Protein AF-0000000078307163 (afdb_homodimer)

Foldseek 3Di:
DDPPPPPCPPPPDPDLPDQPDAAQQQPPDDDDPRFSQDQLLVCLLVLVLVSNVVCVVVRDHLRYAYPQGHGSLLNNLLNLNLSNNLVSVVSPYDLCGQGNVQDGSLNSNVNNPRPSSNVSSVVSPYDPDTDDQDDDPLLVCLLVLVQVVNVVCVVVPHDQQNQHQPWGGSLLNNLLNVNQNNNLVSLVSPHDQQTGRAQCGSLLNNLLVLDQSNNVSSVVSPYDQCRQGPVGDGSLNNHDPPRPNVVVCVVVVVVVVVPPPPD/DDPPPPPCPPPPDPDLPDQPDAAQQQPPDDDDPRFSQDQLLVCLLVLVLVSNVVCVVVRDHLRYAYPQGDGSLLNNLLNLNLSNNLVSVVSPYDLCGQGNVQDGSLNSNVNNPRPSSNVSSVVSPYDPDTDDQDDDPLLVCLLVLVQVVNVVCLVVPHDQQNQHQPWGGSLLNNLLNVNQNNNLVSLVSPHDQQTGRAQCGSLLNNLLVLDQSNNVSSVVSPYDQCRAGPVGDGSLNNHDPPGPNVVVSVVVVVVVVVPPPPD

pLDDT: mean 85.3, std 22.12, range [25.89, 98.81]

Sequence (526 aa):
MDDQQRGRSGGRTLRPGSASDTILFTSPLMGDVVSDWSPMHDAAIHGRLLSLRNLLSQGWPVNLITADQVSPLHEACLGGHSSCVNLLLSHGARVNCTTVDWHTPLYNACVNGSRECADLLLRHGASPHPVNDVASPMHEAAKRGHLECIESLITYGGDIDHNINHLGTPLYQACKHQHVDCAKRLLQSGANVNLGKGLDSPLHVVARGSNDKMACLLIDFGADMHAKDIDGKRPVDLVSPESPVTQIFMEREDLHAIGPVHPMDDQQRGRSGGRTLRPGSASDTILFTSPLMGDVVSDWSPMHDAAIHGRLLSLRNLLSQGWPVNLITADQVSPLHEACLGGHSSCVNLLLSHGARVNCTTVDWHTPLYNACVNGSRECADLLLRHGASPHPVNDVASPMHEAAKRGHLECIESLITYGGDIDHNINHLGTPLYQACKHQHVDCAKRLLQSGANVNLGKGLDSPLHVVARGSNDKMACLLIDFGADMHAKDIDGKRPVDLVSPESPVTQIFMEREDLHAIGPVHP

InterPro domains:
  IPR002110 Ankyrin repeat [PF12796] (41-129)
  IPR002110 Ankyrin repeat [PF12796] (138-229)
  IPR002110 Ankyrin repeat [PS50088] (68-100)
  IPR002110 Ankyrin repeat [PS50088] (101-133)
  IPR002110 Ankyrin repeat [PS50088] (133-165)
  IPR002110 Ankyrin repeat [PS50088] (166-198)
  IPR002110 Ankyrin repeat [PS50088] (198-230)
  IPR002110 Ankyrin repeat [SM00248] (35-64)
  IPR002110 Ankyrin repeat [SM00248] (68-97)
  IPR002110 Ankyrin repeat [SM00248] (101-130)
  IPR002110 Ankyrin repeat [SM00248] (133-162)
  IPR002110 Ankyrin repeat [SM00248] (166-195)
  IPR002110 Ankyrin repeat [SM00248] (198-227)
  IPR036770 Ankyrin repeat-containing domain superfamily [G3DSA:1.25.40.20] (22-261)
  IPR036770 Ankyrin repeat-containing domain superfamily [SSF48403] (24-238)
  IPR051573 Ankyrin repeat and SOCS box protein-like [PTHR24136] (26-253)

Solvent-accessible surface area (backbone atoms only — not comparable to full-atom values): 28021 Å² total; per-residue (Å²): 140,86,85,78,82,79,79,79,77,72,69,79,72,78,70,81,64,72,84,85,51,67,41,74,42,72,54,84,54,91,66,90,75,62,58,36,70,43,73,58,34,53,23,24,49,68,48,36,48,68,58,42,52,50,44,46,74,74,58,50,69,61,35,30,20,27,92,56,37,48,32,28,57,35,33,7,19,46,58,48,25,42,69,41,39,52,52,43,48,76,65,61,34,67,54,71,47,52,27,77,83,52,45,32,26,51,33,27,6,20,65,53,41,28,40,64,36,35,49,54,39,46,74,67,65,32,66,48,58,47,67,57,74,50,76,28,31,50,33,40,8,23,46,71,48,21,47,62,32,44,51,51,33,51,75,67,62,28,64,60,65,55,60,25,84,90,63,12,10,21,50,22,26,4,37,66,60,67,21,57,70,36,32,51,53,44,46,76,72,62,36,59,54,64,52,15,37,82,51,42,24,29,56,38,47,22,29,63,66,58,40,47,70,54,46,52,52,42,48,74,70,62,34,63,69,75,48,47,27,91,87,64,43,29,26,69,71,55,35,54,87,85,36,70,40,43,54,52,50,53,56,52,49,50,49,66,69,45,56,84,74,74,126,140,86,84,78,82,79,79,79,77,73,69,80,72,78,67,82,62,71,80,84,50,67,40,72,42,73,53,85,57,91,64,90,75,62,57,35,69,41,75,59,35,53,23,24,48,68,48,36,48,68,59,42,52,49,44,46,73,73,56,52,69,60,32,32,21,27,92,55,36,48,33,26,57,35,33,7,19,45,58,47,24,42,68,41,41,52,52,43,49,76,65,60,33,68,54,72,47,52,25,78,86,53,45,33,26,51,32,27,6,21,64,52,39,29,39,64,36,36,49,53,40,47,75,69,63,31,66,48,57,47,67,56,74,51,77,30,32,52,35,41,7,24,47,70,49,22,48,61,32,44,53,52,32,53,75,69,63,30,65,60,65,55,59,24,85,91,62,11,10,21,51,21,25,4,37,65,60,67,22,57,69,36,34,50,52,44,46,74,73,62,35,60,54,64,53,15,38,80,49,42,26,28,57,37,47,22,30,62,68,58,41,47,70,53,44,52,51,42,47,74,70,62,35,62,69,76,48,48,28,90,87,64,42,29,26,68,71,55,36,52,86,86,36,70,40,42,56,51,52,53,56,49,49,50,49,67,67,46,56,85,76,74,126

Secondary structure (DSSP, 8-state):
------------------TT--EE-----SSS------HHHHHHHTT-HHHHHHHHHTT--TTEE-TT---HHHHHHHHT-HHHHHHHHHTT--TT---TT---HHHHHHHHT-HHHHHHHHHTT--SSPP--SPPHHHHHHHHT-HHHHHHHHHTT--TT--BTTTB-HHHHHHHTT-HHHHHHHHHTT--TT-BBBTB-HHHHHHHHT-HHHHHHHHHTT--TT---TTS--GGGGS-TTSHHHHHHHHHHHHHHS-----/------------------TT--EE-----SSS------HHHHHHHTT-HHHHHHHHHTT--TTEE-TT---HHHHHHHHT-HHHHHHHHHTT--TT---TT---HHHHHHHHT-HHHHHHHHHTT--SSPP--SPPHHHHHHHHT-HHHHHHHHHTT--TT--BTTTB-HHHHHHHTT-HHHHHHHHHTT--TT-BBBTB-HHHHHHHHT-HHHHHHHHHTT--TT---TTS--GGGGS-TTSHHHHHHHHHHHHHHS-----

Structure (mmCIF, N/CA/C/O backbone):
data_AF-0000000078307163-model_v1
#
loop_
_entity.id
_entity.type
_entity.pdbx_description
1 polymer 'Ankyrin repeat and SOCS box protein 9 isoform X2'
#
loop_
_atom_site.group_PDB
_atom_site.id
_atom_site.type_symbol
_atom_site.label_atom_id
_atom_site.label_alt_id
_atom_site.label_comp_id
_atom_site.label_asym_id
_atom_site.label_entity_id
_atom_site.label_seq_id
_atom_site.pdbx_PDB_ins_code
_atom_site.Cartn_x
_atom_site.Cartn_y
_atom_site.Cartn_z
_atom_site.occupancy
_atom_site.B_iso_or_equiv
_atom_site.auth_seq_id
_atom_site.auth_comp_id
_atom_site.auth_asym_id
_atom_site.auth_atom_id
_atom_site.pdbx_PDB_model_num
ATOM 1 N N . MET A 1 1 ? -51.656 -9.727 -45.344 1 25.89 1 MET A N 1
ATOM 2 C CA . MET A 1 1 ? -51.125 -10.664 -44.375 1 25.89 1 MET A CA 1
ATOM 3 C C . MET A 1 1 ? -49.812 -10.125 -43.781 1 25.89 1 MET A C 1
ATOM 5 O O . MET A 1 1 ? -48.75 -10.242 -44.406 1 25.89 1 MET A O 1
ATOM 9 N N . ASP A 1 2 ? -49.781 -8.984 -42.969 1 28.84 2 ASP A N 1
ATOM 10 C CA . ASP A 1 2 ? -48.844 -7.992 -42.469 1 28.84 2 ASP A CA 1
ATOM 11 C C . ASP A 1 2 ? -47.969 -8.57 -41.344 1 28.84 2 ASP A C 1
ATOM 13 O O . ASP A 1 2 ? -48.5 -8.961 -40.281 1 28.84 2 ASP A O 1
ATOM 17 N N . ASP A 1 3 ? -46.781 -9.266 -41.531 1 26.12 3 ASP A N 1
ATOM 18 C CA . ASP A 1 3 ? -45.781 -9.961 -40.719 1 26.12 3 ASP A CA 1
ATOM 19 C C . ASP A 1 3 ? -45.125 -9.008 -39.719 1 26.12 3 ASP A C 1
ATOM 21 O O . ASP A 1 3 ? -44.438 -8.07 -40.125 1 26.12 3 ASP A O 1
ATOM 25 N N . GLN A 1 4 ? -45.75 -8.68 -38.562 1 27.7 4 GLN A N 1
ATOM 26 C CA . GLN A 1 4 ? -45.312 -7.84 -37.469 1 27.7 4 GLN A CA 1
ATOM 27 C C . GLN A 1 4 ? -44.031 -8.406 -36.812 1 27.7 4 GLN A C 1
ATOM 29 O O . GLN A 1 4 ? -44.031 -9.531 -36.312 1 27.7 4 GLN A O 1
ATOM 34 N N . GLN A 1 5 ? -42.781 -8.023 -37.219 1 26.95 5 GLN A N 1
ATOM 35 C CA . GLN A 1 5 ? -41.469 -8.367 -36.75 1 26.95 5 GLN A CA 1
ATOM 36 C C . GLN A 1 5 ? -41.281 -8.031 -35.25 1 26.95 5 GLN A C 1
ATOM 38 O O . GLN A 1 5 ? -41.312 -6.863 -34.875 1 26.95 5 GLN A O 1
ATOM 43 N N . ARG A 1 6 ? -41.625 -8.898 -34.281 1 26.77 6 ARG A N 1
ATOM 44 C CA . ARG A 1 6 ? -41.438 -8.875 -32.844 1 26.77 6 ARG A CA 1
ATOM 45 C C . ARG A 1 6 ? -39.969 -8.742 -32.5 1 26.77 6 ARG A C 1
ATOM 47 O O . ARG A 1 6 ? -39.156 -9.602 -32.844 1 26.77 6 ARG A O 1
ATOM 54 N N . GLY A 1 7 ? -39.406 -7.547 -32.438 1 28.56 7 GLY A N 1
ATOM 55 C CA . GLY A 1 7 ? -38.062 -7.254 -32.031 1 28.56 7 GLY A CA 1
ATOM 56 C C . GLY A 1 7 ? -37.75 -7.777 -30.641 1 28.56 7 GLY A C 1
ATOM 57 O O . GLY A 1 7 ? -38.406 -7.434 -29.672 1 28.56 7 GLY A O 1
ATOM 58 N N . ARG A 1 8 ? -37.156 -9.07 -30.406 1 26.36 8 ARG A N 1
ATOM 59 C CA . ARG A 1 8 ? -36.656 -9.773 -29.234 1 26.36 8 ARG A CA 1
ATOM 60 C C . ARG A 1 8 ? -35.594 -8.953 -28.516 1 26.36 8 ARG A C 1
ATOM 62 O O . ARG A 1 8 ? -34.469 -8.789 -29.031 1 26.36 8 ARG A O 1
ATOM 69 N N . SER A 1 9 ? -35.969 -7.852 -27.922 1 31.09 9 SER A N 1
ATOM 70 C CA . SER A 1 9 ? -35 -7.191 -27.016 1 31.09 9 SER A CA 1
ATOM 71 C C . SER A 1 9 ? -34.531 -8.133 -25.922 1 31.09 9 SER A C 1
ATOM 73 O O . SER A 1 9 ? -35.312 -8.5 -25.031 1 31.09 9 SER A O 1
ATOM 75 N N . GLY A 1 10 ? -33.812 -9.227 -26.203 1 26.44 10 GLY A N 1
ATOM 76 C CA . GLY A 1 10 ? -33.281 -10.188 -25.25 1 26.44 10 GLY A CA 1
ATOM 77 C C . GLY A 1 10 ? -32.5 -9.531 -24.125 1 26.44 10 GLY A C 1
ATOM 78 O O . GLY A 1 10 ? -31.375 -9.086 -24.344 1 26.44 10 GLY A O 1
ATOM 79 N N . GLY A 1 11 ? -33.094 -8.773 -23.25 1 30.83 11 GLY A N 1
ATOM 80 C CA . GLY A 1 11 ? -32.406 -8.445 -22.031 1 30.83 11 GLY A CA 1
ATOM 81 C C . GLY A 1 11 ? -31.75 -9.656 -21.375 1 30.83 11 GLY A C 1
ATOM 82 O O . GLY A 1 11 ? -32.312 -10.742 -21.359 1 30.83 11 GLY A O 1
ATOM 83 N N . ARG A 1 12 ? -30.453 -9.773 -21.562 1 30.33 12 ARG A N 1
ATOM 84 C CA . ARG A 1 12 ? -29.75 -10.859 -20.875 1 30.33 12 ARG A CA 1
ATOM 85 C C . ARG A 1 12 ? -30.188 -10.938 -19.406 1 30.33 12 ARG A C 1
ATOM 87 O O . ARG A 1 12 ? -30.125 -9.938 -18.688 1 30.33 12 ARG A O 1
ATOM 94 N N . THR A 1 13 ? -31.156 -11.711 -19.109 1 30.34 13 THR A N 1
ATOM 95 C CA . THR A 1 13 ? -31.531 -12.141 -17.766 1 30.34 13 THR A CA 1
ATOM 96 C C . THR A 1 13 ? -30.281 -12.523 -16.969 1 30.34 13 THR A C 1
ATOM 98 O O . THR A 1 13 ? -29.469 -13.32 -17.422 1 30.34 13 THR A O 1
ATOM 101 N N . LEU A 1 14 ? -29.828 -11.625 -16.141 1 35.22 14 LEU A N 1
ATOM 102 C CA . LEU A 1 14 ? -28.797 -11.914 -15.164 1 35.22 14 LEU A CA 1
ATOM 103 C C . LEU A 1 14 ? -29.078 -13.227 -14.438 1 35.22 14 LEU A C 1
ATOM 105 O O . LEU A 1 14 ? -30.156 -13.406 -13.883 1 35.22 14 LEU A O 1
ATOM 109 N N . ARG A 1 15 ? -28.641 -14.328 -14.992 1 28.2 15 ARG A N 1
ATOM 110 C CA . ARG A 1 15 ? -28.734 -15.57 -14.242 1 28.2 15 ARG A CA 1
ATOM 111 C C . ARG A 1 15 ? -28.281 -15.375 -12.797 1 28.2 15 ARG A C 1
ATOM 113 O O . ARG A 1 15 ? -27.281 -14.703 -12.539 1 28.2 15 ARG A O 1
ATOM 120 N N . PRO A 1 16 ? -29.203 -15.648 -11.75 1 31.34 16 PRO A N 1
ATOM 121 C CA . PRO A 1 16 ? -28.875 -15.609 -10.328 1 31.34 16 PRO A CA 1
ATOM 122 C C . PRO A 1 16 ? -27.547 -16.281 -10.008 1 31.34 16 PRO A C 1
ATOM 124 O O . PRO A 1 16 ? -27.406 -17.5 -10.188 1 31.34 16 PRO A O 1
ATOM 127 N N . GLY A 1 17 ? -26.469 -15.891 -10.586 1 29.73 17 GLY A N 1
ATOM 128 C CA . GLY A 1 17 ? -25.25 -16.578 -10.195 1 29.73 17 GLY A CA 1
ATOM 129 C C . GLY A 1 17 ? -25.016 -16.578 -8.695 1 29.73 17 GLY A C 1
ATOM 130 O O . GLY A 1 17 ? -25.719 -15.883 -7.953 1 29.73 17 GLY A O 1
ATOM 131 N N . SER A 1 18 ? -24.156 -17.516 -8.094 1 31.23 18 SER A N 1
ATOM 132 C CA . SER A 1 18 ? -23.734 -17.672 -6.707 1 31.23 18 SER A CA 1
ATOM 133 C C . SER A 1 18 ? -23.344 -16.344 -6.082 1 31.23 18 SER A C 1
ATOM 135 O O . SER A 1 18 ? -22.953 -15.406 -6.789 1 31.23 18 SER A O 1
ATOM 137 N N . ALA A 1 19 ? -23.781 -16.047 -4.746 1 36.66 19 ALA A N 1
ATOM 138 C CA . ALA A 1 19 ? -23.703 -14.906 -3.832 1 36.66 19 ALA A CA 1
ATOM 139 C C . ALA A 1 19 ? -22.406 -14.133 -4.031 1 36.66 19 ALA A C 1
ATOM 141 O O . ALA A 1 19 ? -22.344 -12.93 -3.758 1 36.66 19 ALA A O 1
ATOM 142 N N . SER A 1 20 ? -21.266 -14.703 -4.293 1 39.16 20 SER A N 1
ATOM 143 C CA . SER A 1 20 ? -19.938 -14.102 -4.105 1 39.16 20 SER A CA 1
ATOM 144 C C . SER A 1 20 ? -19.531 -13.281 -5.324 1 39.16 20 SER A C 1
ATOM 146 O O . SER A 1 20 ? -18.438 -12.719 -5.363 1 39.16 20 SER A O 1
ATOM 148 N N . ASP A 1 21 ? -20.406 -13.227 -6.449 1 41.09 21 ASP A N 1
ATOM 149 C CA . ASP A 1 21 ? -19.812 -12.766 -7.703 1 41.09 21 ASP A CA 1
ATOM 150 C C . ASP A 1 21 ? -20.047 -11.266 -7.902 1 41.09 21 ASP A C 1
ATOM 152 O O . ASP A 1 21 ? -21.156 -10.781 -7.695 1 41.09 21 ASP A O 1
ATOM 156 N N . THR A 1 22 ? -19.125 -10.484 -7.848 1 42.34 22 THR A N 1
ATOM 157 C CA . THR A 1 22 ? -19.203 -9.102 -8.312 1 42.34 22 THR A CA 1
ATOM 158 C C . THR A 1 22 ? -19.719 -9.047 -9.75 1 42.34 22 THR A C 1
ATOM 160 O O . THR A 1 22 ? -19.172 -9.695 -10.641 1 42.34 22 THR A O 1
ATOM 163 N N . ILE A 1 23 ? -20.969 -8.789 -10.016 1 50.72 23 ILE A N 1
ATOM 164 C CA . ILE A 1 23 ? -21.547 -8.68 -11.352 1 50.72 23 ILE A CA 1
ATOM 165 C C . ILE A 1 23 ? -21.484 -7.234 -11.828 1 50.72 23 ILE A C 1
ATOM 167 O O . ILE A 1 23 ? -21.781 -6.312 -11.062 1 50.72 23 ILE A O 1
ATOM 171 N N . LEU A 1 24 ? -20.734 -7.086 -12.906 1 43.94 24 LEU A N 1
ATOM 172 C CA . LEU A 1 24 ? -20.766 -5.793 -13.586 1 43.94 24 LEU A CA 1
ATOM 173 C C . LEU A 1 24 ? -22.156 -5.504 -14.141 1 43.94 24 LEU A C 1
ATOM 175 O O . LEU A 1 24 ? -22.766 -6.363 -14.781 1 43.94 24 LEU A O 1
ATOM 179 N N . PHE A 1 25 ? -22.812 -4.477 -13.633 1 46.22 25 PHE A N 1
ATOM 180 C CA . PHE A 1 25 ? -24.125 -4.094 -14.148 1 46.22 25 PHE A CA 1
ATOM 181 C C . PHE A 1 25 ? -23.984 -3.211 -15.383 1 46.22 25 PHE A C 1
ATOM 183 O O . PHE A 1 25 ? -23.219 -2.24 -15.367 1 46.22 25 PHE A O 1
ATOM 190 N N . THR A 1 26 ? -24.156 -3.783 -16.562 1 45.84 26 THR A N 1
ATOM 191 C CA . THR A 1 26 ? -24.281 -2.93 -17.734 1 45.84 26 THR A CA 1
ATOM 192 C C . THR A 1 26 ? -25.75 -2.818 -18.156 1 45.84 26 THR A C 1
ATOM 194 O O . THR A 1 26 ? -26.438 -3.828 -18.281 1 45.84 26 THR A O 1
ATOM 197 N N . SER A 1 27 ? -26.453 -1.883 -17.625 1 43.31 27 SER A N 1
ATOM 198 C CA . SER A 1 27 ? -27.812 -1.723 -18.125 1 43.31 27 SER A CA 1
ATOM 199 C C . SER A 1 27 ? -27.828 -1.172 -19.547 1 43.31 27 SER A C 1
ATOM 201 O O . SER A 1 27 ? -27.141 -0.196 -19.844 1 43.31 27 SER A O 1
ATOM 203 N N . PRO A 1 28 ? -28.266 -1.997 -20.516 1 39.09 28 PRO A N 1
ATOM 204 C CA . PRO A 1 28 ? -28.484 -1.457 -21.859 1 39.09 28 PRO A CA 1
ATOM 205 C C . PRO A 1 28 ? -29.359 -0.204 -21.859 1 39.09 28 PRO A C 1
ATOM 207 O O . PRO A 1 28 ? -30.547 -0.283 -21.578 1 39.09 28 PRO A O 1
ATOM 210 N N . LEU A 1 29 ? -29.203 0.812 -21.156 1 36.75 29 LEU A N 1
ATOM 211 C CA . LEU A 1 29 ? -30.094 1.921 -21.469 1 36.75 29 LEU A CA 1
ATOM 212 C C . LEU A 1 29 ? -30.016 2.273 -22.953 1 36.75 29 LEU A C 1
ATOM 214 O O . LEU A 1 29 ? -29 2.012 -23.609 1 36.75 29 LEU A O 1
ATOM 218 N N . MET A 1 30 ? -31.297 2.734 -23.594 1 35.47 30 MET A N 1
ATOM 219 C CA . MET A 1 30 ? -31.422 3.271 -24.953 1 35.47 30 MET A CA 1
ATOM 220 C C . MET A 1 30 ? -30.266 4.199 -25.281 1 35.47 30 MET A C 1
ATOM 222 O O . MET A 1 30 ? -29.891 4.352 -26.438 1 35.47 30 MET A O 1
ATOM 226 N N . GLY A 1 31 ? -30.453 5.574 -24.719 1 35.53 31 GLY A N 1
ATOM 227 C CA . GLY A 1 31 ? -29.609 6.668 -25.188 1 35.53 31 GLY A CA 1
ATOM 228 C C . GLY A 1 31 ? -28.156 6.508 -24.781 1 35.53 31 GLY A C 1
ATOM 229 O O . GLY A 1 31 ? -27.781 5.539 -24.109 1 35.53 31 GLY A O 1
ATOM 230 N N . ASP A 1 32 ? -27.203 7.43 -25.203 1 39.56 32 ASP A N 1
ATOM 231 C CA . ASP A 1 32 ? -25.734 7.559 -25.219 1 39.56 32 ASP A CA 1
ATOM 232 C C . ASP A 1 32 ? -25.156 7.379 -23.828 1 39.56 32 ASP A C 1
ATOM 234 O O . ASP A 1 32 ? -23.938 7.211 -23.672 1 39.56 32 ASP A O 1
ATOM 238 N N . VAL A 1 33 ? -25.734 7.961 -22.688 1 43.75 33 VAL A N 1
ATOM 239 C CA . VAL A 1 33 ? -25 8.016 -21.438 1 43.75 33 VAL A CA 1
ATOM 240 C C . VAL A 1 33 ? -25.156 6.691 -20.688 1 43.75 33 VAL A C 1
ATOM 242 O O . VAL A 1 33 ? -26.234 6.359 -20.203 1 43.75 33 VAL A O 1
ATOM 245 N N . VAL A 1 34 ? -24.703 5.617 -21.078 1 48.5 34 VAL A N 1
ATOM 246 C CA . VAL A 1 34 ? -24.719 4.316 -20.406 1 48.5 34 VAL A CA 1
ATOM 247 C C . VAL A 1 34 ? -24.219 4.465 -18.969 1 48.5 34 VAL A C 1
ATOM 249 O O . VAL A 1 34 ? -23.047 4.754 -18.75 1 48.5 34 VAL A O 1
ATOM 252 N N . SER A 1 35 ? -25.109 5.055 -18.062 1 60.94 35 SER A N 1
ATOM 253 C CA . SER A 1 35 ? -24.688 4.969 -16.672 1 60.94 35 SER A CA 1
ATOM 254 C C . SER A 1 35 ? -24.594 3.52 -16.219 1 60.94 35 SER A C 1
ATOM 256 O O . SER A 1 35 ? -25.453 2.703 -16.531 1 60.94 35 SER A O 1
ATOM 258 N N . ASP A 1 36 ? -23.547 2.973 -15.891 1 77.62 36 ASP A N 1
ATOM 259 C CA . ASP A 1 36 ? -23.375 1.61 -15.398 1 77.62 36 ASP A CA 1
ATOM 260 C C . ASP A 1 36 ? -23.828 1.491 -13.945 1 77.62 36 ASP A C 1
ATOM 262 O O . ASP A 1 36 ? -23.453 0.545 -13.25 1 77.62 36 ASP A O 1
ATOM 266 N N . TRP A 1 37 ? -24.672 2.539 -13.609 1 86.25 37 TRP A N 1
ATOM 267 C CA . TRP A 1 37 ? -25.219 2.473 -12.258 1 86.25 37 TRP A CA 1
ATOM 268 C C . TRP A 1 37 ? -26.516 1.65 -12.234 1 86.25 37 TRP A C 1
ATOM 270 O O . TRP A 1 37 ? -27.453 1.93 -12.984 1 86.25 37 TRP A O 1
ATOM 280 N N . SER A 1 38 ? -26.594 0.701 -11.422 1 88.5 38 SER A N 1
ATOM 281 C CA . SER A 1 38 ? -27.75 -0.172 -11.266 1 88.5 38 SER A CA 1
ATOM 282 C C . SER A 1 38 ? -28.766 0.429 -10.297 1 88.5 38 SER A C 1
ATOM 284 O O . SER A 1 38 ? -28.453 1.39 -9.586 1 88.5 38 SER A O 1
ATOM 286 N N . PRO A 1 39 ? -30.031 -0.093 -10.297 1 90.31 39 PRO A N 1
ATOM 287 C CA . PRO A 1 39 ? -31.016 0.335 -9.297 1 90.31 39 PRO A CA 1
ATOM 288 C C . PRO A 1 39 ? -30.516 0.169 -7.867 1 90.31 39 PRO A C 1
ATOM 290 O O . PRO A 1 39 ? -30.859 0.963 -6.988 1 90.31 39 PRO A O 1
ATOM 293 N N . MET A 1 40 ? -29.656 -0.811 -7.652 1 95.19 40 MET A N 1
ATOM 294 C CA . MET A 1 40 ? -29.047 -1.01 -6.336 1 95.19 40 MET A CA 1
ATOM 295 C C . MET A 1 40 ? -28.188 0.185 -5.941 1 95.19 40 MET A C 1
ATOM 297 O O . MET A 1 40 ? -28.281 0.674 -4.812 1 95.19 40 MET A O 1
ATOM 301 N N . HIS A 1 41 ? -27.391 0.61 -6.883 1 95.69 41 HIS A N 1
ATOM 302 C CA . HIS A 1 41 ? -26.547 1.769 -6.637 1 95.69 41 HIS A CA 1
ATOM 303 C C . HIS A 1 41 ? -27.375 3.01 -6.336 1 95.69 41 HIS A C 1
ATOM 305 O O . HIS A 1 41 ? -27.094 3.73 -5.375 1 95.69 41 HIS A O 1
ATOM 311 N N . ASP A 1 42 ? -28.359 3.201 -7.117 1 93.81 42 ASP A N 1
ATOM 312 C CA . ASP A 1 42 ? -29.219 4.367 -6.945 1 93.81 42 ASP A CA 1
ATOM 313 C C . ASP A 1 42 ? -29.891 4.371 -5.57 1 93.81 42 ASP A C 1
ATOM 315 O O . ASP A 1 42 ? -29.906 5.395 -4.887 1 93.81 42 ASP A O 1
ATOM 319 N N . ALA A 1 43 ? -30.391 3.264 -5.203 1 95.62 43 ALA A N 1
ATOM 320 C CA . ALA A 1 43 ? -31.031 3.145 -3.895 1 95.62 43 ALA A CA 1
ATOM 321 C C . ALA A 1 43 ? -30.031 3.418 -2.773 1 95.62 43 ALA A C 1
ATOM 323 O O . ALA A 1 43 ? -30.359 4.098 -1.796 1 95.62 43 ALA A O 1
ATOM 324 N N . ALA A 1 44 ? -28.859 2.92 -2.881 1 97.44 44 ALA A N 1
ATOM 325 C CA . ALA A 1 44 ? -27.812 3.082 -1.864 1 97.44 44 ALA A CA 1
ATOM 326 C C . ALA A 1 44 ? -27.359 4.539 -1.771 1 97.44 44 ALA A C 1
ATOM 328 O O . ALA A 1 44 ? -27.188 5.07 -0.673 1 97.44 44 ALA A O 1
ATOM 329 N N . ILE A 1 45 ? -27.188 5.176 -2.902 1 96.38 45 ILE A N 1
ATOM 330 C CA . ILE A 1 45 ? -26.734 6.559 -2.973 1 96.38 45 ILE A CA 1
ATOM 331 C C . ILE A 1 45 ? -27.703 7.457 -2.193 1 96.38 45 ILE A C 1
ATOM 333 O O . ILE A 1 45 ? -27.266 8.344 -1.454 1 96.38 45 ILE A O 1
ATOM 337 N N . HIS A 1 46 ? -28.938 7.141 -2.287 1 96.31 46 HIS A N 1
ATOM 338 C CA . HIS A 1 46 ? -29.953 8.016 -1.718 1 96.31 46 HIS A CA 1
ATOM 339 C C . HIS A 1 46 ? -30.484 7.469 -0.396 1 96.31 46 HIS A C 1
ATOM 341 O O . HIS A 1 46 ? -31.406 8.031 0.192 1 96.31 46 HIS A O 1
ATOM 347 N N . GLY A 1 47 ? -29.984 6.461 0.022 1 97.62 47 GLY A N 1
ATOM 348 C CA . GLY A 1 47 ? -30.359 5.898 1.309 1 97.62 47 GLY A CA 1
ATOM 349 C C . GLY A 1 47 ? -31.766 5.355 1.333 1 97.62 47 GLY A C 1
ATOM 350 O O . GLY A 1 47 ? -32.469 5.492 2.336 1 97.62 47 GLY A O 1
ATOM 351 N N . ARG A 1 48 ? -32.25 4.891 0.212 1 97.38 48 ARG A N 1
ATOM 352 C CA . ARG A 1 48 ? -33.594 4.336 0.122 1 97.38 48 ARG A CA 1
ATOM 353 C C . ARG A 1 48 ? -33.625 2.893 0.611 1 97.38 48 ARG A C 1
ATOM 355 O O . ARG A 1 48 ? -33.594 1.958 -0.194 1 97.38 48 ARG A O 1
ATOM 362 N N . LEU A 1 49 ? -33.781 2.744 1.898 1 98 49 LEU A N 1
ATOM 363 C CA . LEU A 1 49 ? -33.656 1.462 2.58 1 98 49 LEU A CA 1
ATOM 364 C C . LEU A 1 49 ? -34.688 0.467 2.064 1 98 49 LEU A C 1
ATOM 366 O O . LEU A 1 49 ? -34.344 -0.678 1.751 1 98 49 LEU A O 1
ATOM 370 N N . LEU A 1 50 ? -35.875 0.885 1.987 1 97.44 50 LEU A N 1
ATOM 371 C CA . LEU A 1 50 ? -36.969 -0.01 1.575 1 97.44 50 LEU A CA 1
ATOM 372 C C . LEU A 1 50 ? -36.781 -0.439 0.123 1 97.44 50 LEU A C 1
ATOM 374 O O . LEU A 1 50 ? -37.062 -1.593 -0.224 1 97.44 50 LEU A O 1
ATOM 378 N N . SER A 1 51 ? -36.375 0.462 -0.703 1 96.94 51 SER A N 1
ATOM 379 C CA . SER A 1 51 ? -36.094 0.123 -2.092 1 96.94 51 SER A CA 1
ATOM 380 C C . SER A 1 51 ? -34.969 -0.917 -2.189 1 96.94 51 SER A C 1
ATOM 382 O O . SER A 1 51 ? -35.094 -1.863 -2.975 1 96.94 51 SER A O 1
ATOM 384 N N . LEU A 1 52 ? -33.969 -0.752 -1.404 1 96.56 52 LEU A N 1
ATOM 385 C CA . LEU A 1 52 ? -32.844 -1.688 -1.388 1 96.56 52 LEU A CA 1
ATOM 386 C C . LEU A 1 52 ? -33.312 -3.072 -0.94 1 96.56 52 LEU A C 1
ATOM 388 O O . LEU A 1 52 ? -32.938 -4.078 -1.55 1 96.56 52 LEU A O 1
ATOM 392 N N . ARG A 1 53 ? -34.125 -3.068 0.092 1 97.31 53 ARG A N 1
ATOM 393 C CA . ARG A 1 53 ? -34.656 -4.328 0.609 1 97.31 53 ARG A CA 1
ATOM 394 C C . ARG A 1 53 ? -35.469 -5.055 -0.455 1 97.31 53 ARG A C 1
ATOM 396 O O . ARG A 1 53 ? -35.344 -6.273 -0.598 1 97.31 53 ARG A O 1
ATOM 403 N N . ASN A 1 54 ? -36.219 -4.312 -1.124 1 96.06 54 ASN A N 1
ATOM 404 C CA . ASN A 1 54 ? -37.062 -4.887 -2.182 1 96.06 54 ASN A CA 1
ATOM 405 C C . ASN A 1 54 ? -36.188 -5.453 -3.312 1 96.06 54 ASN A C 1
ATOM 407 O O . ASN A 1 54 ? -36.469 -6.547 -3.816 1 96.06 54 ASN A O 1
ATOM 411 N N . LEU A 1 55 ? -35.25 -4.738 -3.732 1 94.31 55 LEU A N 1
ATOM 412 C CA . LEU A 1 55 ? -34.375 -5.184 -4.805 1 94.31 55 LEU A CA 1
ATOM 413 C C . LEU A 1 55 ? -33.656 -6.469 -4.414 1 94.31 55 LEU A C 1
ATOM 415 O O . LEU A 1 55 ? -33.531 -7.395 -5.219 1 94.31 55 LEU A O 1
ATOM 419 N N . LEU A 1 56 ? -33.25 -6.551 -3.174 1 95.38 56 LEU A N 1
ATOM 420 C CA . LEU A 1 56 ? -32.562 -7.742 -2.676 1 95.38 56 LEU A CA 1
ATOM 421 C C . LEU A 1 56 ? -33.5 -8.938 -2.645 1 95.38 56 LEU A C 1
ATOM 423 O O . LEU A 1 56 ? -33.125 -10.047 -3.012 1 95.38 56 LEU A O 1
ATOM 427 N N . SER A 1 57 ? -34.719 -8.664 -2.26 1 94.81 57 SER A N 1
ATOM 428 C CA . SER A 1 57 ? -35.719 -9.727 -2.207 1 94.81 57 SER A CA 1
ATOM 429 C C . SER A 1 57 ? -36.031 -10.258 -3.6 1 94.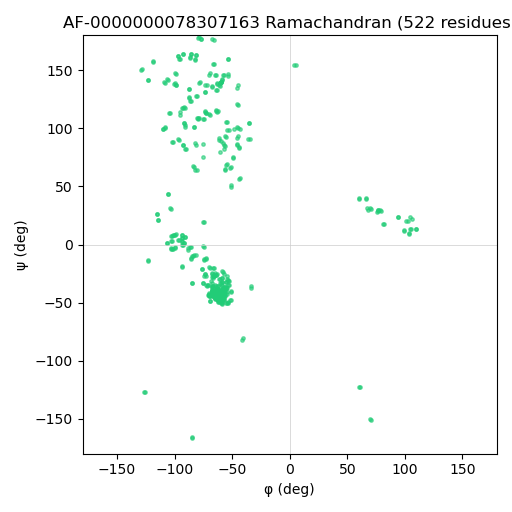81 57 SER A C 1
ATOM 431 O O . SER A 1 57 ? -36.406 -11.422 -3.754 1 94.81 57 SER A O 1
ATOM 433 N N . GLN A 1 58 ? -35.844 -9.445 -4.625 1 93.12 58 GLN A N 1
ATOM 434 C CA . GLN A 1 58 ? -36.094 -9.82 -6.012 1 93.12 58 GLN A CA 1
ATOM 435 C C . GLN A 1 58 ? -34.906 -10.578 -6.598 1 93.12 58 GLN A C 1
ATOM 437 O O . GLN A 1 58 ? -34.938 -11.016 -7.746 1 93.12 58 GLN A O 1
ATOM 442 N N . GLY A 1 59 ? -33.812 -10.617 -5.855 1 91.75 59 GLY A N 1
ATOM 443 C CA . GLY A 1 59 ? -32.688 -11.453 -6.266 1 91.75 59 GLY A CA 1
ATOM 444 C C . GLY A 1 59 ? -31.547 -10.664 -6.871 1 91.75 59 GLY A C 1
ATOM 445 O O . GLY A 1 59 ? -30.625 -11.242 -7.434 1 91.75 59 GLY A O 1
ATOM 446 N N . TRP A 1 60 ? -31.641 -9.359 -6.766 1 89.56 60 TRP A N 1
ATOM 447 C CA . TRP A 1 60 ? -30.516 -8.57 -7.246 1 89.56 60 TRP A CA 1
ATOM 448 C C . TRP A 1 60 ? -29.234 -8.906 -6.473 1 89.56 60 TRP A C 1
ATOM 450 O O . TRP A 1 60 ? -29.266 -9.062 -5.246 1 89.56 60 TRP A O 1
ATOM 460 N N . PRO A 1 61 ? -28.078 -9.047 -7.215 1 88.62 61 PRO A N 1
ATOM 461 C CA . PRO A 1 61 ? -26.812 -9.32 -6.504 1 88.62 61 PRO A CA 1
ATOM 462 C C . PRO A 1 61 ? -26.359 -8.141 -5.645 1 88.62 61 PRO A C 1
ATOM 464 O O . PRO A 1 61 ? -26.406 -6.992 -6.094 1 88.62 61 PRO A O 1
ATOM 467 N N . VAL A 1 62 ? -25.953 -8.477 -4.465 1 94.56 62 VAL A N 1
ATOM 468 C CA . VAL A 1 62 ? -25.562 -7.449 -3.504 1 94.56 62 VAL A CA 1
ATOM 469 C C . VAL A 1 62 ? -24.219 -6.852 -3.906 1 94.56 62 VAL A C 1
ATOM 471 O O . VAL A 1 62 ? -23.938 -5.688 -3.619 1 94.56 62 VAL A O 1
ATOM 474 N N . ASN A 1 63 ? -23.375 -7.57 -4.586 1 93.75 63 ASN A N 1
ATOM 475 C CA . ASN A 1 63 ? -22.016 -7.156 -4.922 1 93.75 63 ASN A CA 1
ATOM 476 C C . ASN A 1 63 ? -21.891 -6.766 -6.391 1 93.75 63 ASN A C 1
ATOM 478 O O . ASN A 1 63 ? -20.891 -7.086 -7.043 1 93.75 63 ASN A O 1
ATOM 482 N N . LEU A 1 64 ? -22.891 -6.031 -6.812 1 90.38 64 LEU A N 1
ATOM 483 C CA . LEU A 1 64 ? -22.797 -5.414 -8.133 1 90.38 64 LEU A CA 1
ATOM 484 C C . LEU A 1 64 ? -21.797 -4.266 -8.125 1 90.38 64 LEU A C 1
ATOM 486 O O . LEU A 1 64 ? -21.75 -3.492 -7.164 1 90.38 64 LEU A O 1
ATOM 490 N N . ILE A 1 65 ? -20.984 -4.23 -9.219 1 90.88 65 ILE A N 1
ATOM 491 C CA . ILE A 1 65 ? -20.031 -3.135 -9.258 1 90.88 65 ILE A CA 1
ATOM 492 C C . ILE A 1 65 ? -20.125 -2.412 -10.602 1 90.88 65 ILE A C 1
ATOM 494 O O . ILE A 1 65 ? -20.547 -3.002 -11.602 1 90.88 65 ILE A O 1
ATOM 498 N N . THR A 1 66 ? -19.828 -1.125 -10.594 1 89.31 66 THR A N 1
ATOM 499 C CA . THR A 1 66 ? -19.75 -0.312 -11.797 1 89.31 66 THR A CA 1
ATOM 500 C C . THR A 1 66 ? -18.422 -0.544 -12.516 1 89.31 66 THR A C 1
ATOM 502 O O . THR A 1 66 ? -17.609 -1.363 -12.078 1 89.31 66 THR A O 1
ATOM 505 N N . ALA A 1 67 ? -18.312 0.168 -13.672 1 84.06 67 ALA A N 1
ATOM 506 C CA . ALA A 1 67 ? -17.062 0.084 -14.422 1 84.06 67 ALA A CA 1
ATOM 507 C C . ALA A 1 67 ? -15.875 0.542 -13.57 1 84.06 67 ALA A C 1
ATOM 509 O O . ALA A 1 67 ? -14.766 0.018 -13.703 1 84.06 67 ALA A O 1
ATOM 510 N N . ASP A 1 68 ? -16.141 1.404 -12.672 1 89.5 68 ASP A N 1
ATOM 511 C CA . ASP A 1 68 ? -15.109 1.93 -11.789 1 89.5 68 ASP A CA 1
ATOM 512 C C . ASP A 1 68 ? -15.008 1.093 -10.516 1 89.5 68 ASP A C 1
ATOM 514 O O . ASP A 1 68 ? -14.359 1.503 -9.547 1 89.5 68 ASP A O 1
ATOM 518 N N . GLN A 1 69 ? -15.742 -0.012 -10.469 1 90.69 69 GLN A N 1
ATOM 519 C CA . GLN A 1 69 ? -15.719 -0.983 -9.375 1 90.69 69 GLN A CA 1
ATOM 520 C C . GLN A 1 69 ? -16.359 -0.409 -8.117 1 90.69 69 GLN A C 1
ATOM 522 O O . GLN A 1 69 ? -15.898 -0.681 -7.004 1 90.69 69 GLN A O 1
ATOM 527 N N . VAL A 1 70 ? -17.312 0.455 -8.367 1 94.75 70 VAL A N 1
ATOM 528 C CA . VAL A 1 70 ? -18.062 1.02 -7.25 1 94.75 70 VAL A CA 1
ATOM 529 C C . VAL A 1 70 ? -19.219 0.097 -6.887 1 94.75 70 VAL A C 1
ATOM 531 O O . VAL A 1 70 ? -20.062 -0.228 -7.734 1 94.75 70 VAL A O 1
ATOM 534 N N . SER A 1 71 ? -19.266 -0.325 -5.645 1 95.62 71 SER A N 1
ATOM 535 C CA . SER A 1 71 ? -20.344 -1.16 -5.156 1 95.62 71 SER A CA 1
ATOM 536 C C . SER A 1 71 ? -21.422 -0.321 -4.465 1 95.62 71 SER A C 1
ATOM 538 O O . SER A 1 71 ? -21.172 0.83 -4.098 1 95.62 71 SER A O 1
ATOM 540 N N . PRO A 1 72 ? -22.641 -0.863 -4.336 1 96.75 72 PRO A N 1
ATOM 541 C CA . PRO A 1 72 ? -23.656 -0.163 -3.551 1 96.75 72 PRO A CA 1
ATOM 542 C C . PRO A 1 72 ? -23.188 0.146 -2.127 1 96.75 72 PRO A C 1
ATOM 544 O O . PRO A 1 72 ? -23.547 1.186 -1.569 1 96.75 72 PRO A O 1
ATOM 547 N N . LEU A 1 73 ? -22.375 -0.701 -1.603 1 98.5 73 LEU A N 1
ATOM 548 C CA . LEU A 1 73 ? -21.859 -0.466 -0.258 1 98.5 73 LEU A CA 1
ATOM 549 C C . LEU A 1 73 ? -21 0.796 -0.215 1 98.5 73 LEU A C 1
ATOM 551 O O . LEU A 1 73 ? -21.125 1.602 0.71 1 98.5 73 LEU A O 1
ATOM 555 N N . HIS A 1 74 ? -20.188 0.949 -1.188 1 98.38 74 HIS A N 1
ATOM 556 C CA . HIS A 1 74 ? -19.406 2.186 -1.291 1 98.38 74 HIS A CA 1
ATOM 557 C C . HIS A 1 74 ? -20.328 3.406 -1.203 1 98.38 74 HIS A C 1
ATOM 559 O O . HIS A 1 74 ? -20.047 4.34 -0.446 1 98.38 74 HIS A O 1
ATOM 565 N N . GLU A 1 75 ? -21.344 3.342 -1.95 1 97.81 75 GLU A N 1
ATOM 566 C CA . GLU A 1 75 ? -22.234 4.492 -2.076 1 97.81 75 GLU A CA 1
ATOM 567 C C . GLU A 1 75 ? -23.016 4.73 -0.786 1 97.81 75 GLU A C 1
ATOM 569 O O . GLU A 1 75 ? -23.188 5.875 -0.361 1 97.81 75 GLU A O 1
ATOM 574 N N . ALA A 1 76 ? -23.5 3.721 -0.251 1 98.62 76 ALA A N 1
ATOM 575 C CA . ALA A 1 76 ? -24.203 3.859 1.021 1 98.62 76 ALA A CA 1
ATOM 576 C C . ALA A 1 76 ? -23.297 4.504 2.076 1 98.62 76 ALA A C 1
ATOM 578 O O . ALA A 1 76 ? -23.766 5.336 2.861 1 98.62 76 ALA A O 1
ATOM 579 N N . CYS A 1 77 ? -22.094 4.133 2.094 1 98.69 77 CYS A N 1
ATOM 580 C CA . CYS A 1 77 ? -21.141 4.672 3.053 1 98.69 77 CYS A CA 1
ATOM 581 C C . CYS A 1 77 ? -20.828 6.133 2.754 1 98.69 77 CYS A C 1
ATOM 583 O O . CYS A 1 77 ? -20.766 6.957 3.666 1 98.69 77 CYS A O 1
ATOM 585 N N . LEU A 1 78 ? -20.625 6.402 1.528 1 98.25 78 LEU A N 1
ATOM 586 C CA . LEU A 1 78 ? -20.344 7.777 1.136 1 98.25 78 LEU A CA 1
ATOM 587 C C . LEU A 1 78 ? -21.484 8.703 1.532 1 98.25 78 LEU A C 1
ATOM 589 O O . LEU A 1 78 ? -21.266 9.859 1.886 1 98.25 78 LEU A O 1
ATOM 593 N N . GLY A 1 79 ? -22.703 8.148 1.506 1 97.94 79 GLY A N 1
ATOM 594 C CA . GLY A 1 79 ? -23.891 8.914 1.868 1 97.94 79 GLY A CA 1
ATOM 595 C C . GLY A 1 79 ? -24.172 8.914 3.359 1 97.94 79 GLY A C 1
ATOM 596 O O . GLY A 1 79 ? -24.984 9.703 3.844 1 97.94 79 GLY A O 1
ATOM 597 N N . GLY A 1 80 ? -23.547 8.094 4.07 1 98.19 80 GLY A N 1
ATOM 598 C CA . GLY A 1 80 ? -23.75 7.996 5.504 1 98.19 80 GLY A CA 1
ATOM 599 C C . GLY A 1 80 ? -25.047 7.273 5.867 1 98.19 80 GLY A C 1
ATOM 600 O O . GLY A 1 80 ? -25.656 7.574 6.891 1 98.19 80 GLY A O 1
ATOM 601 N N . HIS A 1 81 ? -25.469 6.395 5.07 1 98.44 81 HIS A N 1
ATOM 602 C CA . HIS A 1 81 ? -26.734 5.684 5.289 1 98.44 81 HIS A CA 1
ATOM 603 C C . HIS A 1 81 ? -26.5 4.379 6.043 1 98.44 81 HIS A C 1
ATOM 605 O O . HIS A 1 81 ? -26.469 3.303 5.434 1 98.44 81 HIS A O 1
ATOM 611 N N . SER A 1 82 ? -26.469 4.504 7.309 1 98.44 82 SER A N 1
ATOM 612 C CA . SER A 1 82 ? -26.062 3.396 8.164 1 98.44 82 SER A CA 1
ATOM 613 C C . SER A 1 82 ? -27.031 2.223 8.055 1 98.44 82 SER A C 1
ATOM 615 O O . SER A 1 82 ? -26.609 1.063 8.102 1 98.44 82 SER A O 1
ATOM 617 N N . SER A 1 83 ? -28.266 2.506 7.898 1 98.56 83 SER A N 1
ATOM 618 C CA . SER A 1 83 ? -29.25 1.429 7.773 1 98.56 83 SER A CA 1
ATOM 619 C C . SER A 1 83 ? -29.047 0.642 6.484 1 98.56 83 SER A C 1
ATOM 621 O O . SER A 1 83 ? -29.141 -0.586 6.477 1 98.56 83 SER A O 1
ATOM 623 N N . CYS A 1 84 ? -28.75 1.354 5.457 1 98.62 84 CYS A N 1
ATOM 624 C CA . CYS A 1 84 ? -28.469 0.695 4.188 1 98.62 84 CYS A CA 1
ATOM 625 C C . CYS A 1 84 ? -27.188 -0.122 4.277 1 98.62 84 CYS A C 1
ATOM 627 O O . CYS A 1 84 ? -27.125 -1.238 3.76 1 98.62 84 CYS A O 1
ATOM 629 N N . VAL A 1 85 ? -26.156 0.414 4.926 1 98.75 85 VAL A N 1
ATOM 630 C CA . VAL A 1 85 ? -24.891 -0.278 5.117 1 98.75 85 VAL A CA 1
ATOM 631 C C . VAL A 1 85 ? -25.125 -1.588 5.867 1 98.75 85 VAL A C 1
ATOM 633 O O . VAL A 1 85 ? -24.656 -2.646 5.438 1 98.75 85 VAL A O 1
ATOM 636 N N . ASN A 1 86 ? -25.875 -1.501 6.918 1 98.62 86 ASN A N 1
ATOM 637 C CA . ASN A 1 86 ? -26.188 -2.684 7.715 1 98.62 86 ASN A CA 1
ATOM 638 C C . ASN A 1 86 ? -26.922 -3.74 6.891 1 98.62 86 ASN A C 1
ATOM 640 O O . ASN A 1 86 ? -26.594 -4.926 6.965 1 98.62 86 ASN A O 1
ATOM 644 N N . LEU A 1 87 ? -27.859 -3.309 6.129 1 98.31 87 LEU A N 1
ATOM 645 C CA . LEU A 1 87 ? -28.625 -4.219 5.285 1 98.31 87 LEU A CA 1
ATOM 646 C C . LEU A 1 87 ? -27.719 -4.914 4.273 1 98.31 87 LEU A C 1
ATOM 648 O O . LEU A 1 87 ? -27.781 -6.137 4.117 1 98.31 87 LEU A O 1
ATOM 652 N N . LEU A 1 88 ? -26.922 -4.172 3.598 1 98.31 88 LEU A N 1
ATOM 653 C CA . LEU A 1 88 ? -26.047 -4.719 2.576 1 98.31 88 LEU A CA 1
ATOM 654 C C . LEU A 1 88 ? -25.062 -5.715 3.186 1 98.31 88 LEU A C 1
ATOM 656 O O . LEU A 1 88 ? -24.844 -6.797 2.635 1 98.31 88 LEU A O 1
ATOM 660 N N . LEU A 1 89 ? -24.5 -5.391 4.328 1 98.12 89 LEU A N 1
ATOM 661 C CA . LEU A 1 89 ? -23.562 -6.273 5.004 1 98.12 89 LEU A CA 1
ATOM 662 C C . LEU A 1 89 ? -24.234 -7.574 5.422 1 98.12 89 LEU A C 1
ATOM 664 O O . LEU A 1 89 ? -23.656 -8.656 5.281 1 98.12 89 LEU A O 1
ATOM 668 N N . SER A 1 90 ? -25.422 -7.484 5.887 1 97.06 90 SER A N 1
ATOM 669 C CA . SER A 1 90 ? -26.156 -8.664 6.328 1 97.06 90 SER A CA 1
ATOM 670 C C . SER A 1 90 ? -26.484 -9.586 5.16 1 97.06 90 SER A C 1
ATOM 672 O O . SER A 1 90 ? -26.75 -10.773 5.355 1 97.06 90 SER A O 1
ATOM 674 N N . HIS A 1 91 ? -26.453 -9.07 3.992 1 96.81 91 HIS A N 1
ATOM 675 C CA . HIS A 1 91 ? -26.75 -9.859 2.805 1 96.81 91 HIS A CA 1
ATOM 676 C C . HIS A 1 91 ? -25.469 -10.258 2.07 1 96.81 91 HIS A C 1
ATOM 678 O O . HIS A 1 91 ? -25.531 -10.688 0.914 1 96.81 91 HIS A O 1
ATOM 684 N N . GLY A 1 92 ? -24.344 -9.992 2.656 1 95.44 92 GLY A N 1
ATOM 685 C CA . GLY A 1 92 ? -23.109 -10.562 2.143 1 95.44 92 GLY A CA 1
ATOM 686 C C . GLY A 1 92 ? -22.297 -9.586 1.32 1 95.44 92 GLY A C 1
ATOM 687 O O . GLY A 1 92 ? -21.438 -9.992 0.527 1 95.44 92 GLY A O 1
ATOM 688 N N . ALA A 1 93 ? -22.547 -8.289 1.5 1 96.31 93 ALA A N 1
ATOM 689 C CA . ALA A 1 93 ? -21.719 -7.316 0.798 1 96.31 93 ALA A CA 1
ATOM 690 C C . ALA A 1 93 ? -20.25 -7.461 1.189 1 96.31 93 ALA A C 1
ATOM 692 O O . ALA A 1 93 ? -19.938 -7.68 2.361 1 96.31 93 ALA A O 1
ATOM 693 N N . ARG A 1 94 ? -19.297 -7.34 0.219 1 94.25 94 ARG A N 1
ATOM 694 C CA . ARG A 1 94 ? -17.875 -7.406 0.485 1 94.25 94 ARG A CA 1
ATOM 695 C C . ARG A 1 94 ? -17.375 -6.137 1.179 1 94.25 94 ARG A C 1
ATOM 697 O O . ARG A 1 94 ? -17.359 -5.062 0.574 1 94.25 94 ARG A O 1
ATOM 704 N N . VAL A 1 95 ? -16.969 -6.312 2.332 1 97.25 95 VAL A N 1
ATOM 705 C CA . VAL A 1 95 ? -16.688 -5.191 3.223 1 97.25 95 VAL A CA 1
ATOM 706 C C . VAL A 1 95 ? -15.398 -4.492 2.787 1 97.25 95 VAL A C 1
ATOM 708 O O . VAL A 1 95 ? -15.234 -3.289 3.004 1 97.25 95 VAL A O 1
ATOM 711 N N . ASN A 1 96 ? -14.484 -5.168 2.123 1 95.12 96 ASN A N 1
ATOM 712 C CA . ASN A 1 96 ? -13.18 -4.621 1.745 1 95.12 96 ASN A CA 1
ATOM 713 C C . ASN A 1 96 ? -13.031 -4.527 0.229 1 95.12 96 ASN A C 1
ATOM 715 O O . ASN A 1 96 ? -11.922 -4.617 -0.297 1 95.12 96 ASN A O 1
ATOM 719 N N . CYS A 1 97 ? -14.188 -4.41 -0.412 1 92.56 97 CYS A N 1
ATOM 720 C CA . CYS A 1 97 ? -14.117 -4.172 -1.85 1 92.56 97 CYS A CA 1
ATOM 721 C C . CYS A 1 97 ? -13.469 -2.828 -2.15 1 92.56 97 CYS A C 1
ATOM 723 O O . CYS A 1 97 ? -13.641 -1.869 -1.395 1 92.56 97 CYS A O 1
ATOM 725 N N . THR A 1 98 ? -12.719 -2.754 -3.266 1 93.38 98 THR A N 1
ATOM 726 C CA . THR A 1 98 ? -11.992 -1.527 -3.578 1 93.38 98 THR A CA 1
ATOM 727 C C . THR A 1 98 ? -12.391 -0.997 -4.953 1 93.38 98 THR A C 1
ATOM 729 O O . THR A 1 98 ? -12.617 -1.773 -5.879 1 93.38 98 THR A O 1
ATOM 732 N N . THR A 1 99 ? -12.484 0.323 -5.008 1 93.19 99 THR A N 1
ATOM 733 C CA . THR A 1 99 ? -12.703 0.98 -6.289 1 93.19 99 THR A CA 1
ATOM 734 C C . THR A 1 99 ? -11.414 1.03 -7.102 1 93.19 99 THR A C 1
ATOM 736 O O . THR A 1 99 ? -10.367 0.572 -6.641 1 93.19 99 THR A O 1
ATOM 739 N N . VAL A 1 100 ? -11.562 1.565 -8.32 1 87.69 100 VAL A N 1
ATOM 740 C CA . VAL A 1 100 ? -10.398 1.658 -9.195 1 87.69 100 VAL A CA 1
ATOM 741 C C . VAL A 1 100 ? -9.359 2.594 -8.578 1 87.69 100 VAL A C 1
ATOM 743 O O . VAL A 1 100 ? -8.156 2.443 -8.82 1 87.69 100 VAL A O 1
ATOM 746 N N . ASP A 1 101 ? -9.836 3.5 -7.773 1 89.12 101 ASP A N 1
ATOM 747 C CA . ASP A 1 101 ? -8.953 4.445 -7.102 1 89.12 101 ASP A CA 1
ATOM 748 C C . ASP A 1 101 ? -8.547 3.936 -5.719 1 89.12 101 ASP A C 1
ATOM 750 O O . ASP A 1 101 ? -8 4.688 -4.91 1 89.12 101 ASP A O 1
ATOM 754 N N . TRP A 1 102 ? -8.914 2.771 -5.379 1 91.12 102 TRP A N 1
ATOM 755 C CA . TRP A 1 102 ? -8.484 2.047 -4.188 1 91.12 102 TRP A CA 1
ATOM 756 C C . TRP A 1 102 ? -9.188 2.57 -2.943 1 91.12 102 TRP A C 1
ATOM 758 O O . TRP A 1 102 ? -8.609 2.602 -1.856 1 91.12 102 TRP A O 1
ATOM 768 N N . HIS A 1 103 ? -10.367 3.055 -3.188 1 95.31 103 HIS A N 1
ATOM 769 C CA . HIS A 1 103 ? -11.188 3.43 -2.039 1 95.31 103 HIS A CA 1
ATOM 770 C C . HIS A 1 103 ? -12 2.242 -1.526 1 95.31 103 HIS A C 1
ATOM 772 O O . HIS A 1 103 ? -12.547 1.472 -2.316 1 95.31 103 HIS A O 1
ATOM 778 N N . THR A 1 104 ? -11.953 2.107 -0.257 1 97.12 104 THR A N 1
ATOM 779 C CA . THR A 1 104 ? -12.781 1.105 0.402 1 97.12 104 THR A CA 1
ATOM 780 C C . THR A 1 104 ? -14.062 1.733 0.938 1 97.12 104 THR A C 1
ATOM 782 O O . THR A 1 104 ? -14.172 2.959 1.03 1 97.12 104 THR A O 1
ATOM 785 N N . PRO A 1 105 ? -15.078 0.879 1.237 1 98.31 105 PRO A N 1
ATOM 786 C CA . PRO A 1 105 ? -16.25 1.435 1.909 1 98.31 105 PRO A CA 1
ATOM 787 C C . PRO A 1 105 ? -15.906 2.178 3.195 1 98.31 105 PRO A C 1
ATOM 789 O O . PRO A 1 105 ? -16.484 3.232 3.48 1 98.31 105 PRO A O 1
ATOM 792 N N . LEU A 1 106 ? -14.961 1.674 3.902 1 98.62 106 LEU A N 1
ATOM 793 C CA . LEU A 1 106 ? -14.531 2.35 5.121 1 98.62 106 LEU A CA 1
ATOM 794 C C . LEU A 1 106 ? -13.945 3.721 4.805 1 98.62 106 LEU A C 1
ATOM 796 O O . LEU A 1 106 ? -14.203 4.691 5.52 1 98.62 106 LEU A O 1
ATOM 800 N N . TYR A 1 107 ? -13.188 3.744 3.812 1 98.44 107 TYR A N 1
ATOM 801 C CA . TYR A 1 107 ? -12.68 5.027 3.344 1 98.44 107 TYR A CA 1
ATOM 802 C C . TYR A 1 107 ? -13.82 6.008 3.092 1 98.44 107 TYR A C 1
ATOM 804 O O . TYR A 1 107 ? -13.797 7.141 3.574 1 98.44 107 TYR A O 1
ATOM 812 N N . ASN A 1 108 ? -14.805 5.586 2.373 1 98.44 108 ASN A N 1
ATOM 813 C CA . ASN A 1 108 ? -15.953 6.43 2.059 1 98.44 108 ASN A CA 1
ATOM 814 C C . ASN A 1 108 ? -16.703 6.848 3.318 1 98.44 108 ASN A C 1
ATOM 816 O O . ASN A 1 108 ? -17.203 7.969 3.404 1 98.44 108 ASN A O 1
ATOM 820 N N . ALA A 1 109 ? -16.859 5.945 4.207 1 98.62 109 ALA A N 1
ATOM 821 C CA . ALA A 1 109 ? -17.484 6.289 5.48 1 98.62 109 ALA A CA 1
ATOM 822 C C . ALA A 1 109 ? -16.734 7.426 6.172 1 98.62 109 ALA A C 1
ATOM 824 O O . ALA A 1 109 ? -17.359 8.328 6.75 1 98.62 109 ALA A O 1
ATOM 825 N N . CYS A 1 110 ? -15.484 7.418 6.086 1 98.31 110 CYS A N 1
ATOM 826 C CA . CYS A 1 110 ? -14.664 8.445 6.723 1 98.31 110 CYS A CA 1
ATOM 827 C C . CYS A 1 110 ? -14.734 9.758 5.945 1 98.31 110 CYS A C 1
ATOM 829 O O . CYS A 1 110 ? -14.633 10.836 6.527 1 98.31 110 CYS A O 1
ATOM 831 N N . VAL A 1 111 ? -14.867 9.617 4.668 1 97.81 111 VAL A N 1
ATOM 832 C CA . VAL A 1 111 ? -15.109 10.82 3.877 1 97.81 111 VAL A CA 1
ATOM 833 C C . VAL A 1 111 ? -16.391 11.5 4.355 1 97.81 111 VAL A C 1
ATOM 835 O O . VAL A 1 111 ? -16.422 12.711 4.57 1 97.81 111 VAL A O 1
ATOM 838 N N . ASN A 1 112 ? -17.391 10.719 4.574 1 97.94 112 ASN A N 1
ATOM 839 C CA . ASN A 1 112 ? -18.688 11.227 5.039 1 97.94 112 ASN A CA 1
ATOM 840 C C . ASN A 1 112 ? -18.609 11.695 6.492 1 97.94 112 ASN A C 1
ATOM 842 O O . ASN A 1 112 ? -19.203 12.711 6.852 1 97.94 112 ASN A O 1
ATOM 846 N N . GLY A 1 113 ? -17.953 10.906 7.281 1 98.12 113 GLY A N 1
ATOM 847 C CA . GLY A 1 113 ? -17.844 11.219 8.703 1 98.12 113 GLY A CA 1
ATOM 848 C C . GLY A 1 113 ? -18.828 10.453 9.555 1 98.12 113 GLY A C 1
ATOM 849 O O . GLY A 1 113 ? -19.016 10.766 10.734 1 98.12 113 GLY A O 1
ATOM 850 N N . SER A 1 114 ? -19.469 9.477 9 1 97.62 114 SER A N 1
ATOM 851 C CA . SER A 1 114 ? -20.438 8.695 9.758 1 97.62 114 SER A CA 1
ATOM 852 C C . SER A 1 114 ? -19.75 7.664 10.648 1 97.62 114 SER A C 1
ATOM 854 O O . SER A 1 114 ? -19.297 6.633 10.164 1 97.62 114 SER A O 1
ATOM 856 N N . ARG A 1 115 ? -19.812 7.945 11.852 1 97.62 115 ARG A N 1
ATOM 857 C CA . ARG A 1 115 ? -19.234 7.008 12.82 1 97.62 115 ARG A CA 1
ATOM 858 C C . ARG A 1 115 ? -19.984 5.676 12.789 1 97.62 115 ARG A C 1
ATOM 860 O O . ARG A 1 115 ? -19.359 4.613 12.891 1 97.62 115 ARG A O 1
ATOM 867 N N . GLU A 1 116 ? -21.219 5.781 12.688 1 98.19 116 GLU A N 1
ATOM 868 C CA . GLU A 1 116 ? -22.031 4.566 12.672 1 98.19 116 GLU A CA 1
ATOM 869 C C . GLU A 1 116 ? -21.641 3.652 11.516 1 98.19 116 GLU A C 1
ATOM 871 O O . GLU A 1 116 ? -21.469 2.445 11.703 1 98.19 116 GLU A O 1
ATOM 876 N N . CYS A 1 117 ? -21.516 4.238 10.352 1 98.5 117 CYS A N 1
ATOM 877 C CA . CYS A 1 117 ? -21.094 3.453 9.203 1 98.5 117 CYS A CA 1
ATOM 878 C C . CYS A 1 117 ? -19.703 2.871 9.414 1 98.5 117 CYS A C 1
ATOM 880 O O . CYS A 1 117 ? -19.469 1.693 9.141 1 98.5 117 CYS A O 1
ATOM 882 N N . ALA A 1 118 ? -18.797 3.662 9.93 1 98.62 118 ALA A N 1
ATOM 883 C CA . ALA A 1 118 ? -17.438 3.207 10.18 1 98.62 118 ALA A CA 1
ATOM 884 C C . ALA A 1 118 ? -17.422 2.031 11.156 1 98.62 118 ALA A C 1
ATOM 886 O O . ALA A 1 118 ? -16.781 1.008 10.891 1 98.62 118 ALA A O 1
ATOM 887 N N . ASP A 1 119 ? -18.188 2.148 12.18 1 98.31 119 ASP A N 1
ATOM 888 C CA . ASP A 1 119 ? -18.234 1.103 13.195 1 98.31 119 ASP A CA 1
ATOM 889 C C . ASP A 1 119 ? -18.828 -0.188 12.633 1 98.31 119 ASP A C 1
ATOM 891 O O . ASP A 1 119 ? -18.328 -1.279 12.914 1 98.31 119 ASP A O 1
ATOM 895 N N . LEU A 1 120 ? -19.875 -0.057 11.906 1 98.19 120 LEU A N 1
ATOM 896 C CA . LEU A 1 120 ? -20.5 -1.225 11.289 1 98.19 120 LEU A CA 1
ATOM 897 C C . LEU A 1 120 ? -19.5 -1.966 10.406 1 98.19 120 LEU A C 1
ATOM 899 O O . LEU A 1 120 ? -19.375 -3.189 10.5 1 98.19 120 LEU A O 1
ATOM 903 N N . LEU A 1 121 ? -18.828 -1.246 9.602 1 98.62 121 LEU A N 1
ATOM 904 C CA . LEU A 1 121 ? -17.859 -1.836 8.688 1 98.62 121 LEU A CA 1
ATOM 905 C C . LEU A 1 121 ? -16.734 -2.531 9.453 1 98.62 121 LEU A C 1
ATOM 907 O O . LEU A 1 121 ? -16.375 -3.672 9.148 1 98.62 121 LEU A O 1
ATOM 911 N N . LEU A 1 122 ? -16.172 -1.848 10.453 1 98.12 122 LEU A N 1
ATOM 912 C CA . LEU A 1 122 ? -15.062 -2.389 11.242 1 98.12 122 LEU A CA 1
ATOM 913 C C . LEU A 1 122 ? -15.5 -3.645 11.992 1 98.12 122 LEU A C 1
ATOM 915 O O . LEU A 1 122 ? -14.758 -4.629 12.047 1 98.12 122 LEU A O 1
ATOM 919 N N . ARG A 1 123 ? -16.719 -3.668 12.477 1 97.12 123 ARG A N 1
ATOM 920 C CA . ARG A 1 123 ? -17.25 -4.832 13.18 1 97.12 123 ARG A CA 1
ATOM 921 C C . ARG A 1 123 ? -17.422 -6.012 12.227 1 97.12 123 ARG A C 1
ATOM 923 O O . ARG A 1 123 ? -17.328 -7.168 12.641 1 97.12 123 ARG A O 1
ATOM 930 N N . HIS A 1 124 ? -17.641 -5.711 11 1 97.38 124 HIS A N 1
ATOM 931 C CA . HIS A 1 124 ? -17.844 -6.758 10.008 1 97.38 124 HIS A CA 1
ATOM 932 C C . HIS A 1 124 ? -16.531 -7.113 9.312 1 97.38 124 HIS A C 1
ATOM 934 O O . HIS A 1 124 ? -16.531 -7.758 8.258 1 97.38 124 HIS A O 1
ATOM 940 N N . GLY A 1 125 ? -15.422 -6.578 9.789 1 96.06 125 GLY A N 1
ATOM 941 C CA . GLY A 1 125 ? -14.133 -7.059 9.328 1 96.06 125 GLY A CA 1
ATOM 942 C C . GLY A 1 125 ? -13.453 -6.105 8.359 1 96.06 125 GLY A C 1
ATOM 943 O O . GLY A 1 125 ? -12.477 -6.469 7.703 1 96.06 125 GLY A O 1
ATOM 944 N N . ALA A 1 126 ? -13.922 -4.891 8.258 1 97.31 126 ALA A N 1
ATOM 945 C CA . ALA A 1 126 ? -13.234 -3.92 7.41 1 97.31 126 ALA A CA 1
ATOM 946 C C . ALA A 1 126 ? -11.82 -3.646 7.93 1 97.31 126 ALA A C 1
ATOM 948 O O . ALA A 1 126 ? -11.609 -3.543 9.141 1 97.31 126 ALA A O 1
ATOM 949 N N . SER A 1 127 ? -10.852 -3.547 6.996 1 96.12 127 SER A N 1
ATOM 950 C CA . SER A 1 127 ? -9.484 -3.188 7.371 1 96.12 127 SER A CA 1
ATOM 951 C C . SER A 1 127 ? -9.336 -1.678 7.535 1 96.12 127 SER A C 1
ATOM 953 O O . SER A 1 127 ? -9.727 -0.911 6.652 1 96.12 127 SER A O 1
ATOM 955 N N . PRO A 1 128 ? -8.805 -1.247 8.656 1 96.81 128 PRO A N 1
ATOM 956 C CA . PRO A 1 128 ? -8.57 0.189 8.828 1 96.81 128 PRO A CA 1
ATOM 957 C C . PRO A 1 128 ? -7.371 0.69 8.023 1 96.81 128 PRO A C 1
ATOM 959 O O . PRO A 1 128 ? -7.082 1.89 8.023 1 96.81 128 PRO A O 1
ATOM 962 N N . HIS A 1 129 ? -6.68 -0.156 7.328 1 94.5 129 HIS A N 1
ATOM 963 C CA . HIS A 1 129 ? -5.504 0.172 6.531 1 94.5 129 HIS A CA 1
ATOM 964 C C . HIS A 1 129 ? -5.863 0.338 5.059 1 94.5 129 HIS A C 1
ATOM 966 O O . HIS A 1 129 ? -6.789 -0.308 4.566 1 94.5 129 HIS A O 1
ATOM 972 N N . PRO A 1 130 ? -5.137 1.247 4.418 1 93.19 130 PRO A N 1
ATOM 973 C CA . PRO A 1 130 ? -5.367 1.345 2.973 1 93.19 130 PRO A CA 1
ATOM 974 C C . PRO A 1 130 ? -4.93 0.091 2.219 1 93.19 130 PRO A C 1
ATOM 976 O O . PRO A 1 130 ? -4.078 -0.657 2.703 1 93.19 130 PRO A O 1
ATOM 979 N N . VAL A 1 131 ? -5.535 -0.083 1.117 1 91 131 VAL A N 1
ATOM 980 C CA . VAL A 1 131 ? -5.203 -1.222 0.266 1 91 131 VAL A CA 1
ATOM 981 C C . VAL A 1 131 ? -3.85 -0.988 -0.406 1 91 131 VAL A C 1
ATOM 983 O O . VAL A 1 131 ? -3.562 0.119 -0.866 1 91 131 VAL A O 1
ATOM 986 N N . ASN A 1 132 ? -3.018 -1.979 -0.316 1 92 132 ASN A N 1
ATOM 987 C CA . ASN A 1 132 ? -1.742 -1.94 -1.024 1 92 132 ASN A CA 1
ATOM 988 C C . ASN A 1 132 ? -1.724 -2.916 -2.199 1 92 132 ASN A C 1
ATOM 990 O O . ASN A 1 132 ? -1.543 -4.121 -2.008 1 92 132 ASN A O 1
ATOM 994 N N . ASP A 1 133 ? -1.915 -2.424 -3.379 1 92.25 133 ASP A N 1
ATOM 995 C CA . ASP A 1 133 ? -1.985 -3.266 -4.57 1 92.25 133 ASP A CA 1
ATOM 996 C C . ASP A 1 133 ? -0.69 -3.186 -5.375 1 92.25 133 ASP A C 1
ATOM 998 O O . ASP A 1 133 ? -0.709 -3.299 -6.605 1 92.25 133 ASP A O 1
ATOM 1002 N N . VAL A 1 134 ? 0.428 -2.971 -4.664 1 92.81 134 VAL A N 1
ATOM 1003 C CA . VAL A 1 134 ? 1.745 -2.848 -5.277 1 92.81 134 VAL A CA 1
ATOM 1004 C C . VAL A 1 134 ? 2.502 -4.168 -5.148 1 92.81 134 VAL A C 1
ATOM 1006 O O . VAL A 1 134 ? 2.469 -4.809 -4.094 1 92.81 134 VAL A O 1
ATOM 1009 N N . ALA A 1 135 ? 3.193 -4.5 -6.285 1 95.44 135 ALA A N 1
ATOM 1010 C CA . ALA A 1 135 ? 3.979 -5.734 -6.273 1 95.44 135 ALA A CA 1
ATOM 1011 C C . ALA A 1 135 ? 5.105 -5.656 -5.25 1 95.44 135 ALA A C 1
ATOM 1013 O O . ALA A 1 135 ? 5.816 -4.652 -5.176 1 95.44 135 ALA A O 1
ATOM 1014 N N . SER A 1 136 ? 5.223 -6.688 -4.477 1 97.06 136 SER A N 1
ATOM 1015 C CA . SER A 1 136 ? 6.289 -6.762 -3.482 1 97.06 136 SER A CA 1
ATOM 1016 C C . SER A 1 136 ? 7.566 -7.332 -4.09 1 97.06 136 SER A C 1
ATOM 1018 O O . SER A 1 136 ? 7.531 -7.957 -5.152 1 97.06 136 SER A O 1
ATOM 1020 N N . PRO A 1 137 ? 8.703 -7.062 -3.379 1 97.75 137 PRO A N 1
ATOM 1021 C CA . PRO A 1 137 ? 9.922 -7.762 -3.783 1 97.75 137 PRO A CA 1
ATOM 1022 C C . PRO A 1 137 ? 9.742 -9.273 -3.848 1 97.75 137 PRO A C 1
ATOM 1024 O O . PRO A 1 137 ? 10.289 -9.93 -4.738 1 97.75 137 PRO A O 1
ATOM 1027 N N . MET A 1 138 ? 8.922 -9.789 -3.043 1 98.31 138 MET A N 1
ATOM 1028 C CA . MET A 1 138 ? 8.664 -11.227 -3.006 1 98.31 138 MET A CA 1
ATOM 1029 C C . MET A 1 138 ? 7.98 -11.688 -4.285 1 98.31 138 MET A C 1
ATOM 1031 O O . MET A 1 138 ? 8.305 -12.75 -4.82 1 98.31 138 MET A O 1
ATOM 1035 N N . HIS A 1 139 ? 7.086 -10.906 -4.719 1 98.5 139 HIS A N 1
ATOM 1036 C CA . HIS A 1 139 ? 6.445 -11.234 -5.988 1 98.5 139 HIS A CA 1
ATOM 1037 C C . HIS A 1 139 ? 7.477 -11.398 -7.098 1 98.5 139 HIS A C 1
ATOM 1039 O O . HIS 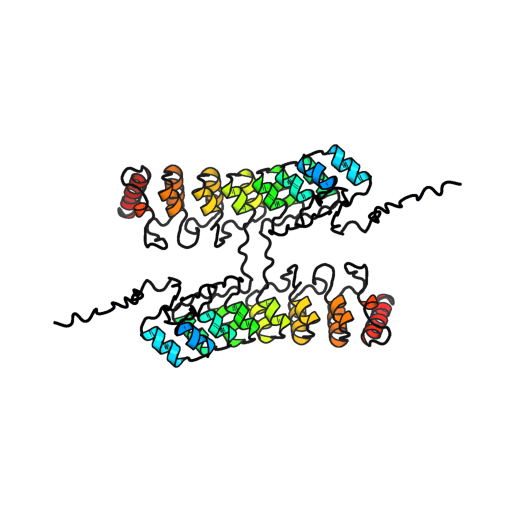A 1 139 ? 7.457 -12.398 -7.824 1 98.5 139 HIS A O 1
ATOM 1045 N N . GLU A 1 140 ? 8.336 -10.438 -7.219 1 97.5 140 GLU A N 1
ATOM 1046 C CA . GLU A 1 140 ? 9.32 -10.43 -8.297 1 97.5 140 GLU A CA 1
ATOM 1047 C C . GLU A 1 140 ? 10.297 -11.594 -8.148 1 97.5 140 GLU A C 1
ATOM 1049 O O . GLU A 1 140 ? 10.617 -12.273 -9.133 1 97.5 140 GLU A O 1
ATOM 1054 N N . ALA A 1 141 ? 10.766 -11.773 -6.98 1 98.56 141 ALA A N 1
ATOM 1055 C CA . ALA A 1 141 ? 11.672 -12.891 -6.73 1 98.56 141 ALA A CA 1
ATOM 1056 C C . ALA A 1 141 ? 11.023 -14.219 -7.109 1 98.56 141 ALA A C 1
ATOM 1058 O O . ALA A 1 141 ? 11.656 -15.062 -7.746 1 98.56 141 ALA A O 1
ATOM 1059 N N . ALA A 1 142 ? 9.805 -14.43 -6.738 1 98.62 142 ALA A N 1
ATOM 1060 C CA . ALA A 1 142 ? 9.07 -15.656 -7.027 1 98.62 142 ALA A CA 1
ATOM 1061 C C . ALA A 1 142 ? 8.828 -15.812 -8.523 1 98.62 142 ALA A C 1
ATOM 1063 O O . ALA A 1 142 ? 9.016 -16.906 -9.086 1 98.62 142 ALA A O 1
ATOM 1064 N N . LYS A 1 143 ? 8.438 -14.75 -9.125 1 98.31 143 LYS A N 1
ATOM 1065 C CA . LYS A 1 143 ? 8.141 -14.734 -10.555 1 98.31 143 LYS A CA 1
ATOM 1066 C C . LYS A 1 143 ? 9.367 -15.117 -11.375 1 98.31 143 LYS A C 1
ATOM 1068 O O . LYS A 1 143 ? 9.25 -15.812 -12.383 1 98.31 143 LYS A O 1
ATOM 1073 N N . ARG A 1 144 ? 10.539 -14.75 -10.875 1 98.25 144 ARG A N 1
ATOM 1074 C CA . ARG A 1 144 ? 11.766 -14.922 -11.656 1 98.25 144 ARG A CA 1
ATOM 1075 C C . ARG A 1 144 ? 12.57 -16.125 -11.156 1 98.25 144 ARG A C 1
ATOM 1077 O O . ARG A 1 144 ? 13.609 -16.453 -11.719 1 98.25 144 ARG A O 1
ATOM 1084 N N . GLY A 1 145 ? 12.109 -16.703 -10.141 1 98.44 145 GLY A N 1
ATOM 1085 C CA . GLY A 1 145 ? 12.742 -17.906 -9.641 1 98.44 145 GLY A CA 1
ATOM 1086 C C . GLY A 1 145 ? 13.992 -17.641 -8.828 1 98.44 145 GLY A C 1
ATOM 1087 O O . GLY A 1 145 ? 14.938 -18.438 -8.844 1 98.44 145 GLY A O 1
ATOM 1088 N N . HIS A 1 146 ? 14.062 -16.531 -8.195 1 98.5 146 HIS A N 1
ATOM 1089 C CA . HIS A 1 146 ? 15.227 -16.172 -7.395 1 98.5 146 HIS A CA 1
ATOM 1090 C C . HIS A 1 146 ? 15.07 -16.641 -5.953 1 98.5 146 HIS A C 1
ATOM 1092 O O . HIS A 1 146 ? 14.805 -15.844 -5.059 1 98.5 146 HIS A O 1
ATOM 1098 N N . LEU A 1 147 ? 15.391 -17.906 -5.77 1 98.56 147 LEU A N 1
ATOM 1099 C CA . LEU A 1 147 ? 15.172 -18.594 -4.504 1 98.56 147 LEU A CA 1
ATOM 1100 C C . LEU A 1 147 ? 15.953 -17.938 -3.377 1 98.56 147 LEU A C 1
ATOM 1102 O O . LEU A 1 147 ? 15.43 -17.75 -2.277 1 98.56 147 LEU A O 1
ATOM 1106 N N . GLU A 1 148 ? 17.125 -17.547 -3.629 1 98.19 148 GLU A N 1
ATOM 1107 C CA . GLU A 1 148 ? 17.969 -16.969 -2.588 1 98.19 148 GLU A CA 1
ATOM 1108 C C . GLU A 1 148 ? 17.391 -15.641 -2.096 1 98.19 148 GLU A C 1
ATOM 1110 O O . GLU A 1 148 ? 17.453 -15.336 -0.903 1 98.19 148 GLU A O 1
ATOM 1115 N N . CYS A 1 149 ? 16.891 -14.875 -3.035 1 98.44 149 CYS A N 1
ATOM 1116 C CA . CYS A 1 149 ? 16.219 -13.641 -2.637 1 98.44 149 CYS A CA 1
ATOM 1117 C C . CYS A 1 149 ? 15 -13.93 -1.777 1 98.44 149 CYS A C 1
ATOM 1119 O O . CYS A 1 149 ? 14.758 -13.242 -0.785 1 98.44 149 CYS A O 1
ATOM 1121 N N . ILE A 1 150 ? 14.211 -14.914 -2.107 1 98.62 150 ILE A N 1
ATOM 1122 C CA . ILE A 1 150 ? 13.039 -15.312 -1.339 1 98.62 150 ILE A CA 1
ATOM 1123 C C . ILE A 1 150 ? 13.445 -15.664 0.089 1 98.62 150 ILE A C 1
ATOM 1125 O O . ILE A 1 150 ? 12.812 -15.227 1.051 1 98.62 150 ILE A O 1
ATOM 1129 N N . GLU A 1 151 ? 14.547 -16.359 0.185 1 98.31 151 GLU A N 1
ATOM 1130 C CA . GLU A 1 151 ? 15.039 -16.75 1.502 1 98.31 151 GLU A CA 1
ATOM 1131 C C . GLU A 1 151 ? 15.398 -15.539 2.346 1 98.31 151 GLU A C 1
ATOM 1133 O O . GLU A 1 151 ? 15.039 -15.461 3.523 1 98.31 151 GLU A O 1
ATOM 1138 N N . SER A 1 152 ? 16.062 -14.625 1.768 1 98.12 152 SER A N 1
ATOM 1139 C CA . SER A 1 152 ? 16.422 -13.398 2.467 1 98.12 152 SER A CA 1
ATOM 1140 C C . SER A 1 152 ? 15.172 -12.633 2.912 1 98.12 152 SER A C 1
ATOM 1142 O O . SER A 1 152 ? 15.094 -12.18 4.055 1 98.12 152 SER A O 1
ATOM 1144 N N . LEU A 1 153 ? 14.227 -12.523 2.031 1 98.38 153 LEU A N 1
ATOM 1145 C CA . LEU A 1 153 ? 13.008 -11.773 2.309 1 98.38 153 LEU A CA 1
ATOM 1146 C C . LEU A 1 153 ? 12.211 -12.422 3.436 1 98.38 153 LEU A C 1
ATOM 1148 O O . LEU A 1 153 ? 11.664 -11.727 4.293 1 98.38 153 LEU A O 1
ATOM 1152 N N . ILE A 1 154 ? 12.156 -13.758 3.469 1 97.88 154 ILE A N 1
ATOM 1153 C CA . ILE A 1 154 ? 11.469 -14.477 4.531 1 97.88 154 ILE A CA 1
ATOM 1154 C C . ILE A 1 154 ? 12.164 -14.211 5.867 1 97.88 154 ILE A C 1
ATOM 1156 O O . ILE A 1 154 ? 11.5 -13.914 6.867 1 97.88 154 ILE A O 1
ATOM 1160 N N . THR A 1 155 ? 13.469 -14.273 5.859 1 97.12 155 THR A N 1
ATOM 1161 C CA . THR A 1 155 ? 14.266 -14.07 7.062 1 97.12 155 THR A CA 1
ATOM 1162 C C . THR A 1 155 ? 14 -12.695 7.664 1 97.12 155 THR A C 1
ATOM 1164 O O . THR A 1 155 ? 13.977 -12.539 8.883 1 97.12 155 THR A O 1
ATOM 1167 N N . TYR A 1 156 ? 13.781 -11.734 6.82 1 97 156 TYR A N 1
ATOM 1168 C CA . TYR A 1 156 ? 13.633 -10.367 7.289 1 97 156 TYR A CA 1
ATOM 1169 C C . TYR A 1 156 ? 12.156 -9.984 7.391 1 97 156 TYR A C 1
ATOM 1171 O O . TYR A 1 156 ? 11.82 -8.797 7.457 1 97 156 TYR A O 1
ATOM 1179 N N . GLY A 1 157 ? 11.273 -10.953 7.23 1 96.38 157 GLY A N 1
ATOM 1180 C CA . GLY A 1 157 ? 9.883 -10.758 7.594 1 96.38 157 GLY A CA 1
ATOM 1181 C C . GLY A 1 157 ? 9.016 -10.312 6.43 1 96.38 157 GLY A C 1
ATOM 1182 O O . GLY A 1 157 ? 7.996 -9.648 6.621 1 96.38 157 GLY A O 1
ATOM 1183 N N . GLY A 1 158 ? 9.383 -10.57 5.25 1 96.06 158 GLY A N 1
ATOM 1184 C CA . GLY A 1 158 ? 8.516 -10.297 4.117 1 96.06 158 GLY A CA 1
ATOM 1185 C C . GLY A 1 158 ? 7.172 -10.984 4.211 1 96.06 158 GLY A C 1
ATOM 1186 O O . GLY A 1 158 ? 7.062 -12.07 4.793 1 96.06 158 GLY A O 1
ATOM 1187 N N . ASP A 1 159 ? 6.121 -10.32 3.699 1 96.25 159 ASP A N 1
ATOM 1188 C CA . ASP A 1 159 ? 4.785 -10.906 3.666 1 96.25 159 ASP A CA 1
ATOM 1189 C C . ASP A 1 159 ? 4.676 -11.961 2.568 1 96.25 159 ASP A C 1
ATOM 1191 O O . ASP A 1 159 ? 4.539 -11.633 1.39 1 96.25 159 ASP A O 1
ATOM 1195 N N . ILE A 1 160 ? 4.617 -13.133 2.939 1 97.5 160 ILE A N 1
ATOM 1196 C CA . ILE A 1 160 ? 4.688 -14.266 2.023 1 97.5 160 ILE A CA 1
ATOM 1197 C C . ILE A 1 160 ? 3.357 -14.422 1.292 1 97.5 160 ILE A C 1
ATOM 1199 O O . ILE A 1 160 ? 3.301 -15.016 0.211 1 97.5 160 ILE A O 1
ATOM 1203 N N . ASP A 1 161 ? 2.287 -13.898 1.806 1 97.44 161 ASP A N 1
ATOM 1204 C CA . ASP A 1 161 ? 0.959 -14.062 1.223 1 97.44 161 ASP A CA 1
ATOM 1205 C C . ASP A 1 161 ? 0.406 -12.727 0.729 1 97.44 161 ASP A C 1
ATOM 1207 O O . ASP A 1 161 ? -0.81 -12.539 0.668 1 97.44 161 ASP A O 1
ATOM 1211 N N . HIS A 1 162 ? 1.398 -11.711 0.473 1 96.62 162 HIS A N 1
ATOM 1212 C CA . HIS A 1 162 ? 0.942 -10.453 -0.101 1 96.62 162 HIS A CA 1
ATOM 1213 C C . HIS A 1 162 ? 0.165 -10.68 -1.393 1 96.62 162 HIS A C 1
ATOM 1215 O O . HIS A 1 162 ? 0.747 -11.062 -2.412 1 96.62 162 HIS A O 1
ATOM 1221 N N . ASN A 1 163 ? -1.148 -10.531 -1.334 1 95.38 163 ASN A N 1
ATOM 1222 C CA . ASN A 1 163 ? -2.053 -10.836 -2.438 1 95.38 163 ASN A CA 1
ATOM 1223 C C . ASN A 1 163 ? -2.553 -9.57 -3.121 1 95.38 163 ASN A C 1
ATOM 1225 O O . ASN A 1 163 ? -3.211 -8.734 -2.492 1 95.38 163 ASN A O 1
ATOM 1229 N N . ILE A 1 164 ? -2.158 -9.391 -4.336 1 93.44 164 ILE A N 1
ATOM 1230 C CA . ILE A 1 164 ? -2.59 -8.195 -5.055 1 93.44 164 ILE A CA 1
ATOM 1231 C C . ILE A 1 164 ? -3.396 -8.602 -6.285 1 93.44 164 ILE A C 1
ATOM 1233 O O . ILE A 1 164 ? -3.24 -9.711 -6.801 1 93.44 164 ILE A O 1
ATOM 1237 N N . ASN A 1 165 ? -4.234 -7.707 -6.785 1 87.81 165 ASN A N 1
ATOM 1238 C CA . ASN A 1 165 ? -5.254 -8.016 -7.781 1 87.81 165 ASN A CA 1
ATOM 1239 C C . ASN A 1 165 ? -4.633 -8.477 -9.094 1 87.81 165 ASN A C 1
ATOM 1241 O O . ASN A 1 165 ? -5.117 -9.43 -9.711 1 87.81 165 ASN A O 1
ATOM 1245 N N . HIS A 1 166 ? -3.553 -7.918 -9.516 1 89.81 166 HIS A N 1
ATOM 1246 C CA . HIS A 1 166 ? -3.068 -8.156 -10.875 1 89.81 166 HIS A CA 1
ATOM 1247 C C . HIS A 1 166 ? -2.066 -9.305 -10.906 1 89.81 166 HIS A C 1
ATOM 1249 O O . HIS A 1 166 ? -1.856 -9.922 -11.953 1 89.81 166 HIS A O 1
ATOM 1255 N N . LEU A 1 167 ? -1.463 -9.68 -9.703 1 95.88 167 LEU A N 1
ATOM 1256 C CA . LEU A 1 167 ? -0.401 -10.68 -9.742 1 95.88 167 LEU A CA 1
ATOM 1257 C C . LEU A 1 167 ? -0.74 -11.867 -8.852 1 95.88 167 LEU A C 1
ATOM 1259 O O . LEU A 1 167 ? -0.114 -12.93 -8.961 1 95.88 167 LEU A O 1
ATOM 1263 N N . GLY A 1 168 ? -1.742 -11.664 -8.008 1 97.06 168 GLY A N 1
ATOM 1264 C CA . GLY A 1 168 ? -1.951 -12.688 -6.996 1 97.06 168 GLY A CA 1
ATOM 1265 C C . GLY A 1 168 ? -0.859 -12.719 -5.941 1 97.06 168 GLY A C 1
ATOM 1266 O O . GLY A 1 168 ? -0.287 -11.68 -5.602 1 97.06 168 GLY A O 1
ATOM 1267 N N . THR A 1 169 ? -0.646 -13.914 -5.395 1 98.44 169 THR A N 1
ATOM 1268 C CA . THR A 1 169 ? 0.348 -14.07 -4.336 1 98.44 169 THR A CA 1
ATOM 1269 C C . THR A 1 169 ? 1.703 -14.453 -4.922 1 98.44 169 THR A C 1
ATOM 1271 O O . THR A 1 169 ? 1.789 -14.875 -6.078 1 98.44 169 THR A O 1
ATOM 1274 N N . PRO A 1 170 ? 2.76 -14.281 -4.031 1 98.75 170 PRO A N 1
ATOM 1275 C CA . PRO A 1 170 ? 4.062 -14.781 -4.477 1 98.75 170 PRO A CA 1
ATOM 1276 C C . PRO A 1 170 ? 4.031 -16.266 -4.844 1 98.75 170 PRO A C 1
ATOM 1278 O O . PRO A 1 170 ? 4.629 -16.672 -5.844 1 98.75 170 PRO A O 1
ATOM 1281 N N . LEU A 1 171 ? 3.283 -17.047 -4.129 1 98.81 171 LEU A N 1
ATOM 1282 C CA . LEU A 1 171 ? 3.15 -18.469 -4.453 1 98.81 171 LEU A CA 1
ATOM 1283 C C . LEU A 1 171 ? 2.516 -18.656 -5.824 1 98.81 171 LEU A C 1
ATOM 1285 O O . LEU A 1 171 ? 2.992 -19.453 -6.629 1 98.81 171 LEU A O 1
ATOM 1289 N N . TYR A 1 172 ? 1.464 -17.906 -6.047 1 98.69 172 TYR A N 1
ATOM 1290 C CA . TYR A 1 172 ? 0.803 -17.969 -7.348 1 98.69 172 TYR A CA 1
ATOM 1291 C C . TYR A 1 172 ? 1.784 -17.656 -8.469 1 98.69 172 TYR A C 1
ATOM 1293 O O . TYR A 1 172 ? 1.8 -18.359 -9.492 1 98.69 172 TYR A O 1
ATOM 1301 N N . GLN A 1 173 ? 2.615 -16.625 -8.281 1 98.69 173 GLN A N 1
ATOM 1302 C CA . GLN A 1 173 ? 3.596 -16.234 -9.289 1 98.69 173 GLN A CA 1
ATOM 1303 C C . GLN A 1 173 ? 4.621 -17.344 -9.508 1 98.69 173 GLN A C 1
ATOM 1305 O O . GLN A 1 173 ? 4.988 -17.641 -10.648 1 98.69 173 GLN A O 1
ATOM 1310 N N . ALA A 1 174 ? 5.129 -17.922 -8.445 1 98.56 174 ALA A N 1
ATOM 1311 C CA . ALA A 1 174 ? 6.074 -19.031 -8.555 1 98.56 174 ALA A CA 1
ATOM 1312 C C . ALA A 1 174 ? 5.473 -20.188 -9.344 1 98.56 174 ALA A C 1
ATOM 1314 O O . ALA A 1 174 ? 6.156 -20.797 -10.164 1 98.56 174 ALA A O 1
ATOM 1315 N N . CYS A 1 175 ? 4.207 -20.5 -9.117 1 98.19 175 CYS A N 1
ATOM 1316 C CA . CYS A 1 175 ? 3.51 -21.594 -9.797 1 98.19 175 CYS A CA 1
ATOM 1317 C C . CYS A 1 175 ? 3.291 -21.25 -11.266 1 98.19 175 CYS A C 1
ATOM 1319 O O . CYS A 1 175 ? 3.559 -22.078 -12.141 1 98.19 175 CYS A O 1
ATOM 1321 N N . LYS A 1 176 ? 2.803 -20.094 -11.453 1 97.56 176 LYS A N 1
ATOM 1322 C CA . LYS A 1 176 ? 2.516 -19.641 -12.812 1 97.56 176 LYS A CA 1
ATOM 1323 C C . LYS A 1 176 ? 3.758 -19.734 -13.695 1 97.56 176 LYS A C 1
ATOM 1325 O O . LYS A 1 176 ? 3.672 -20.125 -14.859 1 97.56 176 LYS A O 1
ATOM 1330 N N . HIS A 1 177 ? 4.918 -19.422 -13.133 1 97.81 177 HIS A N 1
ATOM 1331 C CA . HIS A 1 177 ? 6.156 -19.391 -13.898 1 97.81 177 HIS A CA 1
ATOM 1332 C C . HIS A 1 177 ? 6.98 -20.656 -13.68 1 97.81 177 HIS A C 1
ATOM 1334 O O . HIS A 1 177 ? 8.156 -20.703 -14.055 1 97.81 177 HIS A O 1
ATOM 1340 N N . GLN A 1 178 ? 6.445 -21.656 -13 1 96.5 178 GLN A N 1
ATOM 1341 C CA . GLN A 1 178 ? 6.945 -23.016 -12.898 1 96.5 178 GLN A CA 1
ATOM 1342 C C . GLN A 1 178 ? 8.281 -23.062 -12.164 1 96.5 178 GLN A C 1
ATOM 1344 O O . GLN A 1 178 ? 9.211 -23.75 -12.586 1 96.5 178 GLN A O 1
ATOM 1349 N N . HIS A 1 179 ? 8.398 -22.266 -11.125 1 97.75 179 HIS A N 1
ATOM 1350 C CA . HIS A 1 179 ? 9.562 -22.328 -10.25 1 97.75 179 HIS A CA 1
ATOM 1351 C C . HIS A 1 179 ? 9.273 -23.172 -9.016 1 97.75 179 HIS A C 1
ATOM 1353 O O . HIS A 1 179 ? 8.914 -22.641 -7.961 1 97.75 179 HIS A O 1
ATOM 1359 N N . VAL A 1 180 ? 9.547 -24.438 -9.102 1 97.81 180 VAL A N 1
ATOM 1360 C CA . VAL A 1 180 ? 9.156 -25.438 -8.109 1 97.81 180 VAL A CA 1
ATOM 1361 C C . VAL A 1 180 ? 9.891 -25.188 -6.801 1 97.81 180 VAL A C 1
ATOM 1363 O O . VAL A 1 180 ? 9.297 -25.234 -5.723 1 97.81 180 VAL A O 1
ATOM 1366 N N . ASP A 1 181 ? 11.172 -24.844 -6.906 1 98.19 181 ASP A N 1
ATOM 1367 C CA . ASP A 1 181 ? 11.969 -24.641 -5.695 1 98.19 181 ASP A CA 1
ATOM 1368 C C . ASP A 1 181 ? 11.461 -23.438 -4.91 1 98.19 181 ASP A C 1
ATOM 1370 O O . ASP A 1 181 ? 11.398 -23.469 -3.68 1 98.19 181 ASP A O 1
ATOM 1374 N N . CYS A 1 182 ? 11.141 -22.406 -5.645 1 98.56 182 CYS A N 1
ATOM 1375 C CA . CYS A 1 182 ? 10.602 -21.219 -4.988 1 98.56 182 CYS A CA 1
ATOM 1376 C C . CYS A 1 182 ? 9.258 -21.531 -4.336 1 98.56 182 CYS A C 1
ATOM 1378 O O . CYS A 1 182 ? 9.016 -21.141 -3.191 1 98.56 182 CYS A O 1
ATOM 1380 N N . ALA A 1 183 ? 8.391 -22.219 -5.016 1 98.69 183 ALA A N 1
ATOM 1381 C CA . ALA A 1 183 ? 7.094 -22.609 -4.473 1 98.69 183 ALA A CA 1
ATOM 1382 C C . ALA A 1 183 ? 7.25 -23.453 -3.207 1 98.69 183 ALA A C 1
ATOM 1384 O O . ALA A 1 183 ? 6.574 -23.203 -2.205 1 98.69 183 ALA A O 1
ATOM 1385 N N . LYS A 1 184 ? 8.125 -24.359 -3.287 1 98.56 184 LYS A N 1
ATOM 1386 C CA . LYS A 1 184 ? 8.375 -25.234 -2.143 1 98.56 184 LYS A CA 1
ATOM 1387 C C . LYS A 1 184 ? 8.836 -24.438 -0.929 1 98.56 184 LYS A C 1
ATOM 1389 O O . LYS A 1 184 ? 8.328 -24.625 0.179 1 98.56 184 LYS A O 1
ATOM 1394 N N . ARG A 1 185 ? 9.742 -23.531 -1.115 1 98.5 185 ARG A N 1
ATOM 1395 C CA . ARG A 1 185 ? 10.266 -22.719 -0.012 1 98.5 185 ARG A CA 1
ATOM 1396 C C . ARG A 1 185 ? 9.172 -21.844 0.591 1 98.5 185 ARG A C 1
ATOM 1398 O O . ARG A 1 185 ? 9.086 -21.719 1.813 1 98.5 185 ARG A O 1
ATOM 1405 N N . LEU A 1 186 ? 8.383 -21.234 -0.266 1 98.75 186 LEU A N 1
ATOM 1406 C CA . LEU A 1 186 ? 7.273 -20.406 0.206 1 98.75 186 LEU A CA 1
ATOM 1407 C C . LEU A 1 186 ? 6.293 -21.25 1.03 1 98.75 186 LEU A C 1
ATOM 1409 O O . LEU A 1 186 ? 5.887 -20.828 2.119 1 98.75 186 LEU A O 1
ATOM 1413 N N . LEU A 1 187 ? 5.977 -22.438 0.6 1 98.69 187 LEU A N 1
ATOM 1414 C CA . LEU A 1 187 ? 5.051 -23.312 1.298 1 98.69 187 LEU A CA 1
ATOM 1415 C C . LEU A 1 187 ? 5.625 -23.766 2.637 1 98.69 187 LEU A C 1
ATOM 1417 O O . LEU A 1 187 ? 4.926 -23.766 3.65 1 98.69 187 LEU A O 1
ATOM 1421 N N . GLN A 1 188 ? 6.859 -24.078 2.623 1 98.25 188 GLN A N 1
ATOM 1422 C CA . GLN A 1 188 ? 7.539 -24.484 3.848 1 98.25 188 GLN A CA 1
ATOM 1423 C C . GLN A 1 188 ? 7.566 -23.359 4.867 1 98.25 188 GLN A C 1
ATOM 1425 O O . GLN A 1 188 ? 7.664 -23.594 6.074 1 98.25 188 GLN A O 1
ATOM 1430 N N . SER A 1 189 ? 7.484 -22.172 4.402 1 98.25 189 SER A N 1
ATOM 1431 C CA . SER A 1 189 ? 7.539 -21.016 5.277 1 98.25 189 SER A CA 1
ATOM 1432 C C . SER A 1 189 ? 6.141 -20.562 5.699 1 98.25 189 SER A C 1
ATOM 1434 O O . SER A 1 189 ? 5.984 -19.547 6.379 1 98.25 189 SER A O 1
ATOM 1436 N N . GLY A 1 190 ? 5.156 -21.25 5.211 1 97.94 190 GLY A N 1
ATOM 1437 C CA . GLY A 1 190 ? 3.82 -21.016 5.738 1 97.94 190 GLY A CA 1
ATOM 1438 C C . GLY A 1 190 ? 2.902 -20.312 4.754 1 97.94 190 GLY A C 1
ATOM 1439 O O . GLY A 1 190 ? 1.832 -19.828 5.129 1 97.94 190 GLY A O 1
ATOM 1440 N N . ALA A 1 191 ? 3.25 -20.219 3.529 1 98.44 191 ALA A N 1
ATOM 1441 C CA . ALA A 1 191 ? 2.371 -19.625 2.529 1 98.44 191 ALA A CA 1
ATOM 1442 C C . ALA A 1 191 ? 1.051 -20.391 2.436 1 98.44 191 ALA A C 1
ATOM 1444 O O . ALA A 1 191 ? 1.03 -21.609 2.504 1 98.44 191 ALA A O 1
ATOM 1445 N N . ASN A 1 192 ? -0.055 -19.656 2.289 1 98.25 192 ASN A N 1
ATOM 1446 C CA . ASN A 1 192 ? -1.361 -20.281 2.096 1 98.25 192 ASN A CA 1
ATOM 1447 C C . ASN A 1 192 ? -1.496 -20.875 0.701 1 98.25 192 ASN A C 1
ATOM 1449 O O . ASN A 1 192 ? -1.564 -20.141 -0.291 1 98.25 192 ASN A O 1
ATOM 1453 N N . VAL A 1 193 ? -1.585 -22.141 0.595 1 98.44 193 VAL A N 1
ATOM 1454 C CA . VAL A 1 193 ? -1.517 -22.891 -0.654 1 98.44 193 VAL A CA 1
ATOM 1455 C C . VAL A 1 193 ? -2.77 -22.625 -1.485 1 98.44 193 VAL A C 1
ATOM 1457 O O . VAL A 1 193 ? -2.777 -22.859 -2.697 1 98.44 193 VAL A O 1
ATOM 1460 N N . ASN A 1 194 ? -3.803 -22.172 -0.879 1 97.88 194 ASN A N 1
ATOM 1461 C CA . ASN A 1 194 ? -5.078 -22.016 -1.57 1 97.88 194 ASN A CA 1
ATOM 1462 C C . ASN A 1 194 ? -5.336 -20.562 -1.973 1 97.88 194 ASN A C 1
ATOM 1464 O O . ASN A 1 194 ? -6.34 -20.266 -2.621 1 97.88 194 ASN A O 1
ATOM 1468 N N . LEU A 1 195 ? -4.395 -19.656 -1.559 1 96.94 195 LEU A N 1
ATOM 1469 C CA . LEU A 1 195 ? -4.516 -18.25 -1.937 1 96.94 195 LEU A CA 1
ATOM 1470 C C . LEU A 1 195 ? -3.742 -17.953 -3.219 1 96.94 195 LEU A C 1
ATOM 1472 O O . LEU A 1 195 ? -2.523 -18.141 -3.266 1 96.94 195 LEU A O 1
ATOM 1476 N N . GLY A 1 196 ? -4.496 -17.547 -4.238 1 96.75 196 GLY A N 1
ATOM 1477 C CA . GLY A 1 196 ? -3.877 -17.266 -5.527 1 96.75 196 GLY A CA 1
ATOM 1478 C C . GLY A 1 196 ? -4.207 -15.891 -6.062 1 96.75 196 GLY A C 1
ATOM 1479 O O . GLY A 1 196 ? -3.98 -14.891 -5.379 1 96.75 196 GLY A O 1
ATOM 1480 N N . LYS A 1 197 ? -4.672 -15.836 -7.203 1 96.12 197 LYS A N 1
ATOM 1481 C CA . LYS A 1 197 ? -5.133 -14.609 -7.844 1 96.12 197 LYS A CA 1
ATOM 1482 C C . LYS A 1 197 ? -6.652 -14.609 -8 1 96.12 197 LYS A C 1
ATOM 1484 O O . LYS A 1 197 ? -7.184 -15.172 -8.961 1 96.12 197 LYS A O 1
ATOM 1489 N N . GLY A 1 198 ? -7.312 -13.898 -7.062 1 90.31 198 GLY A N 1
ATOM 1490 C CA . GLY A 1 198 ? -8.758 -14.031 -7.035 1 90.31 198 GLY A CA 1
ATOM 1491 C C . GLY A 1 198 ? -9.227 -15.453 -6.777 1 90.31 198 GLY A C 1
ATOM 1492 O O . GLY A 1 198 ? -8.82 -16.078 -5.797 1 90.31 198 GLY A O 1
ATOM 1493 N N . LEU A 1 199 ? -10.008 -15.977 -7.703 1 92.5 199 LEU A N 1
ATOM 1494 C CA . LEU A 1 199 ? -10.531 -17.328 -7.559 1 92.5 199 LEU A CA 1
ATOM 1495 C C . LEU A 1 199 ? -9.672 -18.328 -8.32 1 92.5 199 LEU A C 1
ATOM 1497 O O . LEU A 1 199 ? -9.992 -19.516 -8.367 1 92.5 199 LEU A O 1
ATOM 1501 N N . ASP A 1 200 ? -8.602 -17.812 -8.875 1 96.62 200 ASP A N 1
ATOM 1502 C CA . ASP A 1 200 ? -7.633 -18.688 -9.547 1 96.62 200 ASP A CA 1
ATOM 1503 C C . ASP A 1 200 ? -6.547 -19.156 -8.586 1 96.62 200 ASP A C 1
ATOM 1505 O O . ASP A 1 200 ? -5.555 -18.453 -8.367 1 96.62 200 ASP A O 1
ATOM 1509 N N . SER A 1 201 ? -6.66 -20.328 -8.156 1 97.5 201 SER A N 1
ATOM 1510 C CA . SER A 1 201 ? -5.742 -20.844 -7.148 1 97.5 201 SER A CA 1
ATOM 1511 C C . SER A 1 201 ? -4.434 -21.312 -7.777 1 97.5 201 SER A C 1
ATOM 1513 O O . SER A 1 201 ? -4.355 -21.5 -8.992 1 97.5 201 SER A O 1
ATOM 1515 N N . PRO A 1 202 ? -3.418 -21.453 -6.906 1 98.25 202 PRO A N 1
ATOM 1516 C CA . PRO A 1 202 ? -2.166 -22.016 -7.414 1 98.25 202 PRO A CA 1
ATOM 1517 C C . PRO A 1 202 ? -2.365 -23.344 -8.133 1 98.25 202 PRO A C 1
ATOM 1519 O O . PRO A 1 202 ? -1.753 -23.594 -9.172 1 98.25 202 PRO A O 1
ATOM 1522 N N . LEU A 1 203 ? -3.262 -24.141 -7.703 1 97.12 203 LEU A N 1
ATOM 1523 C CA . LEU A 1 203 ? -3.502 -25.438 -8.336 1 97.12 203 LEU A CA 1
ATOM 1524 C C . LEU A 1 203 ? -4.16 -25.266 -9.695 1 97.12 203 LEU A C 1
ATOM 1526 O O . LEU A 1 203 ? -3.895 -26.031 -10.625 1 97.12 203 LEU A O 1
ATOM 1530 N N . HIS A 1 204 ? -5.027 -24.25 -9.828 1 96.69 204 HIS A N 1
ATOM 1531 C CA . HIS A 1 204 ? -5.625 -23.969 -11.125 1 96.69 204 HIS A CA 1
ATOM 1532 C C . HIS A 1 204 ? -4.551 -23.656 -12.164 1 96.69 204 HIS A C 1
ATOM 1534 O O . HIS A 1 204 ? -4.566 -24.203 -13.266 1 96.69 204 HIS A O 1
ATOM 1540 N N . VAL A 1 205 ? -3.664 -22.75 -11.797 1 96.25 205 VAL A N 1
ATOM 1541 C CA . VAL A 1 205 ? -2.666 -22.297 -12.758 1 96.25 205 VAL A CA 1
ATOM 1542 C C . VAL A 1 205 ? -1.703 -23.438 -13.078 1 96.25 205 VAL A C 1
ATOM 1544 O O . VAL A 1 205 ? -1.276 -23.578 -14.227 1 96.25 205 VAL A O 1
ATOM 1547 N N . VAL A 1 206 ? -1.322 -24.188 -12.125 1 95.81 206 VAL A N 1
ATOM 1548 C CA . VAL A 1 206 ? -0.435 -25.328 -12.32 1 95.81 206 VAL A CA 1
ATOM 1549 C C . VAL A 1 206 ? -1.103 -26.359 -13.234 1 95.81 206 VAL A C 1
ATOM 1551 O O . VAL A 1 206 ? -0.447 -26.953 -14.094 1 95.81 206 VAL A O 1
ATOM 1554 N N . ALA A 1 207 ? -2.363 -26.594 -13.016 1 93.38 207 ALA A N 1
ATOM 1555 C CA . ALA A 1 207 ? -3.119 -27.516 -13.859 1 93.38 207 ALA A CA 1
ATOM 1556 C C . ALA A 1 207 ? -3.082 -27.078 -15.32 1 93.38 207 ALA A C 1
ATOM 1558 O O . ALA A 1 207 ? -2.828 -27.891 -16.219 1 93.38 207 ALA A O 1
ATOM 1559 N N . ARG A 1 208 ? -3.271 -25.859 -15.531 1 92.69 208 ARG A N 1
ATOM 1560 C CA . ARG A 1 208 ? -3.24 -25.328 -16.891 1 92.69 208 ARG A CA 1
ATOM 1561 C C . ARG A 1 208 ? -1.869 -25.531 -17.531 1 92.69 208 ARG A C 1
ATOM 1563 O O . ARG A 1 208 ? -1.767 -25.766 -18.734 1 92.69 208 ARG A O 1
ATOM 1570 N N . GLY A 1 209 ? -0.864 -25.422 -16.75 1 90 209 GLY A N 1
ATOM 1571 C CA . GLY A 1 209 ? 0.5 -25.562 -17.234 1 90 209 GLY A CA 1
ATOM 1572 C C . GLY A 1 209 ? 0.974 -27 -17.312 1 90 209 GLY A C 1
ATOM 1573 O O . GLY A 1 209 ? 2.062 -27.281 -17.812 1 90 209 GLY A O 1
ATOM 1574 N N . SER A 1 210 ? 0.229 -27.938 -16.766 1 86.81 210 SER A N 1
ATOM 1575 C CA . SER A 1 210 ? 0.484 -29.375 -16.797 1 86.81 210 SER A CA 1
ATOM 1576 C C . SER A 1 210 ? 1.814 -29.719 -16.141 1 86.81 210 SER A C 1
ATOM 1578 O O . SER A 1 210 ? 2.615 -30.469 -16.688 1 86.81 210 SER A O 1
ATOM 1580 N N . ASN A 1 211 ? 2.154 -29.078 -15.055 1 89.44 211 ASN A N 1
ATOM 1581 C CA . ASN A 1 211 ? 3.334 -29.406 -14.258 1 89.44 211 ASN A CA 1
ATOM 1582 C C . ASN A 1 211 ? 3.012 -30.406 -13.148 1 89.44 211 ASN A C 1
ATOM 1584 O O . ASN A 1 211 ? 2.443 -30.031 -12.117 1 89.44 211 ASN A O 1
ATOM 1588 N N . ASP A 1 212 ? 3.416 -31.609 -13.352 1 90.75 212 ASP A N 1
ATOM 1589 C CA . ASP A 1 212 ? 3.041 -32.688 -12.445 1 90.75 212 ASP A CA 1
ATOM 1590 C C . ASP A 1 212 ? 3.746 -32.531 -11.094 1 90.75 212 ASP A C 1
ATOM 1592 O O . ASP A 1 212 ? 3.139 -32.75 -10.047 1 90.75 212 ASP A O 1
ATOM 1596 N N . LYS A 1 213 ? 5.031 -32.188 -11.109 1 93.62 213 LYS A N 1
ATOM 1597 C CA . LYS A 1 213 ? 5.785 -32.031 -9.867 1 93.62 213 LYS A CA 1
ATOM 1598 C C . LYS A 1 213 ? 5.176 -30.938 -8.984 1 93.62 213 LYS A C 1
ATOM 1600 O O . LYS A 1 213 ? 5.012 -31.141 -7.773 1 93.62 213 LYS A O 1
ATOM 1605 N N . MET A 1 214 ? 4.82 -29.859 -9.633 1 96 214 MET A N 1
ATOM 1606 C CA . MET A 1 214 ? 4.227 -28.734 -8.906 1 96 214 MET A CA 1
ATOM 1607 C C . MET A 1 214 ? 2.85 -29.109 -8.367 1 96 214 MET A C 1
ATOM 1609 O O . MET A 1 214 ? 2.494 -28.734 -7.246 1 96 214 MET A O 1
ATOM 1613 N N . ALA A 1 215 ? 2.072 -29.797 -9.125 1 95 215 ALA A N 1
ATOM 1614 C CA . ALA A 1 215 ? 0.75 -30.25 -8.688 1 95 215 ALA A CA 1
ATOM 1615 C C . ALA A 1 215 ? 0.848 -31.141 -7.453 1 95 215 ALA A C 1
ATOM 1617 O O . ALA A 1 215 ? 0.128 -30.938 -6.473 1 95 215 ALA A O 1
ATOM 1618 N N . CYS A 1 216 ? 1.765 -32.094 -7.484 1 95.06 216 CYS A N 1
ATOM 1619 C CA . CYS A 1 216 ? 1.976 -32.969 -6.348 1 95.06 216 CYS A CA 1
ATOM 1620 C C . CYS A 1 216 ? 2.385 -32.188 -5.109 1 95.06 216 CYS A C 1
ATOM 1622 O O . CYS A 1 216 ? 1.859 -32.438 -4.02 1 95.06 216 CYS A O 1
ATOM 1624 N N . LEU A 1 217 ? 3.271 -31.266 -5.312 1 96.88 217 LEU A N 1
ATOM 1625 C CA . LEU A 1 217 ? 3.744 -30.438 -4.215 1 96.88 217 LEU A CA 1
ATOM 1626 C C . LEU A 1 217 ? 2.586 -29.672 -3.566 1 96.88 217 LEU A C 1
ATOM 1628 O O . LEU A 1 217 ? 2.428 -29.703 -2.346 1 96.88 217 LEU A O 1
ATOM 1632 N N . LEU A 1 218 ? 1.759 -29 -4.359 1 97.69 218 LEU A N 1
ATOM 1633 C CA . LEU A 1 218 ? 0.644 -28.203 -3.848 1 97.69 218 LEU A CA 1
ATOM 1634 C C . LEU A 1 218 ? -0.36 -29.094 -3.117 1 97.69 218 LEU A C 1
ATOM 1636 O O . LEU A 1 218 ? -0.834 -28.734 -2.035 1 97.69 218 LEU A O 1
ATOM 1640 N N . ILE A 1 219 ? -0.675 -30.234 -3.635 1 95.62 219 ILE A N 1
ATOM 1641 C CA . ILE A 1 219 ? -1.64 -31.156 -3.033 1 95.62 219 ILE A CA 1
ATOM 1642 C C . ILE A 1 219 ? -1.099 -31.672 -1.702 1 95.62 219 ILE A C 1
ATOM 1644 O O . ILE A 1 219 ? -1.837 -31.766 -0.718 1 95.62 219 ILE A O 1
ATOM 1648 N N . ASP A 1 220 ? 0.178 -31.969 -1.684 1 95.75 220 ASP A N 1
ATOM 1649 C CA . ASP A 1 220 ? 0.813 -32.438 -0.456 1 95.75 220 ASP A CA 1
ATOM 1650 C C . ASP A 1 220 ? 0.725 -31.375 0.646 1 95.75 220 ASP A C 1
ATOM 1652 O O . ASP A 1 220 ? 0.682 -31.719 1.831 1 95.75 220 ASP A O 1
ATOM 1656 N N . PHE A 1 221 ? 0.692 -30.109 0.284 1 97.62 221 PHE A N 1
ATOM 1657 C CA . PHE A 1 221 ? 0.628 -29.031 1.258 1 97.62 221 PHE A CA 1
ATOM 1658 C C . PHE A 1 221 ? -0.816 -28.609 1.517 1 97.62 221 PHE A C 1
ATOM 1660 O O . PHE A 1 221 ? -1.071 -27.625 2.201 1 97.62 221 PHE A O 1
ATOM 1667 N N . GLY A 1 222 ? -1.776 -29.328 0.868 1 96.38 222 GLY A N 1
ATOM 1668 C CA . GLY A 1 222 ? -3.17 -29.156 1.253 1 96.38 222 GLY A CA 1
ATOM 1669 C C . GLY A 1 222 ? -3.967 -28.328 0.26 1 96.38 222 GLY A C 1
ATOM 1670 O O . GLY A 1 222 ? -5 -27.766 0.61 1 96.38 222 GLY A O 1
ATOM 1671 N N . ALA A 1 223 ? -3.551 -28.266 -0.925 1 97.5 223 ALA A N 1
ATOM 1672 C CA . ALA A 1 223 ? -4.309 -27.531 -1.935 1 97.5 223 ALA A CA 1
ATOM 1673 C C . ALA A 1 223 ? -5.703 -28.109 -2.113 1 97.5 223 ALA A C 1
ATOM 1675 O O . ALA A 1 223 ? -5.871 -29.344 -2.119 1 97.5 223 ALA A O 1
ATOM 1676 N N . ASP A 1 224 ? -6.715 -27.281 -2.258 1 96.12 224 ASP A N 1
ATOM 1677 C CA . ASP A 1 224 ? -8.094 -27.703 -2.48 1 96.12 224 ASP A CA 1
ATOM 1678 C C . ASP A 1 224 ? -8.328 -28.078 -3.941 1 96.12 224 ASP A C 1
ATOM 1680 O O . ASP A 1 224 ? -8.461 -27.203 -4.801 1 96.12 224 ASP A O 1
ATOM 1684 N N . MET A 1 225 ? -8.484 -29.328 -4.188 1 94.69 225 MET A N 1
ATOM 1685 C CA . MET A 1 225 ? -8.633 -29.828 -5.547 1 94.69 225 MET A CA 1
ATOM 1686 C C . MET A 1 225 ? -10.023 -29.516 -6.094 1 94.69 225 MET A C 1
ATOM 1688 O O . MET A 1 225 ? -10.266 -29.641 -7.297 1 94.69 225 MET A O 1
ATOM 1692 N N . HIS A 1 226 ? -10.914 -29.094 -5.18 1 94.31 226 HIS A N 1
ATOM 1693 C CA . HIS A 1 226 ? -12.297 -28.875 -5.59 1 94.31 226 HIS A CA 1
ATOM 1694 C C . HIS A 1 226 ? -12.617 -27.391 -5.668 1 94.31 226 HIS A C 1
ATOM 1696 O O . HIS A 1 226 ? -13.758 -27.016 -5.965 1 94.31 226 HIS A O 1
ATOM 1702 N N . ALA A 1 227 ? -11.625 -26.562 -5.387 1 94.31 227 ALA A N 1
ATOM 1703 C CA . ALA A 1 227 ? -11.852 -25.125 -5.488 1 94.31 227 ALA A CA 1
ATOM 1704 C C . ALA A 1 227 ? -12.289 -24.734 -6.895 1 94.31 227 ALA A C 1
ATOM 1706 O O . ALA A 1 227 ? -11.766 -25.266 -7.883 1 94.31 227 ALA A O 1
ATOM 1707 N N . LYS A 1 228 ? -13.203 -23.797 -7.023 1 94.62 228 LYS A N 1
ATOM 1708 C CA . LYS A 1 228 ? -13.695 -23.344 -8.328 1 94.62 228 LYS A CA 1
ATOM 1709 C C . LYS A 1 228 ? -13.188 -21.953 -8.664 1 94.62 228 LYS A C 1
ATOM 1711 O O . LYS A 1 228 ? -13.125 -21.078 -7.793 1 94.62 228 LYS A O 1
ATOM 1716 N N . ASP A 1 229 ? -12.82 -21.797 -9.914 1 94.12 229 ASP A N 1
ATOM 1717 C CA . ASP A 1 229 ? -12.406 -20.469 -10.367 1 94.12 229 ASP A CA 1
ATOM 1718 C C . ASP A 1 229 ? -13.609 -19.625 -10.773 1 94.12 229 ASP A C 1
ATOM 1720 O O . ASP A 1 229 ? -14.75 -19.953 -10.43 1 94.12 229 ASP A O 1
ATOM 1724 N N . ILE A 1 230 ? -13.344 -18.531 -11.461 1 87.12 230 ILE A N 1
ATOM 1725 C CA . ILE A 1 230 ? -14.391 -17.562 -11.781 1 87.12 230 ILE A CA 1
ATOM 1726 C C . ILE A 1 230 ? -15.375 -18.188 -12.773 1 87.12 230 ILE A C 1
ATOM 1728 O O . ILE A 1 230 ? -16.547 -17.812 -12.805 1 87.12 230 ILE A O 1
ATOM 1732 N N . ASP A 1 231 ? -14.945 -19.172 -13.555 1 92.81 231 ASP A N 1
ATOM 1733 C CA . ASP A 1 231 ? -15.781 -19.844 -14.547 1 92.81 231 ASP A CA 1
ATOM 1734 C C . ASP A 1 231 ? -16.453 -21.078 -13.961 1 92.81 231 ASP A C 1
ATOM 1736 O O . ASP A 1 231 ? -17.109 -21.844 -14.68 1 92.81 231 ASP A O 1
ATOM 1740 N N . GLY A 1 232 ? -16.188 -21.297 -12.688 1 94 232 GLY A N 1
ATOM 1741 C CA . GLY A 1 232 ? -16.781 -22.438 -12.023 1 94 232 GLY A CA 1
ATOM 1742 C C . GLY A 1 232 ? -16.047 -23.734 -12.289 1 94 232 GLY A C 1
ATOM 1743 O O . GLY A 1 232 ? -16.594 -24.828 -12.078 1 94 232 GLY A O 1
ATOM 1744 N N . LYS A 1 233 ? -14.82 -23.609 -12.75 1 95.19 233 LYS A N 1
ATOM 1745 C CA . LYS A 1 233 ? -14.047 -24.797 -13.094 1 95.19 233 LYS A CA 1
ATOM 1746 C C . LYS A 1 233 ? -13.086 -25.172 -11.961 1 95.19 233 LYS A C 1
ATOM 1748 O O . LYS A 1 233 ? -12.469 -24.297 -11.352 1 95.19 233 LYS A O 1
ATOM 1753 N N . ARG A 1 234 ? -13.078 -26.516 -11.75 1 95.06 234 ARG A N 1
ATOM 1754 C CA . ARG A 1 234 ? -12.078 -27.047 -10.836 1 95.06 234 ARG A CA 1
ATOM 1755 C C . ARG A 1 234 ? -10.734 -27.234 -11.531 1 95.06 234 ARG A C 1
ATOM 1757 O O . ARG A 1 234 ? -10.672 -27.297 -12.758 1 95.06 234 ARG A O 1
ATOM 1764 N N . PRO A 1 235 ? -9.672 -27.297 -10.742 1 94.81 235 PRO A N 1
ATOM 1765 C CA . PRO A 1 235 ? -8.375 -27.516 -11.383 1 94.81 235 PRO A CA 1
ATOM 1766 C C . PRO A 1 235 ? -8.375 -28.703 -12.336 1 94.81 235 PRO A C 1
ATOM 1768 O O . PRO A 1 235 ? -7.844 -28.609 -13.445 1 94.81 235 PRO A O 1
ATOM 1771 N N . VAL A 1 236 ? -9.008 -29.797 -12.016 1 90.94 236 VAL A N 1
ATOM 1772 C CA . VAL A 1 236 ? -9.023 -31.016 -12.82 1 90.94 236 VAL A CA 1
ATOM 1773 C C . VAL A 1 236 ? -9.758 -30.766 -14.133 1 90.94 236 VAL A C 1
ATOM 1775 O O . VAL A 1 236 ? -9.461 -31.391 -15.148 1 90.94 236 VAL A O 1
ATOM 1778 N N . ASP A 1 237 ? -10.672 -29.812 -14.07 1 92.69 237 ASP A N 1
ATOM 1779 C CA . ASP A 1 237 ? -11.453 -29.484 -15.266 1 92.69 237 ASP A CA 1
ATOM 1780 C C . ASP A 1 237 ? -10.609 -28.734 -16.281 1 92.69 237 ASP A C 1
ATOM 1782 O O . ASP A 1 237 ? -11 -28.609 -17.453 1 92.69 237 ASP A O 1
ATOM 1786 N N . LEU A 1 238 ? -9.445 -28.281 -15.906 1 93.06 238 LEU A N 1
ATOM 1787 C CA . LEU A 1 238 ? -8.602 -27.453 -16.766 1 93.06 238 LEU A CA 1
ATOM 1788 C C . LEU A 1 238 ? -7.5 -28.297 -17.422 1 93.06 238 LEU A C 1
ATOM 1790 O O . LEU A 1 238 ? -6.672 -27.766 -18.156 1 93.06 238 LEU A O 1
ATOM 1794 N N . VAL A 1 239 ? -7.473 -29.453 -17.094 1 89.81 239 VAL A N 1
ATOM 1795 C CA . VAL A 1 239 ? -6.414 -30.328 -17.578 1 89.81 239 VAL A CA 1
ATOM 1796 C C . VAL A 1 239 ? -6.961 -31.266 -18.656 1 89.81 239 VAL A C 1
ATOM 1798 O O . VAL A 1 239 ? -8.109 -31.703 -18.578 1 89.81 239 VAL A O 1
ATOM 1801 N N . SER A 1 240 ? -6.105 -31.484 -19.656 1 87.06 240 SER A N 1
ATOM 1802 C CA . SER A 1 240 ? -6.48 -32.469 -20.656 1 87.06 240 SER A CA 1
ATOM 1803 C C . SER A 1 240 ? -6.453 -33.875 -20.078 1 87.06 240 SER A C 1
ATOM 1805 O O . SER A 1 240 ? -5.625 -34.188 -19.219 1 87.06 240 SER A O 1
ATOM 1807 N N . PRO A 1 241 ? -7.348 -34.719 -20.578 1 83.06 241 PRO A N 1
ATOM 1808 C CA . PRO A 1 241 ? -7.379 -36.094 -20.094 1 83.06 241 PRO A CA 1
ATOM 1809 C C . PRO A 1 241 ? -6.047 -36.812 -20.297 1 83.06 241 PRO A C 1
ATOM 1811 O O . PRO A 1 241 ? -5.723 -37.719 -19.531 1 83.06 241 PRO A O 1
ATOM 1814 N N . GLU A 1 242 ? -5.238 -36.375 -21.234 1 84.69 242 GLU A N 1
ATOM 1815 C CA . GLU A 1 242 ? -3.975 -37.031 -21.547 1 84.69 242 GLU A CA 1
ATOM 1816 C C . GLU A 1 242 ? -2.834 -36.5 -20.703 1 84.69 242 GLU A C 1
ATOM 1818 O O . GLU A 1 242 ? -1.734 -37.031 -20.688 1 84.69 242 GLU A O 1
ATOM 1823 N N . SER A 1 243 ? -3.121 -35.5 -19.906 1 85.62 243 SER A N 1
ATOM 1824 C CA . SER A 1 243 ? -2.068 -34.875 -19.125 1 85.62 243 SER A CA 1
ATOM 1825 C C . SER A 1 243 ? -1.704 -35.719 -17.906 1 85.62 243 SER A C 1
ATOM 1827 O O . SER A 1 243 ? -2.576 -36.312 -17.266 1 85.62 243 SER A O 1
ATOM 1829 N N . PRO A 1 244 ? -0.444 -35.812 -17.609 1 84.56 244 PRO A N 1
ATOM 1830 C CA . PRO A 1 244 ? -0.007 -36.531 -16.406 1 84.56 244 PRO A CA 1
ATOM 1831 C C . PRO A 1 244 ? -0.635 -35.969 -15.133 1 84.56 244 PRO A C 1
ATOM 1833 O O . PRO A 1 244 ? -0.78 -36.719 -14.148 1 84.56 244 PRO A O 1
ATOM 1836 N N . VAL A 1 245 ? -1.007 -34.719 -15.188 1 86.81 245 VAL A N 1
ATOM 1837 C CA . VAL A 1 245 ? -1.601 -34.094 -14.023 1 86.81 245 VAL A CA 1
ATOM 1838 C C . VAL A 1 245 ? -2.967 -34.719 -13.727 1 86.81 245 VAL A C 1
ATOM 1840 O O . VAL A 1 245 ? -3.367 -34.812 -12.57 1 86.81 245 VAL A O 1
ATOM 1843 N N . THR A 1 246 ? -3.641 -35.062 -14.758 1 85.56 246 THR A N 1
ATOM 1844 C CA . THR A 1 246 ? -4.945 -35.719 -14.602 1 85.56 246 THR A CA 1
ATOM 1845 C C . THR A 1 246 ? -4.824 -37 -13.781 1 85.56 246 THR A C 1
ATOM 1847 O O . THR A 1 246 ? -5.676 -37.281 -12.938 1 85.56 246 THR A O 1
ATOM 1850 N N . GLN A 1 247 ? -3.805 -37.75 -14.031 1 85.12 247 GLN A N 1
ATOM 1851 C CA . GLN A 1 247 ? -3.582 -39 -13.289 1 85.12 247 GLN A CA 1
ATOM 1852 C C . GLN A 1 247 ? -3.355 -38.719 -11.805 1 85.12 247 GLN A C 1
ATOM 1854 O O . GLN A 1 247 ? -3.828 -39.469 -10.953 1 85.12 247 GLN A O 1
ATOM 1859 N N . ILE A 1 248 ? -2.658 -37.688 -11.547 1 87.38 248 ILE A N 1
ATOM 1860 C CA . ILE A 1 248 ? -2.389 -37.281 -10.164 1 87.38 248 ILE A CA 1
ATOM 1861 C C . ILE A 1 248 ? -3.697 -36.938 -9.461 1 87.38 248 ILE A C 1
ATOM 1863 O O . ILE A 1 248 ? -3.938 -37.375 -8.336 1 87.38 248 ILE A O 1
ATOM 1867 N N . PHE A 1 249 ? -4.527 -36.219 -10.133 1 86.81 249 PHE A N 1
ATOM 1868 C CA . PHE A 1 249 ? -5.809 -35.844 -9.555 1 86.81 249 PHE A CA 1
ATOM 1869 C C . PHE A 1 249 ? -6.68 -37.062 -9.289 1 86.81 249 PHE A C 1
ATOM 1871 O O . PHE A 1 249 ? -7.336 -37.125 -8.242 1 86.81 249 PHE A O 1
ATOM 1878 N N . MET A 1 250 ? -6.645 -38 -10.164 1 82.88 250 MET A N 1
ATOM 1879 C CA . MET A 1 250 ? -7.441 -39.219 -10.023 1 82.88 250 MET A CA 1
ATOM 1880 C C . MET A 1 250 ? -6.938 -40.062 -8.859 1 82.88 250 MET A C 1
ATOM 1882 O O . MET A 1 250 ? -7.73 -40.594 -8.07 1 82.88 250 MET A O 1
ATOM 1886 N N . GLU A 1 251 ? -5.707 -40.156 -8.789 1 83.25 251 GLU A N 1
ATOM 1887 C CA . GLU A 1 251 ? -5.098 -40.969 -7.73 1 83.25 251 GLU A CA 1
ATOM 1888 C C . GLU A 1 251 ? -5.336 -40.344 -6.363 1 83.25 251 GLU A C 1
ATOM 1890 O O . GLU A 1 251 ? -5.578 -41.031 -5.383 1 83.25 251 GLU A O 1
ATOM 1895 N N . ARG A 1 252 ? -5.297 -39.031 -6.348 1 82.88 252 ARG A N 1
ATOM 1896 C CA . ARG A 1 252 ? -5.395 -38.344 -5.062 1 82.88 252 ARG A CA 1
ATOM 1897 C C . ARG A 1 252 ? -6.852 -38.156 -4.648 1 82.88 252 ARG A C 1
ATOM 1899 O O . ARG A 1 252 ? -7.156 -38.094 -3.455 1 82.88 252 ARG A O 1
ATOM 1906 N N . GLU A 1 253 ? -7.746 -37.969 -5.566 1 74.25 253 GLU A N 1
ATOM 1907 C CA . GLU A 1 253 ? -9.172 -37.906 -5.25 1 74.25 253 GLU A CA 1
ATOM 1908 C C . GLU A 1 253 ? -9.656 -39.25 -4.707 1 74.25 253 GLU A C 1
ATOM 1910 O O . GLU A 1 253 ? -10.469 -39.312 -3.781 1 74.25 253 GLU A O 1
ATOM 1915 N N . ASP A 1 254 ? -9.273 -40.281 -5.398 1 63.75 254 ASP A N 1
ATOM 1916 C CA . ASP A 1 254 ? -9.617 -41.625 -4.941 1 63.75 254 ASP A CA 1
ATOM 1917 C C . ASP A 1 254 ? -9.086 -41.875 -3.537 1 63.75 254 ASP A C 1
ATOM 1919 O O . ASP A 1 254 ? -9.75 -42.531 -2.717 1 63.75 254 ASP A O 1
ATOM 1923 N N . LEU A 1 255 ? -7.926 -41.375 -3.305 1 56.12 255 LEU A N 1
ATOM 1924 C CA . LEU A 1 255 ? -7.367 -41.531 -1.969 1 56.12 255 LEU A CA 1
ATOM 1925 C C . LEU A 1 255 ? -8.172 -40.75 -0.935 1 56.12 255 LEU A C 1
ATOM 1927 O O . LEU A 1 255 ? -8.344 -41.219 0.197 1 56.12 255 LEU A O 1
ATOM 1931 N N . HIS A 1 256 ? -8.508 -39.562 -1.334 1 55.91 256 HIS A N 1
ATOM 1932 C CA . HIS A 1 256 ? -9.328 -38.781 -0.418 1 55.91 256 HIS A CA 1
ATOM 1933 C C . HIS A 1 256 ? -10.727 -39.375 -0.288 1 55.91 256 HIS A C 1
ATOM 1935 O O . HIS A 1 256 ? -11.359 -39.281 0.766 1 55.91 256 HIS A O 1
ATOM 1941 N N . ALA A 1 257 ? -11.273 -40 -1.323 1 50.88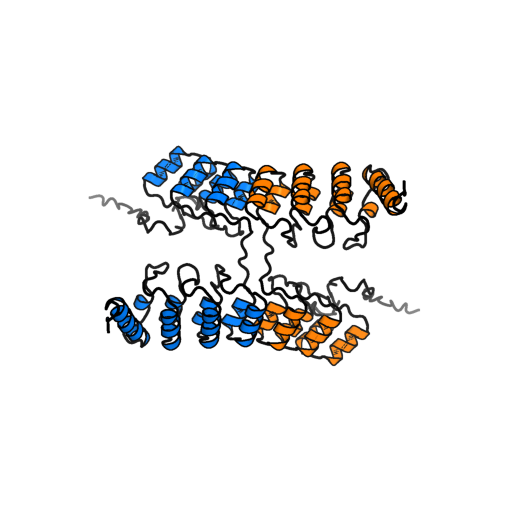 257 ALA A N 1
ATOM 1942 C CA . ALA A 1 257 ? -12.539 -40.719 -1.266 1 50.88 257 ALA A CA 1
ATOM 1943 C C . ALA A 1 257 ? -12.375 -42.031 -0.5 1 50.88 257 ALA A C 1
ATOM 1945 O O . ALA A 1 257 ? -13.328 -42.5 0.128 1 50.88 257 ALA A O 1
ATOM 1946 N N . ILE A 1 258 ? -11.219 -42.688 -0.624 1 49.41 258 ILE A N 1
ATOM 1947 C CA . ILE A 1 258 ? -11.016 -43.938 0.079 1 49.41 258 ILE A CA 1
ATOM 1948 C C . ILE A 1 258 ? -10.602 -43.656 1.522 1 49.41 258 ILE A C 1
ATOM 1950 O O . ILE A 1 258 ? -9.719 -42.844 1.775 1 49.41 258 ILE A O 1
ATOM 1954 N N . GLY A 1 259 ? -11.32 -43.062 2.438 1 44.72 259 GLY A N 1
ATOM 1955 C CA . GLY A 1 259 ? -11.086 -42.906 3.863 1 44.72 259 GLY A CA 1
ATOM 1956 C C . GLY A 1 259 ? -9.742 -43.438 4.312 1 44.72 259 GLY A C 1
ATOM 1957 O O . GLY A 1 259 ? -9.023 -44.062 3.531 1 44.72 259 GLY A O 1
ATOM 1958 N N . PRO A 1 260 ? -9.094 -42.938 5.465 1 43.31 260 PRO A N 1
ATOM 1959 C CA . PRO A 1 260 ? -7.875 -43.531 6.016 1 43.31 260 PRO A CA 1
ATOM 1960 C C . PRO A 1 260 ? -7.852 -45.062 5.887 1 43.31 260 PRO A C 1
ATOM 1962 O O . PRO A 1 260 ? -8.828 -45.719 6.223 1 43.31 260 PRO A O 1
ATOM 1965 N N . VAL A 1 261 ? -7.348 -45.594 4.883 1 36.81 261 VAL A N 1
ATOM 1966 C CA . VAL A 1 261 ? -7.16 -47.031 4.973 1 36.81 261 VAL A CA 1
ATOM 1967 C C . VAL A 1 261 ? -6.57 -47.406 6.332 1 36.81 261 VAL A C 1
ATOM 1969 O O . VAL A 1 261 ? -5.543 -46.844 6.734 1 36.81 261 VAL A O 1
ATOM 1972 N N . HIS A 1 262 ? -7.41 -47.562 7.406 1 35.62 262 HIS A N 1
ATOM 1973 C CA . HIS A 1 262 ? -6.961 -48.219 8.633 1 35.62 262 HIS A CA 1
ATOM 1974 C C . HIS A 1 262 ? -5.992 -49.344 8.336 1 35.62 262 HIS A C 1
ATOM 1976 O O . HIS A 1 262 ? -6.309 -50.25 7.543 1 35.62 262 HIS A O 1
ATOM 1982 N N . PRO A 1 263 ? -4.684 -49.062 8.602 1 35.78 263 PRO A N 1
ATOM 1983 C CA . PRO A 1 263 ? -3.945 -50.344 8.578 1 35.78 263 PRO A CA 1
ATOM 1984 C C . PRO A 1 263 ? -4.621 -51.438 9.398 1 35.78 263 PRO A C 1
ATOM 1986 O O . PRO A 1 263 ? -5.344 -51.125 10.352 1 35.78 263 PRO A O 1
ATOM 1989 N N . MET B 1 1 ? 37.344 46.906 -34.094 1 26.28 1 MET B N 1
ATOM 1990 C CA . MET B 1 1 ? 37.125 46.75 -32.656 1 26.28 1 MET B CA 1
ATOM 1991 C C . MET B 1 1 ? 36.062 45.719 -32.344 1 26.28 1 MET B C 1
ATOM 1993 O O . MET B 1 1 ? 34.875 46 -32.469 1 26.28 1 MET B O 1
ATOM 1997 N N . ASP B 1 2 ? 36.281 44.375 -32.594 1 28.58 2 ASP B N 1
ATOM 1998 C CA . ASP B 1 2 ? 35.562 43.094 -32.75 1 28.58 2 ASP B CA 1
ATOM 1999 C C . ASP B 1 2 ? 35.094 42.531 -31.422 1 28.58 2 ASP B C 1
ATOM 2001 O O . ASP B 1 2 ? 35.938 42.156 -30.578 1 28.58 2 ASP B O 1
ATOM 2005 N N . ASP B 1 3 ? 34 43.031 -30.719 1 26.42 3 ASP B N 1
ATOM 2006 C CA . ASP B 1 3 ? 33.375 42.719 -29.438 1 26.42 3 ASP B CA 1
ATOM 2007 C C . ASP B 1 3 ? 32.938 41.25 -29.359 1 26.42 3 ASP B C 1
ATOM 2009 O O . ASP B 1 3 ? 32.031 40.844 -30.109 1 26.42 3 ASP B O 1
ATOM 2013 N N . GLN B 1 4 ? 33.812 40.281 -29.031 1 28.22 4 GLN B N 1
ATOM 2014 C CA . GLN B 1 4 ? 33.656 38.844 -28.844 1 28.22 4 GLN B CA 1
ATOM 2015 C C . GLN B 1 4 ? 32.688 38.531 -27.719 1 28.22 4 GLN B C 1
ATOM 2017 O O . GLN B 1 4 ? 32.906 38.906 -26.562 1 28.22 4 GLN B O 1
ATOM 2022 N N . GLN B 1 5 ? 31.375 38.375 -27.938 1 27.47 5 GLN B N 1
ATOM 2023 C CA . GLN B 1 5 ? 30.266 38.062 -27.031 1 27.47 5 GLN B CA 1
ATOM 2024 C C . GLN B 1 5 ? 30.516 36.719 -26.344 1 27.47 5 GLN B C 1
ATOM 2026 O O . GLN B 1 5 ? 30.562 35.688 -27 1 27.47 5 GLN B O 1
ATOM 2031 N N . ARG B 1 6 ? 31.203 36.656 -25.172 1 27.25 6 ARG B N 1
ATOM 2032 C CA . ARG B 1 6 ? 31.469 35.562 -24.234 1 27.25 6 ARG B CA 1
ATOM 2033 C C . ARG B 1 6 ? 30.156 34.938 -23.75 1 27.25 6 ARG B C 1
ATOM 2035 O O . ARG B 1 6 ? 29.344 35.625 -23.109 1 27.25 6 ARG B O 1
ATOM 2042 N N . GLY B 1 7 ? 29.578 34 -24.469 1 28.55 7 GLY B N 1
ATOM 2043 C CA . GLY B 1 7 ? 28.391 33.25 -24.094 1 28.55 7 GLY B CA 1
ATOM 2044 C C . GLY B 1 7 ? 28.547 32.562 -22.766 1 28.55 7 GLY B C 1
ATOM 2045 O O . GLY B 1 7 ? 29.469 31.75 -22.578 1 28.55 7 GLY B O 1
ATOM 2046 N N . ARG B 1 8 ? 28.156 33.125 -21.516 1 26.56 8 ARG B N 1
ATOM 2047 C CA . ARG B 1 8 ? 28.078 32.656 -20.141 1 26.56 8 ARG B CA 1
ATOM 2048 C C . ARG B 1 8 ? 27.234 31.391 -20.031 1 26.56 8 ARG B C 1
ATOM 2050 O O . ARG B 1 8 ? 26.016 31.438 -20.219 1 26.56 8 ARG B O 1
ATOM 2057 N N . SER B 1 9 ? 27.719 30.297 -20.547 1 31 9 SER B N 1
ATOM 2058 C CA . SER B 1 9 ? 27.078 29.016 -20.25 1 31 9 SER B CA 1
ATOM 2059 C C . SER B 1 9 ? 27 28.766 -18.75 1 31 9 SER B C 1
ATOM 2061 O O . SER B 1 9 ? 28.031 28.562 -18.109 1 31 9 SER B O 1
ATOM 2063 N N . GLY B 1 10 ? 26.281 29.547 -17.953 1 26.75 10 GLY B N 1
ATOM 2064 C CA . GLY B 1 10 ? 26.125 29.391 -16.516 1 26.75 10 GLY B CA 1
ATOM 2065 C C . GLY B 1 10 ? 25.688 28 -16.094 1 26.75 10 GLY B C 1
ATOM 2066 O O . GLY B 1 10 ? 24.516 27.641 -16.25 1 26.75 10 GLY B O 1
ATOM 2067 N N . GLY B 1 11 ? 26.469 26.984 -16.281 1 30.67 11 GLY B N 1
ATOM 2068 C CA . GLY B 1 11 ? 26.172 25.734 -15.594 1 30.67 11 GLY B CA 1
ATOM 2069 C C . GLY B 1 11 ? 25.891 25.922 -14.117 1 30.67 11 GLY B C 1
ATOM 2070 O O . GLY B 1 11 ? 26.562 26.703 -13.445 1 30.67 11 GLY B O 1
ATOM 2071 N N . ARG B 1 12 ? 24.625 25.938 -13.773 1 30.02 12 ARG B N 1
ATOM 2072 C CA . ARG B 1 12 ? 24.297 26 -12.352 1 30.02 12 ARG B CA 1
ATOM 2073 C C . ARG B 1 12 ? 25.156 25.031 -11.547 1 30.02 12 ARG B C 1
ATOM 2075 O O . ARG B 1 12 ? 25.203 23.844 -11.852 1 30.02 12 ARG B O 1
ATOM 2082 N N . THR B 1 13 ? 26.234 25.469 -11.031 1 29.98 13 THR B N 1
ATOM 2083 C CA . THR B 1 13 ? 27.047 24.812 -10.016 1 29.98 13 THR B CA 1
ATOM 2084 C C . THR B 1 13 ? 26.156 24.25 -8.906 1 29.98 13 THR B C 1
ATOM 2086 O O . THR B 1 13 ? 25.328 24.953 -8.336 1 29.98 13 THR B O 1
ATOM 2089 N N . LEU B 1 14 ? 25.891 22.953 -8.961 1 34.94 14 LEU B N 1
ATOM 2090 C CA . LEU B 1 14 ? 25.25 22.219 -7.871 1 34.94 14 LEU B CA 1
ATOM 2091 C C . LEU B 1 14 ? 25.891 22.578 -6.531 1 34.94 14 LEU B C 1
ATOM 2093 O O . LEU B 1 14 ? 27.094 22.438 -6.359 1 34.94 14 LEU B O 1
ATOM 2097 N N . ARG B 1 15 ? 25.438 23.625 -5.914 1 28.09 15 ARG B N 1
ATOM 2098 C CA . ARG B 1 15 ? 25.891 23.859 -4.551 1 28.09 15 ARG B CA 1
ATOM 2099 C C . ARG B 1 15 ? 25.844 22.578 -3.721 1 28.09 15 ARG B C 1
ATOM 2101 O O . ARG B 1 15 ? 24.891 21.812 -3.832 1 28.09 15 ARG B O 1
ATOM 2108 N N . PRO B 1 16 ? 27.031 22.094 -3.143 1 31.25 16 PRO B N 1
ATOM 2109 C CA . PRO B 1 16 ? 27.109 20.953 -2.23 1 31.25 16 PRO B CA 1
ATOM 2110 C C . PRO B 1 16 ? 26 20.969 -1.185 1 31.25 16 PRO B C 1
ATOM 2112 O O . PRO B 1 16 ? 25.938 21.875 -0.349 1 31.25 16 PRO B O 1
ATOM 2115 N N . GLY B 1 17 ? 24.781 20.984 -1.559 1 29.83 17 GLY B N 1
ATOM 2116 C CA . GLY B 1 17 ? 23.781 20.969 -0.504 1 29.83 17 GLY B CA 1
ATOM 2117 C C . GLY B 1 17 ? 23.953 19.828 0.473 1 29.83 17 GLY B C 1
ATOM 2118 O O . GLY B 1 17 ? 24.766 18.922 0.24 1 29.83 17 GLY B O 1
ATOM 2119 N N . SER B 1 18 ? 23.406 19.859 1.739 1 31.19 18 SER B N 1
ATOM 2120 C CA . SER B 1 18 ? 23.391 18.875 2.807 1 31.19 18 SER B CA 1
ATOM 2121 C C . SER B 1 18 ? 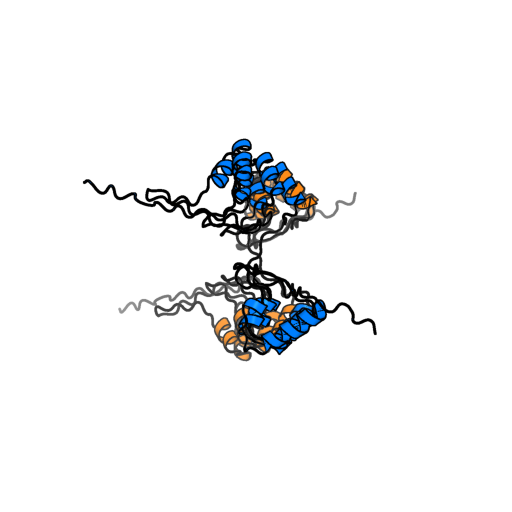23.031 17.484 2.266 1 31.19 18 SER B C 1
ATOM 2123 O O . SER B 1 18 ? 22.344 17.359 1.258 1 31.19 18 SER B O 1
ATOM 2125 N N . ALA B 1 19 ? 23.812 16.344 2.691 1 36.53 19 ALA B N 1
ATOM 2126 C CA . ALA B 1 19 ? 23.844 14.922 2.371 1 36.53 19 ALA B CA 1
ATOM 2127 C C . ALA B 1 19 ? 22.453 14.398 2.053 1 36.53 19 ALA B C 1
ATOM 2129 O O . ALA B 1 19 ? 22.297 13.406 1.335 1 36.53 19 ALA B O 1
ATOM 2130 N N . SER B 1 20 ? 21.375 14.812 2.652 1 38.91 20 SER B N 1
ATOM 2131 C CA . SER B 1 20 ? 20.094 14.117 2.678 1 38.91 20 SER B CA 1
ATOM 2132 C C . SER B 1 20 ? 19.25 14.477 1.462 1 38.91 20 SER B C 1
ATOM 2134 O O . SER B 1 20 ? 18.125 14 1.327 1 38.91 20 SER B O 1
ATOM 2136 N N . ASP B 1 21 ? 19.75 15.422 0.523 1 40.84 21 ASP B N 1
ATOM 2137 C CA . ASP B 1 21 ? 18.766 15.992 -0.395 1 40.84 21 ASP B CA 1
ATOM 2138 C C . ASP B 1 21 ? 18.75 15.234 -1.721 1 40.84 21 ASP B C 1
ATOM 2140 O O . ASP B 1 21 ? 19.797 14.906 -2.27 1 40.84 21 ASP B O 1
ATOM 2144 N N . THR B 1 22 ? 17.766 14.586 -2.053 1 41.47 22 THR B N 1
ATOM 2145 C CA . THR B 1 22 ? 17.547 14.07 -3.4 1 41.47 22 THR B CA 1
ATOM 2146 C C . THR B 1 22 ? 17.641 15.195 -4.43 1 41.47 22 THR B C 1
ATOM 2148 O O . THR B 1 22 ? 16.969 16.219 -4.301 1 41.47 22 THR B O 1
ATOM 2151 N N . ILE B 1 23 ? 18.75 15.398 -5.121 1 49.88 23 ILE B N 1
ATOM 2152 C CA . ILE B 1 23 ? 18.906 16.422 -6.141 1 49.88 23 ILE B CA 1
ATOM 2153 C C . ILE B 1 23 ? 18.547 15.859 -7.512 1 49.88 23 ILE B C 1
ATOM 2155 O O . ILE B 1 23 ? 18.938 14.734 -7.84 1 49.88 23 ILE B O 1
ATOM 2159 N N . LEU B 1 24 ? 17.531 16.484 -8.055 1 43.47 24 LEU B N 1
ATOM 2160 C CA . LEU B 1 24 ? 17.219 16.172 -9.453 1 43.47 24 LEU B CA 1
ATOM 2161 C C . LEU B 1 24 ? 18.359 16.594 -10.367 1 43.47 24 LEU B C 1
ATOM 2163 O O . LEU B 1 24 ? 18.875 17.719 -10.25 1 43.47 24 LEU B O 1
ATOM 2167 N N . PHE B 1 25 ? 19 15.633 -11.008 1 46.12 25 PHE B N 1
ATOM 2168 C CA . PHE B 1 25 ? 20.062 15.953 -11.945 1 46.12 25 PHE B CA 1
ATOM 2169 C C . PHE B 1 25 ? 19.484 16.297 -13.312 1 46.12 25 PHE B C 1
ATOM 2171 O O . PHE B 1 25 ? 18.656 15.57 -13.852 1 46.12 25 PHE B O 1
ATOM 2178 N N . THR B 1 26 ? 19.406 17.578 -13.633 1 45.31 26 THR B N 1
ATOM 2179 C CA . THR B 1 26 ? 19.109 17.938 -15.016 1 45.31 26 THR B CA 1
ATOM 2180 C C . THR B 1 26 ? 20.391 18.359 -15.742 1 45.31 26 THR B C 1
ATOM 2182 O O . THR B 1 26 ? 21.156 19.172 -15.234 1 45.31 26 THR B O 1
ATOM 2185 N N . SER B 1 27 ? 21.078 17.438 -16.312 1 42.75 27 SER B N 1
ATOM 2186 C CA . SER B 1 27 ? 22.234 17.859 -17.094 1 42.75 27 SER B CA 1
ATOM 2187 C C . SER B 1 27 ? 21.797 18.594 -18.359 1 42.75 27 SER B C 1
ATOM 2189 O O . SER B 1 27 ? 20.938 18.125 -19.094 1 42.75 27 SER B O 1
ATOM 2191 N N . PRO B 1 28 ? 22.062 19.906 -18.438 1 38.59 28 PRO B N 1
ATOM 2192 C CA . PRO B 1 28 ? 21.875 20.625 -19.703 1 38.59 28 PRO B CA 1
ATOM 2193 C C . PRO B 1 28 ? 22.562 19.922 -20.875 1 38.59 28 PRO B C 1
ATOM 2195 O O . PRO B 1 28 ? 23.797 19.922 -20.969 1 38.59 28 PRO B O 1
ATOM 2198 N N . LEU B 1 29 ? 22.484 18.719 -21.188 1 36.5 29 LEU B N 1
ATOM 2199 C CA . LEU B 1 29 ? 23.125 18.344 -22.453 1 36.5 29 LEU B CA 1
ATOM 2200 C C . LEU B 1 29 ? 22.609 19.234 -23.578 1 36.5 29 LEU B C 1
ATOM 2202 O O . LEU B 1 29 ? 21.5 19.766 -23.516 1 36.5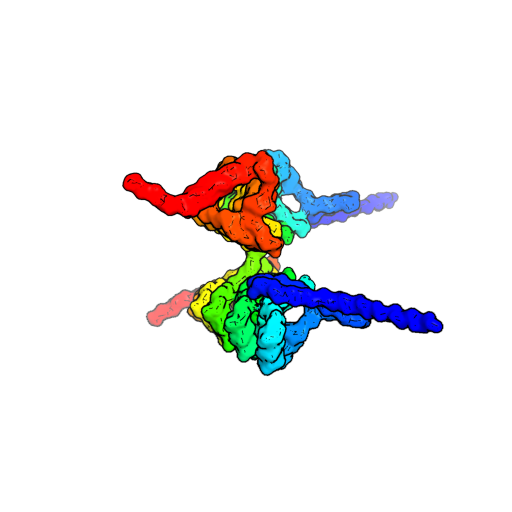 29 LEU B O 1
ATOM 2206 N N . MET B 1 30 ? 23.609 19.562 -24.688 1 35.19 30 MET B N 1
ATOM 2207 C CA . MET B 1 30 ? 23.328 20.266 -25.922 1 35.19 30 MET B CA 1
ATOM 2208 C C . MET B 1 30 ? 21.984 19.797 -26.516 1 35.19 30 MET B C 1
ATOM 2210 O O . MET B 1 30 ? 21.344 20.562 -27.234 1 35.19 30 MET B O 1
ATOM 2214 N N . GLY B 1 31 ? 22.109 18.547 -27.297 1 35.19 31 GLY B N 1
ATOM 2215 C CA . GLY B 1 31 ? 21.031 18.109 -28.172 1 35.19 31 GLY B CA 1
ATOM 2216 C C . GLY B 1 31 ? 19.766 17.734 -27.406 1 35.19 31 GLY B C 1
ATOM 2217 O O . GLY B 1 31 ? 19.734 17.781 -26.188 1 35.19 31 GLY B O 1
ATOM 2218 N N . ASP B 1 32 ? 18.609 17.375 -28.109 1 39.25 32 ASP B N 1
ATOM 2219 C CA . ASP B 1 32 ? 17.188 17.156 -27.828 1 39.25 32 ASP B CA 1
ATOM 2220 C C . ASP B 1 32 ? 17.016 16.125 -26.703 1 39.25 32 ASP B C 1
ATOM 2222 O O . ASP B 1 32 ? 15.891 15.906 -26.234 1 39.25 32 ASP B O 1
ATOM 2226 N N . VAL B 1 33 ? 17.797 14.977 -26.625 1 43.41 33 VAL B N 1
ATOM 2227 C CA . VAL B 1 33 ? 17.406 13.898 -25.719 1 43.41 33 VAL B CA 1
ATOM 2228 C C . VAL B 1 33 ? 17.922 14.188 -24.312 1 43.41 33 VAL B C 1
ATOM 2230 O O . VAL B 1 33 ? 19.125 14.172 -24.078 1 43.41 33 VAL B O 1
ATOM 2233 N N . VAL B 1 34 ? 17.531 15.102 -23.594 1 48.38 34 VAL B N 1
ATOM 2234 C CA . VAL B 1 34 ? 17.891 15.422 -22.219 1 48.38 34 VAL B CA 1
ATOM 2235 C C . VAL B 1 34 ? 17.781 14.172 -21.344 1 48.38 34 VAL B C 1
ATOM 2237 O O . VAL B 1 34 ? 16.672 13.672 -21.109 1 48.38 34 VAL B O 1
ATOM 2240 N N . SER B 1 35 ? 18.797 13.219 -21.484 1 60.81 35 SER B N 1
ATOM 2241 C CA . SER B 1 35 ? 18.766 12.156 -20.484 1 60.81 35 SER B CA 1
ATOM 2242 C C . SER B 1 35 ? 18.984 12.719 -19.078 1 60.81 35 SER B C 1
ATOM 2244 O O . SER B 1 35 ? 19.828 13.586 -18.875 1 60.81 35 SER B O 1
ATOM 2246 N N . ASP B 1 36 ? 18.141 12.703 -18.203 1 77.38 36 ASP B N 1
ATOM 2247 C CA . ASP B 1 36 ? 18.281 13.172 -16.828 1 77.38 36 ASP B CA 1
ATOM 2248 C C . ASP B 1 36 ? 19.109 12.203 -16 1 77.38 36 ASP B C 1
ATOM 2250 O O . ASP B 1 36 ? 19.047 12.227 -14.766 1 77.38 36 ASP B O 1
ATOM 2254 N N . TRP B 1 37 ? 19.875 11.383 -16.812 1 86.06 37 TRP B N 1
ATOM 2255 C CA . TRP B 1 37 ? 20.766 10.469 -16.109 1 86.06 37 TRP B CA 1
ATOM 2256 C C . TRP B 1 37 ? 22.109 11.133 -15.812 1 86.06 37 TRP B C 1
ATOM 2258 O O . TRP B 1 37 ? 22.781 11.641 -16.719 1 86.06 37 TRP B O 1
ATOM 2268 N N . SER B 1 38 ? 22.531 11.141 -14.625 1 88.38 38 SER B N 1
ATOM 2269 C CA . SER B 1 38 ? 23.781 11.727 -14.172 1 88.38 38 SER B CA 1
ATOM 2270 C C . SER B 1 38 ? 24.938 10.734 -14.32 1 88.38 38 SER B C 1
ATOM 2272 O O . SER B 1 38 ? 24.719 9.547 -14.547 1 88.38 38 SER B O 1
ATOM 2274 N N . PRO B 1 39 ? 26.219 11.227 -14.258 1 90.38 39 PRO B N 1
ATOM 2275 C CA . PRO B 1 39 ? 27.375 10.32 -14.242 1 90.38 39 PRO B CA 1
ATOM 2276 C C . PRO B 1 39 ? 27.281 9.273 -13.133 1 90.38 39 PRO B C 1
ATOM 2278 O O . PRO B 1 39 ? 27.75 8.148 -13.312 1 90.38 39 PRO B O 1
ATOM 2281 N N . MET B 1 40 ? 26.641 9.633 -12.039 1 95.25 40 MET B N 1
ATOM 2282 C CA . MET B 1 40 ? 26.438 8.688 -10.945 1 95.25 40 MET B CA 1
ATOM 2283 C C . MET B 1 40 ? 25.562 7.516 -11.398 1 95.25 40 MET B C 1
ATOM 2285 O O . MET B 1 40 ? 25.891 6.359 -11.125 1 95.25 40 MET B O 1
ATOM 2289 N N . HIS B 1 41 ? 24.516 7.863 -12.07 1 95.69 41 HIS B N 1
ATOM 2290 C CA . HIS B 1 41 ? 23.609 6.832 -12.578 1 95.69 41 HIS B CA 1
ATOM 2291 C C . HIS B 1 41 ? 24.328 5.914 -13.562 1 95.69 41 HIS B C 1
ATOM 2293 O O . HIS B 1 41 ? 24.234 4.688 -13.461 1 95.69 41 HIS B O 1
ATOM 2299 N N . ASP B 1 42 ? 25.047 6.512 -14.438 1 93.88 42 ASP B N 1
ATOM 2300 C CA . ASP B 1 42 ? 25.766 5.742 -15.453 1 93.88 42 ASP B CA 1
ATOM 2301 C C . ASP B 1 42 ? 26.766 4.781 -14.812 1 93.88 42 ASP B C 1
ATOM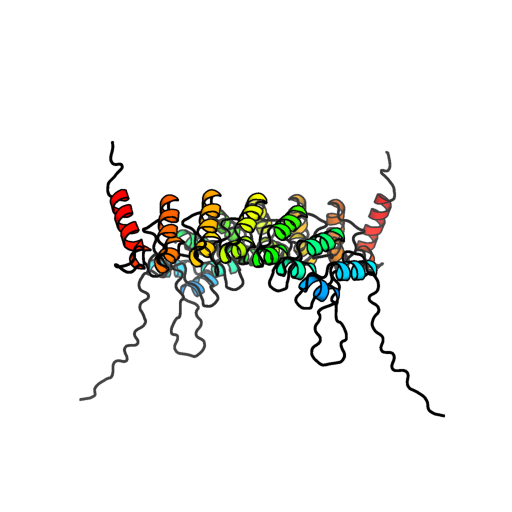 2303 O O . ASP B 1 42 ? 26.844 3.609 -15.188 1 93.88 42 ASP B O 1
ATOM 2307 N N . ALA B 1 43 ? 27.484 5.273 -13.883 1 95.62 43 ALA B N 1
ATOM 2308 C CA . ALA B 1 43 ? 28.453 4.434 -13.18 1 95.62 43 ALA B CA 1
ATOM 2309 C C . ALA B 1 43 ? 27.75 3.283 -12.461 1 95.62 43 ALA B C 1
ATOM 2311 O O . ALA B 1 43 ? 28.234 2.148 -12.477 1 95.62 43 ALA B O 1
ATOM 2312 N N . ALA B 1 44 ? 26.672 3.527 -11.828 1 97.44 44 ALA B N 1
ATOM 2313 C CA . ALA B 1 44 ? 25.938 2.52 -11.07 1 97.44 44 ALA B CA 1
ATOM 2314 C C . ALA B 1 44 ? 25.344 1.462 -12 1 97.44 44 ALA B C 1
ATOM 2316 O O . ALA B 1 44 ? 25.406 0.266 -11.703 1 97.44 44 ALA B O 1
ATOM 2317 N N . ILE B 1 45 ? 24.797 1.896 -13.117 1 96.38 45 ILE B N 1
ATOM 2318 C CA . ILE B 1 45 ? 24.172 1.009 -14.086 1 96.38 45 ILE B CA 1
ATOM 2319 C C . ILE B 1 45 ? 25.188 -0.033 -14.562 1 96.38 45 ILE B C 1
ATOM 2321 O O . ILE B 1 45 ? 24.859 -1.216 -14.688 1 96.38 45 ILE B O 1
ATOM 2325 N N . HIS B 1 46 ? 26.391 0.407 -14.711 1 96.38 46 HIS B N 1
ATOM 2326 C CA . HIS B 1 46 ? 27.406 -0.454 -15.312 1 96.38 46 HIS B CA 1
ATOM 2327 C C . HIS B 1 46 ? 28.328 -1.041 -14.242 1 96.38 46 HIS B C 1
ATOM 2329 O O . HIS B 1 46 ? 29.297 -1.73 -14.57 1 96.38 46 HIS B O 1
ATOM 2335 N N . GLY B 1 47 ? 28.078 -0.781 -13.109 1 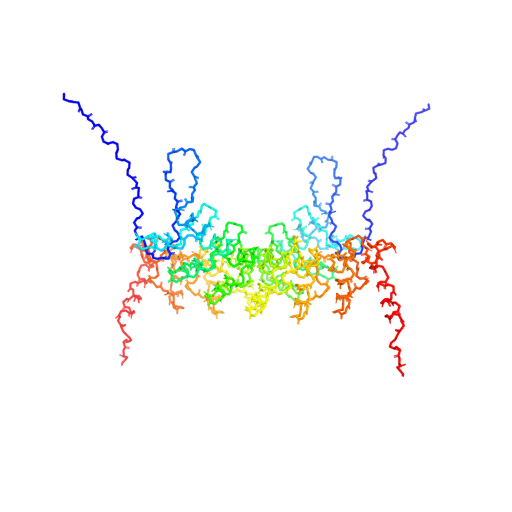97.62 47 GLY B N 1
ATOM 2336 C CA . GLY B 1 47 ? 28.844 -1.348 -12.008 1 97.62 47 GLY B CA 1
ATOM 2337 C C . GLY B 1 47 ? 30.281 -0.843 -11.961 1 97.62 47 GLY B C 1
ATOM 2338 O O . GLY B 1 47 ? 31.203 -1.603 -11.656 1 97.62 47 GLY B O 1
ATOM 2339 N N . ARG B 1 48 ? 30.469 0.363 -12.391 1 97.38 48 ARG B N 1
ATOM 2340 C CA . ARG B 1 48 ? 31.812 0.956 -12.383 1 97.38 48 ARG B CA 1
ATOM 2341 C C . ARG B 1 48 ? 32.156 1.511 -11 1 97.38 48 ARG B C 1
ATOM 2343 O O . ARG B 1 48 ? 32.031 2.713 -10.758 1 97.38 48 ARG B O 1
ATOM 2350 N N . LEU B 1 49 ? 32.688 0.649 -10.18 1 98 49 LEU B N 1
ATOM 2351 C CA . LEU B 1 49 ? 32.906 0.936 -8.766 1 98 49 LEU B CA 1
ATOM 2352 C C . LEU B 1 49 ? 33.875 2.094 -8.594 1 98 49 LEU B C 1
ATOM 2354 O O . LEU B 1 49 ? 33.625 3.02 -7.82 1 98 49 LEU B O 1
ATOM 2358 N N . LEU B 1 50 ? 34.969 2.053 -9.273 1 97.38 50 LEU B N 1
ATOM 2359 C CA . LEU B 1 50 ? 36 3.074 -9.125 1 97.38 50 LEU B CA 1
ATOM 2360 C C . LEU B 1 50 ? 35.469 4.43 -9.609 1 97.38 50 LEU B C 1
ATOM 2362 O O . LEU B 1 50 ? 35.781 5.461 -9.008 1 97.38 50 LEU B O 1
ATOM 2366 N N . SER B 1 51 ? 34.75 4.414 -10.672 1 96.94 51 SER B N 1
ATOM 2367 C CA . SER B 1 51 ? 34.156 5.648 -11.164 1 96.94 51 SER B CA 1
ATOM 2368 C C . SER B 1 51 ? 33.188 6.242 -10.133 1 96.94 51 SER B C 1
ATOM 2370 O O . SER B 1 51 ? 33.219 7.453 -9.906 1 96.94 51 SER B O 1
ATOM 2372 N N . LEU B 1 52 ? 32.438 5.41 -9.539 1 96.56 52 LEU B N 1
ATOM 2373 C CA . LEU B 1 52 ? 31.484 5.852 -8.523 1 96.56 52 LEU B CA 1
ATOM 2374 C C . LEU B 1 52 ? 32.219 6.453 -7.324 1 96.56 52 LEU B C 1
ATOM 2376 O O . LEU B 1 52 ? 31.828 7.508 -6.82 1 96.56 52 LEU B O 1
ATOM 2380 N N . ARG B 1 53 ? 33.25 5.77 -6.93 1 97.31 53 ARG B N 1
ATOM 2381 C CA . ARG B 1 53 ? 34.062 6.25 -5.809 1 97.31 53 ARG B CA 1
ATOM 2382 C C . ARG B 1 53 ? 34.625 7.625 -6.102 1 97.31 53 ARG B C 1
ATOM 2384 O O . ARG B 1 53 ? 34.656 8.5 -5.23 1 97.31 53 ARG B O 1
ATOM 2391 N N . ASN B 1 54 ? 35.094 7.762 -7.262 1 96.12 54 ASN B N 1
ATOM 2392 C CA . ASN B 1 54 ? 35.688 9.039 -7.676 1 96.12 54 ASN B CA 1
ATOM 2393 C C . ASN B 1 54 ? 34.625 10.148 -7.688 1 96.12 54 ASN B C 1
ATOM 2395 O O . ASN B 1 54 ? 34.906 11.258 -7.227 1 96.12 54 ASN B O 1
ATOM 2399 N N . LEU B 1 55 ? 33.531 9.883 -8.227 1 94.31 55 LEU B N 1
ATOM 2400 C CA . LEU B 1 55 ? 32.469 10.867 -8.289 1 94.31 55 LEU B CA 1
ATOM 2401 C C . LEU B 1 55 ? 32.031 11.297 -6.887 1 94.31 55 LEU B C 1
ATOM 2403 O O . LEU B 1 55 ? 31.828 12.484 -6.629 1 94.31 55 LEU B O 1
ATOM 2407 N N . LEU B 1 56 ? 31.984 10.352 -5.977 1 95.44 56 LEU B N 1
ATOM 2408 C CA . LEU B 1 56 ? 31.609 10.648 -4.594 1 95.44 56 LEU B CA 1
ATOM 2409 C C . LEU B 1 56 ? 32.688 11.5 -3.92 1 95.44 56 LEU B C 1
ATOM 2411 O O . LEU B 1 56 ? 32.375 12.445 -3.191 1 95.44 56 LEU B O 1
ATOM 2415 N N . SER B 1 57 ? 33.906 11.195 -4.219 1 94.81 57 SER B N 1
ATOM 2416 C CA . SER B 1 57 ? 35 11.953 -3.648 1 94.81 57 SER B CA 1
ATOM 2417 C C . SER B 1 57 ? 35 13.391 -4.152 1 94.81 57 SER B C 1
ATOM 2419 O O . SER B 1 57 ? 35.469 14.305 -3.459 1 94.81 57 SER B O 1
ATOM 2421 N N . GLN B 1 58 ? 34.469 13.633 -5.34 1 93.06 58 GLN B N 1
ATOM 2422 C CA . GLN B 1 58 ? 34.375 14.961 -5.945 1 93.06 58 GLN B CA 1
ATOM 2423 C C . GLN B 1 58 ? 33.188 15.734 -5.402 1 93.06 58 GLN B C 1
ATOM 2425 O O . GLN B 1 58 ? 32.969 16.891 -5.758 1 93.06 58 GLN B O 1
ATOM 2430 N N . GLY B 1 59 ? 32.344 15.047 -4.645 1 91.75 59 GLY B N 1
ATOM 2431 C CA . GLY B 1 59 ? 31.266 15.75 -3.959 1 91.75 59 GLY B CA 1
ATOM 2432 C C . GLY B 1 59 ? 29.922 15.562 -4.613 1 91.75 59 GLY B C 1
ATOM 2433 O O . GLY B 1 59 ? 28.953 16.234 -4.266 1 91.75 59 GLY B O 1
ATOM 2434 N N . TRP B 1 60 ? 29.859 14.664 -5.551 1 89.56 60 TRP B N 1
ATOM 2435 C CA . TRP B 1 60 ? 28.547 14.383 -6.137 1 89.56 60 TRP B CA 1
ATOM 2436 C C . TRP B 1 60 ? 27.578 13.852 -5.086 1 89.56 60 TRP B C 1
ATOM 2438 O O . TRP B 1 60 ? 27.953 13.016 -4.25 1 89.56 60 TRP B O 1
ATOM 2448 N N . PRO B 1 61 ? 26.281 14.352 -5.113 1 88.56 61 PRO B N 1
ATOM 2449 C CA . PRO B 1 61 ? 25.312 13.82 -4.156 1 88.56 61 PRO B CA 1
ATOM 2450 C C . PRO B 1 61 ? 24.953 12.359 -4.414 1 88.56 61 PRO B C 1
ATOM 2452 O O . PRO B 1 61 ? 24.75 11.969 -5.566 1 88.56 61 PRO B O 1
ATOM 2455 N N . VAL B 1 62 ? 24.906 11.641 -3.344 1 94.5 62 VAL B N 1
ATOM 2456 C CA . VAL B 1 62 ? 24.656 10.203 -3.447 1 94.5 62 VAL B CA 1
ATOM 2457 C C . VAL B 1 62 ? 23.188 9.953 -3.781 1 94.5 62 VAL B C 1
ATOM 2459 O O . VAL B 1 62 ? 22.859 8.961 -4.422 1 94.5 62 VAL B O 1
ATOM 2462 N N . ASN B 1 63 ? 22.297 10.82 -3.416 1 93.69 63 ASN B N 1
ATOM 2463 C CA . ASN B 1 63 ? 20.844 10.641 -3.568 1 93.69 63 ASN B CA 1
ATOM 2464 C C . ASN B 1 63 ? 20.297 11.492 -4.703 1 93.69 63 ASN B C 1
ATOM 2466 O O . ASN B 1 63 ? 19.219 12.07 -4.582 1 93.69 63 ASN B O 1
ATOM 2470 N N . LEU B 1 64 ? 21.047 11.461 -5.789 1 90.19 64 LEU B N 1
ATOM 2471 C CA . LEU B 1 64 ? 20.531 12.062 -7.016 1 90.19 64 LEU B CA 1
ATOM 2472 C C . LEU B 1 64 ? 19.438 11.195 -7.625 1 90.19 64 LEU B C 1
ATOM 2474 O O . LEU B 1 64 ? 19.547 9.969 -7.633 1 90.19 64 LEU B O 1
ATOM 2478 N N . ILE B 1 65 ? 18.359 11.906 -8.078 1 90.62 65 ILE B N 1
ATOM 2479 C CA . ILE B 1 65 ? 17.297 11.117 -8.688 1 90.62 65 ILE B CA 1
ATOM 2480 C C . ILE B 1 65 ? 16.953 11.688 -10.055 1 90.62 65 ILE B C 1
ATOM 2482 O O . ILE B 1 65 ? 17.141 12.883 -10.312 1 90.62 65 ILE B O 1
ATOM 2486 N N . THR B 1 66 ? 16.5 10.828 -10.953 1 89.19 66 THR B N 1
ATOM 2487 C CA . THR B 1 66 ? 16 11.211 -12.266 1 89.19 66 THR B CA 1
ATOM 2488 C C . THR B 1 66 ? 14.57 11.734 -12.156 1 89.19 66 THR B C 1
ATOM 2490 O O . THR B 1 66 ? 14.016 11.828 -11.062 1 89.19 66 THR B O 1
ATOM 2493 N N . ALA B 1 67 ? 14.078 12.148 -13.359 1 83.94 67 ALA B N 1
ATOM 2494 C CA . ALA B 1 67 ? 12.695 12.609 -13.406 1 83.94 67 ALA B CA 1
ATOM 2495 C C . ALA B 1 67 ? 11.734 11.523 -12.938 1 83.94 67 ALA B C 1
ATOM 2497 O O . ALA B 1 67 ? 10.703 11.82 -12.328 1 83.94 67 ALA B O 1
ATOM 2498 N N . ASP B 1 68 ? 12.117 10.32 -13.133 1 89.44 68 ASP B N 1
ATOM 2499 C CA . ASP B 1 68 ? 11.297 9.18 -12.727 1 89.44 68 ASP B CA 1
ATOM 2500 C C . ASP B 1 68 ? 11.641 8.734 -11.312 1 89.44 68 ASP B C 1
ATOM 2502 O O . ASP B 1 68 ? 11.227 7.656 -10.875 1 89.44 68 ASP B O 1
ATOM 2506 N N . GLN B 1 69 ? 12.492 9.5 -10.648 1 90.69 69 GLN B N 1
ATOM 2507 C CA . GLN B 1 69 ? 12.883 9.289 -9.258 1 90.69 69 GLN B CA 1
ATOM 2508 C C . GLN B 1 69 ? 13.758 8.039 -9.109 1 90.69 69 GLN B C 1
ATOM 2510 O O . GLN B 1 69 ? 13.641 7.309 -8.125 1 90.69 69 GLN B O 1
ATOM 2515 N N . VAL B 1 70 ? 14.5 7.805 -10.172 1 94.69 70 VAL B N 1
ATOM 2516 C CA . VAL B 1 70 ? 15.438 6.691 -10.133 1 94.69 70 VAL B CA 1
ATOM 2517 C C . VAL B 1 70 ? 16.766 7.152 -9.523 1 94.69 70 VAL B C 1
ATOM 2519 O O . VAL B 1 70 ? 17.375 8.109 -10 1 94.69 70 VAL B O 1
ATOM 2522 N N . SER B 1 71 ? 17.172 6.477 -8.469 1 95.62 71 SER B N 1
ATOM 2523 C CA . SER B 1 71 ? 18.453 6.777 -7.832 1 95.62 71 SER B CA 1
ATOM 2524 C C . SER B 1 71 ? 19.562 5.855 -8.344 1 95.62 71 SER B C 1
ATOM 2526 O O . SER B 1 71 ? 19.281 4.809 -8.938 1 95.62 71 SER B O 1
ATOM 2528 N N . PRO B 1 72 ? 20.828 6.266 -8.18 1 96.75 72 PRO B N 1
ATOM 2529 C CA . PRO B 1 72 ? 21.922 5.352 -8.516 1 96.75 72 PRO B CA 1
ATOM 2530 C C . PRO B 1 72 ? 21.812 4.016 -7.785 1 96.75 72 PRO B C 1
ATOM 2532 O O . PRO B 1 72 ? 22.172 2.977 -8.336 1 96.75 72 PRO B O 1
ATOM 2535 N N . LEU B 1 73 ? 21.281 4.051 -6.613 1 98.5 73 LEU B N 1
ATOM 2536 C CA . LEU B 1 73 ? 21.109 2.812 -5.855 1 98.5 73 LEU B CA 1
ATOM 2537 C C . LEU B 1 73 ? 20.156 1.867 -6.562 1 98.5 73 LEU B C 1
ATOM 2539 O O . LEU B 1 73 ? 20.406 0.667 -6.664 1 98.5 73 LEU B O 1
ATOM 2543 N N . HIS B 1 74 ? 19.094 2.402 -7.035 1 98.38 74 HIS B N 1
ATOM 2544 C CA . HIS B 1 74 ? 18.172 1.596 -7.832 1 98.38 74 HIS B CA 1
ATOM 2545 C C . HIS B 1 74 ? 18.906 0.864 -8.945 1 98.38 74 HIS B C 1
ATOM 2547 O O . HIS B 1 74 ? 18.719 -0.341 -9.133 1 98.38 74 HIS B O 1
ATOM 2553 N N . GLU B 1 75 ? 19.688 1.604 -9.609 1 97.81 75 GLU B N 1
ATOM 2554 C CA . GLU B 1 75 ? 20.359 1.078 -10.797 1 97.81 75 GLU B CA 1
ATOM 2555 C C . GLU B 1 75 ? 21.422 0.046 -10.422 1 97.81 75 GLU B C 1
ATOM 2557 O O . GLU B 1 75 ? 21.547 -0.983 -11.086 1 97.81 75 GLU B O 1
ATOM 2562 N N . ALA B 1 76 ? 22.141 0.34 -9.469 1 98.62 76 ALA B N 1
ATOM 2563 C CA . ALA B 1 76 ? 23.141 -0.626 -9.008 1 98.62 76 ALA B CA 1
ATOM 2564 C C . ALA B 1 76 ? 22.484 -1.953 -8.641 1 98.62 76 ALA B C 1
ATOM 2566 O O . ALA B 1 76 ? 23.031 -3.023 -8.93 1 98.62 76 ALA B O 1
ATOM 2567 N N . CYS B 1 77 ? 21.391 -1.885 -8.023 1 98.69 77 CYS B N 1
ATOM 2568 C CA . CYS B 1 77 ? 20.672 -3.08 -7.609 1 98.69 77 CYS B CA 1
ATOM 2569 C C . CYS B 1 77 ? 20.109 -3.824 -8.812 1 98.69 77 CYS B C 1
ATOM 2571 O O . CYS B 1 77 ? 20.172 -5.051 -8.883 1 98.69 77 CYS B O 1
ATOM 2573 N N . LEU B 1 78 ? 19.547 -3.086 -9.688 1 98.19 78 LEU B N 1
ATOM 2574 C CA . LEU B 1 78 ? 19 -3.701 -10.891 1 98.19 78 LEU B CA 1
ATOM 2575 C C . LEU B 1 78 ? 20.078 -4.445 -11.664 1 98.19 78 LEU B C 1
ATOM 2577 O O . LEU B 1 78 ? 19.812 -5.48 -12.273 1 98.19 78 LEU B O 1
ATOM 2581 N N . GLY B 1 79 ? 21.312 -3.912 -11.586 1 98 79 GLY B N 1
ATOM 2582 C CA . GLY B 1 79 ? 22.438 -4.527 -12.266 1 98 79 GLY B CA 1
ATOM 2583 C C . GLY B 1 79 ? 23.109 -5.625 -11.445 1 98 79 GLY B C 1
ATOM 2584 O O . GLY B 1 79 ? 23.922 -6.387 -11.969 1 98 79 GLY B O 1
ATOM 2585 N N . GLY B 1 80 ? 22.797 -5.723 -10.242 1 98.19 80 GLY B N 1
ATOM 2586 C CA . GLY B 1 80 ? 23.406 -6.723 -9.367 1 98.19 80 GLY B CA 1
ATOM 2587 C C . GLY B 1 80 ? 24.812 -6.371 -8.938 1 98.19 80 GLY B C 1
ATOM 2588 O O . GLY B 1 80 ? 25.641 -7.262 -8.727 1 98.19 80 GLY B O 1
ATOM 2589 N N . HIS B 1 81 ? 25.125 -5.145 -8.867 1 98.44 81 HIS B N 1
ATOM 2590 C CA . HIS B 1 81 ? 26.469 -4.695 -8.531 1 98.44 81 HIS B CA 1
ATOM 2591 C C . HIS B 1 81 ? 26.609 -4.461 -7.027 1 98.44 81 HIS B C 1
ATOM 2593 O O . HIS B 1 81 ? 26.547 -3.32 -6.562 1 98.44 81 HIS B O 1
ATOM 2599 N N . SER B 1 82 ? 26.906 -5.508 -6.375 1 98.44 82 SER B N 1
ATOM 2600 C CA . SER B 1 82 ? 26.875 -5.5 -4.914 1 98.44 82 SER B CA 1
ATOM 2601 C C . SER B 1 82 ? 27.922 -4.551 -4.34 1 98.44 82 SER B C 1
ATOM 2603 O O . SER B 1 82 ? 27.672 -3.898 -3.322 1 98.44 82 SER B O 1
ATOM 2605 N N . SER B 1 83 ? 29.031 -4.449 -4.973 1 98.56 83 SER B N 1
ATOM 2606 C CA . SER B 1 83 ? 30.078 -3.545 -4.484 1 98.56 83 SER B CA 1
ATOM 2607 C C . SER B 1 83 ? 29.625 -2.09 -4.594 1 98.56 83 SER B C 1
ATOM 2609 O O . SER B 1 83 ? 29.875 -1.289 -3.691 1 98.56 83 SER B O 1
ATOM 2611 N N . CYS B 1 84 ? 29 -1.812 -5.676 1 98.62 84 CYS B N 1
ATOM 2612 C CA . CYS B 1 84 ? 28.469 -0.464 -5.852 1 98.62 84 CYS B CA 1
ATOM 2613 C C . CYS B 1 84 ? 27.375 -0.174 -4.84 1 98.62 84 CYS B C 1
ATOM 2615 O O . CYS B 1 84 ? 27.312 0.923 -4.281 1 98.62 84 CYS B O 1
ATOM 2617 N N . VAL B 1 85 ? 26.5 -1.135 -4.594 1 98.75 85 VAL B N 1
ATOM 2618 C CA . VAL B 1 85 ? 25.422 -1.003 -3.617 1 98.75 85 VAL B CA 1
ATOM 2619 C C . VAL B 1 85 ? 26 -0.705 -2.238 1 98.75 85 VAL B C 1
ATOM 2621 O O . VAL B 1 85 ? 25.578 0.235 -1.564 1 98.75 85 VAL B O 1
ATOM 2624 N N . ASN B 1 86 ? 27 -1.464 -1.879 1 98.62 86 ASN B N 1
ATOM 2625 C CA . ASN B 1 86 ? 27.656 -1.273 -0.588 1 98.62 86 ASN B CA 1
ATOM 2626 C C . ASN B 1 86 ? 28.266 0.12 -0.468 1 98.62 86 ASN B C 1
ATOM 2628 O O . ASN B 1 86 ? 28.125 0.777 0.564 1 98.62 86 ASN B O 1
ATOM 2632 N N . LEU B 1 87 ? 28.891 0.546 -1.494 1 98.38 87 LEU B N 1
ATOM 2633 C CA . LEU B 1 87 ? 29.516 1.866 -1.504 1 98.38 87 LEU B CA 1
ATOM 2634 C C . LEU B 1 87 ? 28.469 2.961 -1.335 1 98.38 87 LEU B C 1
ATOM 2636 O O . LEU B 1 87 ? 28.641 3.865 -0.514 1 98.38 87 LEU B O 1
ATOM 2640 N N . LEU B 1 88 ? 27.438 2.891 -2.098 1 98.31 88 LEU B N 1
ATOM 2641 C CA . LEU B 1 88 ? 26.391 3.9 -2.053 1 98.31 88 LEU B CA 1
ATOM 2642 C C . LEU B 1 88 ? 25.734 3.947 -0.673 1 98.31 88 LEU B C 1
ATOM 2644 O O . LEU B 1 88 ? 25.516 5.027 -0.122 1 98.31 88 LEU B O 1
ATOM 2648 N N . LEU B 1 89 ? 25.484 2.809 -0.095 1 98.12 89 LEU B N 1
ATOM 2649 C CA . LEU B 1 89 ? 24.875 2.74 1.228 1 98.12 89 LEU B CA 1
ATOM 2650 C C . LEU B 1 89 ? 25.797 3.34 2.285 1 98.12 89 LEU B C 1
ATOM 2652 O O . LEU B 1 89 ? 25.328 4.059 3.178 1 98.12 89 LEU B O 1
ATOM 2656 N N . SER B 1 90 ? 27.031 3.08 2.18 1 97.06 90 SER B N 1
ATOM 2657 C CA . SER B 1 90 ? 28.016 3.588 3.139 1 97.06 90 SER B CA 1
ATOM 2658 C C . SER B 1 90 ? 28.125 5.105 3.064 1 97.06 90 SER B C 1
ATOM 2660 O O . SER B 1 90 ? 28.594 5.746 4.008 1 97.06 90 SER B O 1
ATOM 2662 N N . HIS B 1 91 ? 27.703 5.664 1.989 1 96.75 91 HIS B N 1
ATOM 2663 C CA . HIS B 1 91 ? 27.781 7.109 1.807 1 96.75 91 HIS B CA 1
ATOM 2664 C C . HIS B 1 91 ? 26.422 7.758 2.016 1 96.75 91 HIS B C 1
ATOM 2666 O O . HIS B 1 91 ? 26.219 8.914 1.642 1 96.75 91 HIS B O 1
ATOM 2672 N N . GLY B 1 92 ? 25.453 6.984 2.453 1 95.44 92 GLY B N 1
ATOM 2673 C CA . GLY B 1 92 ? 24.219 7.582 2.912 1 95.44 92 GLY B CA 1
ATOM 2674 C C . GLY B 1 92 ? 23.094 7.477 1.896 1 95.44 92 GLY B C 1
ATOM 2675 O O . GLY B 1 92 ? 22.125 8.227 1.963 1 95.44 92 GLY B O 1
ATOM 2676 N N . ALA B 1 93 ? 23.219 6.543 0.957 1 96.25 93 ALA B N 1
ATOM 2677 C CA . ALA B 1 93 ? 22.109 6.348 0.02 1 96.25 93 ALA B CA 1
ATOM 2678 C C . ALA B 1 93 ? 20.828 5.961 0.754 1 96.25 93 ALA B C 1
ATOM 2680 O O . ALA B 1 93 ? 20.875 5.168 1.7 1 96.25 93 ALA B O 1
ATOM 2681 N N . ARG B 1 94 ? 19.656 6.5 0.325 1 94.12 94 ARG B N 1
ATOM 2682 C CA . ARG B 1 94 ? 18.375 6.16 0.914 1 94.12 94 ARG B CA 1
ATOM 2683 C C . ARG B 1 94 ? 17.922 4.762 0.491 1 94.12 94 ARG B C 1
ATOM 2685 O O . ARG B 1 94 ? 17.609 4.535 -0.679 1 94.12 94 ARG B O 1
ATOM 2692 N N . VAL B 1 95 ? 17.859 3.943 1.426 1 97.19 95 VAL B N 1
ATOM 2693 C CA . VAL B 1 95 ? 17.688 2.516 1.178 1 97.19 95 VAL B CA 1
ATOM 2694 C C . VAL B 1 95 ? 16.25 2.236 0.729 1 97.19 95 VAL B C 1
ATOM 2696 O O . VAL B 1 95 ? 16 1.283 -0.011 1 97.19 95 VAL B O 1
ATOM 2699 N N . ASN B 1 96 ? 15.281 3.059 1.085 1 95.06 96 ASN B N 1
ATOM 2700 C CA . ASN B 1 96 ? 13.875 2.83 0.784 1 95.06 96 ASN B CA 1
ATOM 2701 C C . ASN B 1 96 ? 13.32 3.902 -0.15 1 95.06 96 ASN B C 1
ATOM 2703 O O . ASN B 1 96 ? 12.125 4.215 -0.104 1 95.06 96 ASN B O 1
ATOM 2707 N N . CYS B 1 97 ? 14.234 4.461 -0.914 1 92.56 97 CYS B N 1
ATOM 2708 C CA . CYS B 1 97 ? 13.766 5.395 -1.931 1 92.56 97 CYS B CA 1
ATOM 2709 C C . CYS B 1 97 ? 12.891 4.684 -2.961 1 92.56 97 CYS B C 1
ATOM 2711 O O . CYS B 1 97 ? 13.133 3.521 -3.289 1 92.56 97 CYS B O 1
ATOM 2713 N N . THR B 1 98 ? 11.867 5.391 -3.48 1 93.44 98 THR B N 1
ATOM 2714 C CA . THR B 1 98 ? 10.93 4.758 -4.402 1 93.44 98 THR B CA 1
ATOM 2715 C C . THR B 1 98 ? 10.883 5.512 -5.727 1 93.44 98 THR B C 1
ATOM 2717 O O . THR B 1 98 ? 10.938 6.742 -5.75 1 93.44 98 THR B O 1
ATOM 2720 N N . THR B 1 99 ? 10.789 4.719 -6.789 1 93.12 99 THR B N 1
ATOM 2721 C CA . THR B 1 99 ? 10.578 5.305 -8.109 1 93.12 99 THR B CA 1
ATOM 2722 C C . THR B 1 99 ? 9.125 5.723 -8.289 1 93.12 99 THR B C 1
ATOM 2724 O O . THR B 1 99 ? 8.297 5.527 -7.391 1 93.12 99 THR B O 1
ATOM 2727 N N . VAL B 1 100 ? 8.875 6.324 -9.453 1 87.56 100 VAL B N 1
ATOM 2728 C CA . VAL B 1 100 ? 7.516 6.777 -9.734 1 87.56 100 VAL B CA 1
ATOM 2729 C C . VAL B 1 100 ? 6.574 5.578 -9.812 1 87.56 100 VAL B C 1
ATOM 2731 O O . VAL B 1 100 ? 5.383 5.699 -9.523 1 87.56 100 VAL B O 1
ATOM 2734 N N . ASP B 1 101 ? 7.137 4.449 -10.148 1 88.94 101 ASP B N 1
ATOM 2735 C CA . ASP B 1 101 ? 6.352 3.221 -10.242 1 88.94 101 ASP B CA 1
ATOM 2736 C C . ASP B 1 101 ? 6.398 2.441 -8.93 1 88.94 101 ASP B C 1
ATOM 2738 O O . ASP B 1 101 ? 6 1.275 -8.883 1 88.94 101 ASP B O 1
ATOM 2742 N N . TRP B 1 102 ? 6.98 2.969 -7.934 1 91.12 102 TRP B N 1
ATOM 2743 C CA . TRP B 1 102 ? 6.973 2.469 -6.562 1 91.12 102 TRP B CA 1
ATOM 2744 C C . TRP B 1 102 ? 7.914 1.28 -6.41 1 91.12 102 TRP B C 1
ATOM 2746 O O . TRP B 1 102 ? 7.633 0.352 -5.648 1 91.12 102 TRP B O 1
ATOM 2756 N N . HIS B 1 103 ? 8.914 1.32 -7.227 1 95.31 103 HIS B N 1
ATOM 2757 C CA . HIS B 1 103 ? 9.961 0.315 -7.047 1 95.31 103 HIS B CA 1
ATOM 2758 C C . HIS B 1 103 ? 11.016 0.785 -6.051 1 95.31 103 HIS B C 1
ATOM 2760 O O . HIS B 1 103 ? 11.422 1.948 -6.078 1 95.31 103 HIS B O 1
ATOM 2766 N N . THR B 1 104 ? 11.328 -0.099 -5.188 1 97.19 104 THR B N 1
ATOM 2767 C CA . THR B 1 104 ? 12.422 0.146 -4.258 1 97.19 104 THR B CA 1
ATOM 2768 C C . THR B 1 104 ? 13.711 -0.499 -4.754 1 97.19 104 THR B C 1
ATOM 2770 O O . THR B 1 104 ? 13.68 -1.336 -5.66 1 97.19 104 THR B O 1
ATOM 2773 N N . PRO B 1 105 ? 14.867 -0.049 -4.195 1 98.31 105 PRO B N 1
ATOM 2774 C CA . PRO B 1 105 ? 16.094 -0.765 -4.531 1 98.31 105 PRO B CA 1
ATOM 2775 C C . PRO B 1 105 ? 16.016 -2.262 -4.238 1 98.31 105 PRO B C 1
ATOM 2777 O O . PRO B 1 105 ? 16.5 -3.076 -5.023 1 98.31 105 PRO B O 1
ATOM 2780 N N . LEU B 1 106 ? 15.359 -2.6 -3.182 1 98.62 106 LEU B N 1
ATOM 2781 C CA . LEU B 1 106 ? 15.188 -4.012 -2.855 1 98.62 106 LEU B CA 1
ATOM 2782 C C . LEU B 1 106 ? 14.367 -4.719 -3.928 1 98.62 106 LEU B C 1
ATOM 2784 O O . LEU B 1 106 ? 14.68 -5.852 -4.309 1 98.62 106 LEU B O 1
ATOM 2788 N N . TYR B 1 107 ? 13.375 -4.078 -4.34 1 98.44 107 TYR B N 1
ATOM 2789 C CA . TYR B 1 107 ? 12.609 -4.605 -5.461 1 98.44 107 TYR B CA 1
ATOM 2790 C C . TYR B 1 107 ? 13.508 -4.895 -6.656 1 98.44 107 TYR B C 1
ATOM 2792 O O . TYR B 1 107 ? 13.469 -5.988 -7.223 1 98.44 107 TYR B O 1
ATOM 2800 N N . ASN B 1 108 ? 14.312 -3.947 -7.027 1 98.44 108 ASN B N 1
ATOM 2801 C CA . ASN B 1 108 ? 15.219 -4.102 -8.164 1 98.44 108 ASN B CA 1
ATOM 2802 C C . ASN B 1 108 ? 16.219 -5.227 -7.926 1 98.44 108 ASN B C 1
ATOM 2804 O O . ASN B 1 108 ? 16.594 -5.938 -8.859 1 98.44 108 ASN B O 1
ATOM 2808 N N . ALA B 1 109 ? 16.703 -5.309 -6.754 1 98.62 109 ALA B N 1
ATOM 2809 C CA . ALA B 1 109 ? 17.609 -6.41 -6.43 1 98.62 109 ALA B CA 1
ATOM 2810 C C . ALA B 1 109 ? 16.938 -7.758 -6.684 1 98.62 109 ALA B C 1
ATOM 2812 O O . ALA B 1 109 ? 17.578 -8.688 -7.188 1 98.62 109 ALA B O 1
ATOM 2813 N N . CYS B 1 110 ? 15.719 -7.852 -6.395 1 98.31 110 CYS B N 1
ATOM 2814 C CA . CYS B 1 110 ? 14.977 -9.094 -6.586 1 98.31 110 CYS B CA 1
ATOM 2815 C C . CYS B 1 110 ? 14.672 -9.328 -8.062 1 98.31 110 CYS B C 1
ATOM 2817 O O . CYS B 1 110 ? 14.586 -10.469 -8.508 1 98.31 110 CYS B O 1
ATOM 2819 N N . VAL B 1 111 ? 14.477 -8.25 -8.75 1 97.88 111 VAL B N 1
ATOM 2820 C CA . VAL B 1 111 ? 14.352 -8.383 -10.195 1 97.88 111 VAL B CA 1
ATOM 2821 C C . VAL B 1 111 ? 15.617 -9.016 -10.766 1 97.88 111 VAL B C 1
ATOM 2823 O O . VAL B 1 111 ? 15.539 -9.953 -11.57 1 97.88 111 VAL B O 1
ATOM 2826 N N . ASN B 1 112 ? 16.734 -8.555 -10.312 1 98 112 ASN B N 1
ATOM 2827 C CA . ASN B 1 112 ? 18.016 -9.07 -10.758 1 98 112 ASN B CA 1
ATOM 2828 C C . ASN B 1 112 ? 18.266 -10.484 -10.234 1 98 112 ASN B C 1
ATOM 2830 O O . ASN B 1 112 ? 18.812 -11.328 -10.953 1 98 112 ASN B O 1
ATOM 2834 N N . GLY B 1 113 ? 17.953 -10.68 -9 1 98.12 113 GLY B N 1
ATOM 2835 C CA . GLY B 1 113 ? 18.188 -11.969 -8.367 1 98.12 113 GLY B CA 1
ATOM 2836 C C . GLY B 1 113 ? 19.453 -12 -7.535 1 98.12 113 GLY B C 1
ATOM 2837 O O . GLY B 1 113 ? 19.906 -13.078 -7.125 1 98.12 113 GLY B O 1
ATOM 2838 N N . SER B 1 114 ? 20.031 -10.875 -7.281 1 97.69 114 SER B N 1
ATOM 2839 C CA . SER B 1 114 ? 21.266 -10.82 -6.5 1 97.69 114 SER B CA 1
ATOM 2840 C C . SER B 1 114 ? 20.969 -10.93 -5.004 1 97.69 114 SER B C 1
ATOM 2842 O O . SER B 1 114 ? 20.531 -9.961 -4.383 1 97.69 114 SER B O 1
ATOM 2844 N N . ARG B 1 115 ? 21.312 -12.016 -4.516 1 97.62 115 ARG B N 1
ATOM 2845 C CA . ARG B 1 115 ? 21.156 -12.227 -3.082 1 97.62 115 ARG B CA 1
ATOM 2846 C C . ARG B 1 115 ? 22.016 -11.258 -2.285 1 97.62 115 ARG B C 1
ATOM 2848 O O . ARG B 1 115 ? 21.594 -10.734 -1.253 1 97.62 115 ARG B O 1
ATOM 2855 N N . GLU B 1 116 ? 23.156 -11.078 -2.756 1 98.19 116 GLU B N 1
ATOM 2856 C CA . GLU B 1 116 ? 24.078 -10.195 -2.059 1 98.19 116 GLU B CA 1
ATOM 2857 C C . GLU B 1 116 ? 23.516 -8.781 -1.943 1 98.19 116 GLU B C 1
ATOM 2859 O O . GLU B 1 116 ? 23.562 -8.18 -0.87 1 98.19 116 GLU B O 1
ATOM 2864 N N . CYS B 1 117 ? 23.016 -8.297 -3.041 1 98.56 117 CYS B N 1
ATOM 2865 C CA . CYS B 1 117 ? 22.406 -6.969 -3.016 1 98.56 117 CYS B CA 1
ATOM 2866 C C . CYS B 1 117 ? 21.203 -6.938 -2.074 1 98.56 117 CYS B C 1
ATOM 2868 O O . CYS B 1 117 ? 21.062 -6.004 -1.285 1 98.56 117 CYS B O 1
ATOM 2870 N N . ALA B 1 118 ? 20.375 -7.953 -2.137 1 98.62 118 ALA B N 1
ATOM 2871 C CA . ALA B 1 118 ? 19.203 -8.031 -1.278 1 98.62 118 ALA B CA 1
ATOM 2872 C C . ALA B 1 118 ? 19.594 -8.023 0.196 1 98.62 118 ALA B C 1
ATOM 2874 O O . ALA B 1 118 ? 19.047 -7.254 0.988 1 98.62 118 ALA B O 1
ATOM 2875 N N . ASP B 1 119 ? 20.578 -8.773 0.512 1 98.31 119 ASP B N 1
ATOM 2876 C CA . ASP B 1 119 ? 21.031 -8.875 1.896 1 98.31 119 ASP B CA 1
ATOM 2877 C C . ASP B 1 119 ? 21.594 -7.547 2.385 1 98.31 119 ASP B C 1
ATOM 2879 O O . ASP B 1 119 ? 21.328 -7.129 3.514 1 98.31 119 ASP B O 1
ATOM 2883 N N . LEU B 1 120 ? 22.391 -6.938 1.578 1 98.19 120 LEU B N 1
ATOM 2884 C CA . LEU B 1 120 ? 22.969 -5.645 1.934 1 98.19 120 LEU B CA 1
ATOM 2885 C C . LEU B 1 120 ? 21.875 -4.629 2.236 1 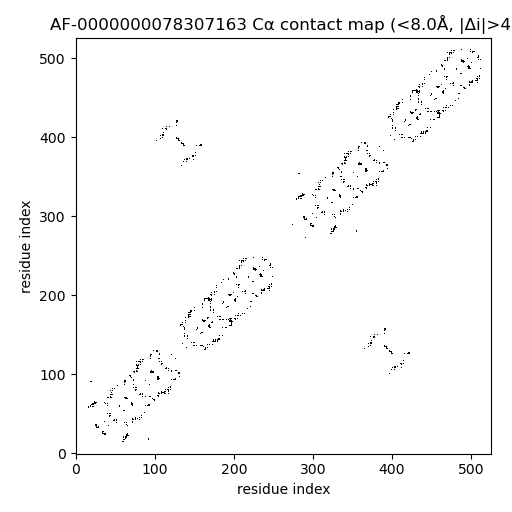98.19 120 LEU B C 1
ATOM 2887 O O . LEU B 1 120 ? 21.922 -3.936 3.254 1 98.19 120 LEU B O 1
ATOM 2891 N N . LEU B 1 121 ? 20.922 -4.57 1.392 1 98.62 121 LEU B N 1
ATOM 2892 C CA . LEU B 1 121 ? 19.828 -3.621 1.552 1 98.62 121 LEU B CA 1
ATOM 2893 C C . LEU B 1 121 ? 19.047 -3.902 2.832 1 98.62 121 LEU B C 1
ATOM 2895 O O . LEU B 1 121 ? 18.766 -2.986 3.609 1 98.62 121 LEU B O 1
ATOM 2899 N N . LEU B 1 122 ? 18.688 -5.164 3.061 1 98.12 122 LEU B N 1
ATOM 2900 C CA . LEU B 1 122 ? 17.922 -5.559 4.23 1 98.12 122 LEU B CA 1
ATOM 2901 C C . LEU B 1 122 ? 18.688 -5.27 5.516 1 98.12 122 LEU B C 1
ATOM 2903 O O . LEU B 1 122 ? 18.109 -4.777 6.492 1 98.12 122 LEU B O 1
ATOM 2907 N N . ARG B 1 123 ? 19.984 -5.48 5.5 1 97.12 123 ARG B N 1
ATOM 2908 C CA . ARG B 1 123 ? 20.828 -5.195 6.66 1 97.12 123 ARG B CA 1
ATOM 2909 C C . ARG B 1 123 ? 20.875 -3.699 6.945 1 97.12 123 ARG B C 1
ATOM 2911 O O . ARG B 1 123 ? 21.047 -3.285 8.094 1 97.12 123 ARG B O 1
ATOM 2918 N N . HIS B 1 124 ? 20.719 -2.934 5.926 1 97.31 124 HIS B N 1
ATOM 2919 C CA . HIS B 1 124 ? 20.781 -1.484 6.078 1 97.31 124 HIS B CA 1
ATOM 2920 C C . HIS B 1 124 ? 19.391 -0.899 6.285 1 97.31 124 HIS B C 1
ATOM 2922 O O . HIS B 1 124 ? 19.188 0.31 6.145 1 97.31 124 HIS B O 1
ATOM 2928 N N . GLY B 1 125 ? 18.391 -1.745 6.457 1 96.06 125 GLY B N 1
ATOM 2929 C CA . GLY B 1 125 ? 17.094 -1.258 6.887 1 96.06 125 GLY B CA 1
ATOM 2930 C C . GLY B 1 125 ? 16.078 -1.222 5.77 1 96.06 125 GLY B C 1
ATOM 2931 O O . GLY B 1 125 ? 15.008 -0.616 5.918 1 96.06 125 GLY B O 1
ATOM 2932 N N . ALA B 1 126 ? 16.344 -1.854 4.664 1 97.31 126 ALA B N 1
ATOM 2933 C CA . ALA B 1 126 ? 15.344 -1.919 3.605 1 97.31 126 ALA B CA 1
ATOM 2934 C C . ALA B 1 126 ? 14.094 -2.666 4.074 1 97.31 126 ALA B C 1
ATOM 2936 O O . ALA B 1 126 ? 14.203 -3.678 4.773 1 97.31 126 ALA B O 1
ATOM 2937 N N . SER B 1 127 ? 12.914 -2.145 3.709 1 96.12 127 SER B N 1
ATOM 2938 C CA . SER B 1 127 ? 11.656 -2.83 4.016 1 96.12 127 SER B CA 1
ATOM 2939 C C . SER B 1 127 ? 11.375 -3.938 3.01 1 96.12 127 SER B C 1
ATOM 2941 O O . SER B 1 127 ? 11.414 -3.711 1.799 1 96.12 127 SER B O 1
ATOM 2943 N N . PRO B 1 128 ? 11.109 -5.129 3.498 1 96.81 128 PRO B N 1
ATOM 2944 C CA . PRO B 1 128 ? 10.75 -6.207 2.574 1 96.81 128 PRO B CA 1
ATOM 2945 C C . PRO B 1 128 ? 9.328 -6.078 2.035 1 96.81 128 PRO B C 1
ATOM 2947 O O . PRO B 1 128 ? 8.898 -6.883 1.201 1 96.81 128 PRO B O 1
ATOM 2950 N N . HIS B 1 129 ? 8.586 -5.09 2.432 1 94.5 129 HIS B N 1
ATOM 2951 C CA . HIS B 1 129 ? 7.207 -4.852 2.023 1 94.5 129 HIS B CA 1
ATOM 2952 C C . HIS B 1 129 ? 7.133 -3.793 0.926 1 94.5 129 HIS B C 1
ATOM 2954 O O . HIS B 1 129 ? 7.977 -2.895 0.867 1 94.5 129 HIS B O 1
ATOM 2960 N N . PRO B 1 130 ? 6.145 -3.982 0.056 1 93.19 130 PRO B N 1
ATOM 2961 C CA . PRO B 1 130 ? 5.965 -2.924 -0.939 1 93.19 130 PRO B CA 1
ATOM 2962 C C . PRO B 1 130 ? 5.512 -1.604 -0.32 1 93.19 130 PRO B C 1
ATOM 2964 O O . PRO B 1 130 ? 4.918 -1.596 0.763 1 93.19 130 PRO B O 1
ATOM 2967 N N . VAL B 1 131 ? 5.816 -0.583 -1.008 1 90.94 131 VAL B N 1
ATOM 2968 C CA . VAL B 1 131 ? 5.422 0.749 -0.562 1 90.94 131 VAL B CA 1
ATOM 2969 C C . VAL B 1 131 ? 3.924 0.943 -0.775 1 90.94 131 VAL B C 1
ATOM 2971 O O . VAL B 1 131 ? 3.381 0.544 -1.808 1 90.94 131 VAL B O 1
ATOM 2974 N N . ASN B 1 132 ? 3.277 1.409 0.255 1 92.06 132 ASN B N 1
ATOM 2975 C CA . ASN B 1 132 ? 1.866 1.764 0.148 1 92.06 132 ASN B CA 1
ATOM 2976 C C . ASN B 1 132 ? 1.663 3.275 0.192 1 92.06 132 ASN B C 1
ATOM 2978 O O . ASN B 1 132 ? 1.701 3.881 1.265 1 92.06 132 ASN B O 1
ATOM 2982 N N . ASP B 1 133 ? 1.472 3.883 -0.935 1 92.31 133 ASP B N 1
ATOM 2983 C CA . ASP B 1 133 ? 1.326 5.332 -1.025 1 92.31 133 ASP B CA 1
ATOM 2984 C C . ASP B 1 133 ? -0.135 5.727 -1.228 1 92.31 133 ASP B C 1
ATOM 2986 O O . ASP B 1 133 ? -0.429 6.723 -1.892 1 92.31 133 ASP B O 1
ATOM 2990 N N . VAL B 1 134 ? -1.04 4.91 -0.664 1 92.88 134 VAL B N 1
ATOM 2991 C CA . VAL B 1 134 ? -2.479 5.133 -0.777 1 92.88 134 VAL B CA 1
ATOM 2992 C C . VAL B 1 134 ? -3.004 5.781 0.501 1 92.88 134 VAL B C 1
ATOM 2994 O O . VAL B 1 134 ? -2.613 5.395 1.606 1 92.88 134 VAL B O 1
ATOM 2997 N N . ALA B 1 135 ? -3.918 6.773 0.261 1 95.5 135 ALA B N 1
ATOM 2998 C CA . ALA B 1 135 ? -4.508 7.453 1.411 1 95.5 135 ALA B CA 1
ATOM 2999 C C . ALA B 1 135 ? -5.32 6.484 2.264 1 95.5 135 ALA B C 1
ATOM 3001 O O . ALA B 1 135 ? -6.109 5.695 1.735 1 95.5 135 ALA B O 1
ATOM 3002 N N . SER B 1 136 ? -5.102 6.535 3.533 1 97.06 136 SER B N 1
ATOM 3003 C CA . SER B 1 136 ? -5.844 5.695 4.465 1 97.06 136 SER B CA 1
ATOM 3004 C C . SER B 1 136 ? -7.152 6.359 4.883 1 97.06 136 SER B C 1
ATOM 3006 O O . SER B 1 136 ? -7.324 7.57 4.719 1 97.06 136 SER B O 1
ATOM 3008 N N . PRO B 1 137 ? -8.078 5.512 5.406 1 97.81 137 PRO B N 1
ATOM 3009 C CA . PRO B 1 137 ? -9.266 6.105 6.023 1 97.81 137 PRO B CA 1
ATOM 3010 C C . PRO B 1 137 ? -8.922 7.145 7.09 1 97.81 137 PRO B C 1
ATOM 3012 O O . PRO B 1 137 ? -9.602 8.164 7.203 1 97.81 137 PRO B O 1
ATOM 3015 N N . MET B 1 138 ? -7.855 6.965 7.734 1 98.38 138 MET B N 1
ATOM 3016 C CA . MET B 1 138 ? -7.418 7.887 8.781 1 98.38 138 MET B CA 1
ATOM 3017 C C . MET B 1 138 ? -7.047 9.242 8.188 1 98.38 138 MET B C 1
ATOM 3019 O O . MET B 1 138 ? -7.367 10.281 8.766 1 98.38 138 MET B O 1
ATOM 3023 N N . HIS B 1 139 ? -6.402 9.195 7.105 1 98.5 139 HIS B N 1
ATOM 3024 C CA . HIS B 1 139 ? -6.086 10.445 6.426 1 98.5 139 HIS B CA 1
ATOM 3025 C C . HIS B 1 139 ? -7.344 11.266 6.172 1 98.5 139 HIS B C 1
ATOM 3027 O O . HIS B 1 139 ? -7.391 12.453 6.492 1 98.5 139 HIS B O 1
ATOM 3033 N N . GLU B 1 140 ? -8.32 10.633 5.602 1 97.5 140 GLU B N 1
ATOM 3034 C CA . GLU B 1 140 ? -9.547 11.32 5.223 1 97.5 140 GLU B CA 1
ATOM 3035 C C . GLU B 1 140 ? -10.297 11.828 6.453 1 97.5 140 GLU B C 1
ATOM 3037 O O . GLU B 1 140 ? -10.781 12.961 6.469 1 97.5 140 GLU B O 1
ATOM 3042 N N . ALA B 1 141 ? -10.414 11 7.406 1 98.56 141 ALA B N 1
ATOM 3043 C CA . ALA B 1 141 ? -11.07 11.406 8.641 1 98.56 141 ALA B CA 1
ATOM 3044 C C . ALA B 1 141 ? -10.383 12.617 9.258 1 98.56 141 ALA B C 1
ATOM 3046 O O . ALA B 1 141 ? -11.047 13.562 9.688 1 98.56 141 ALA B O 1
ATOM 3047 N N . ALA B 1 142 ? -9.094 12.625 9.305 1 98.69 142 ALA B N 1
ATOM 3048 C CA . ALA B 1 142 ? -8.312 13.727 9.875 1 98.69 142 ALA B CA 1
ATOM 3049 C C . ALA B 1 142 ? -8.461 14.992 9.031 1 98.69 142 ALA B C 1
ATOM 3051 O O . ALA B 1 142 ? -8.641 16.078 9.57 1 98.69 142 ALA B O 1
ATOM 3052 N N . LYS B 1 143 ? -8.375 14.812 7.77 1 98.38 143 LYS B N 1
ATOM 3053 C CA . LYS B 1 143 ? -8.469 15.922 6.824 1 98.38 143 LYS B CA 1
ATOM 3054 C C . LYS B 1 143 ? -9.812 16.641 6.953 1 98.38 143 LYS B C 1
ATOM 3056 O O . LYS B 1 143 ? -9.883 17.859 6.848 1 98.38 143 LYS B O 1
ATOM 3061 N N . ARG B 1 144 ? -10.852 15.875 7.285 1 98.25 144 ARG B N 1
ATOM 3062 C CA . ARG B 1 144 ? -12.203 16.422 7.285 1 98.25 144 ARG B CA 1
ATOM 3063 C C . ARG B 1 144 ? -12.68 16.703 8.703 1 98.25 144 ARG B C 1
ATOM 3065 O O . ARG B 1 144 ? -13.789 17.219 8.898 1 98.25 144 ARG B O 1
ATOM 3072 N N . GLY B 1 145 ? -11.906 16.375 9.625 1 98.44 145 GLY B N 1
ATOM 3073 C CA . GLY B 1 145 ? -12.219 16.688 11.008 1 98.44 145 GLY B CA 1
ATOM 3074 C C . GLY B 1 145 ? -13.234 15.734 11.617 1 98.44 145 GLY B C 1
ATOM 3075 O O . GLY B 1 145 ? -14.039 16.141 12.453 1 98.44 145 GLY B O 1
ATOM 3076 N N . HIS B 1 146 ? -13.266 14.539 11.18 1 98.5 146 HIS B N 1
ATOM 3077 C CA . HIS B 1 146 ? -14.211 13.547 11.688 1 98.5 146 HIS B CA 1
ATOM 3078 C C . HIS B 1 146 ? -13.625 12.773 12.859 1 98.5 146 HIS B C 1
ATOM 3080 O O . HIS B 1 146 ? -13.234 11.617 12.711 1 98.5 146 HIS B O 1
ATOM 3086 N N . LEU B 1 147 ? -13.719 13.398 14.016 1 98.56 147 LEU B N 1
ATOM 3087 C CA . LEU B 1 147 ? -13.086 12.906 15.234 1 98.56 147 LEU B CA 1
ATOM 3088 C C . LEU B 1 147 ? -13.617 11.531 15.609 1 98.56 147 LEU B C 1
ATOM 3090 O O . LEU B 1 147 ? -12.844 10.641 15.984 1 98.56 147 LEU B O 1
ATOM 3094 N N . GLU B 1 148 ? -14.859 11.328 15.477 1 98.25 148 GLU B N 1
ATOM 3095 C CA . GLU B 1 148 ? -15.461 10.055 15.875 1 98.25 148 GLU B CA 1
ATOM 3096 C C . GLU B 1 148 ? -14.953 8.906 15.008 1 98.25 148 GLU B C 1
ATOM 3098 O O . GLU B 1 148 ? -14.727 7.801 15.5 1 98.25 148 GLU B O 1
ATOM 3103 N N . CYS B 1 149 ? -14.805 9.195 13.742 1 98.44 149 CYS B N 1
ATOM 3104 C CA . CYS B 1 149 ? -14.227 8.188 12.859 1 98.44 149 CYS B CA 1
ATOM 3105 C C . CYS B 1 149 ? -12.789 7.875 13.266 1 98.44 149 CYS B C 1
ATOM 3107 O O . CYS B 1 149 ? -12.375 6.715 13.266 1 98.44 149 CYS B O 1
ATOM 3109 N N . ILE B 1 150 ? -11.992 8.859 13.602 1 98.62 150 ILE B N 1
ATOM 3110 C CA . ILE B 1 150 ? -10.617 8.68 14.047 1 98.62 150 ILE B CA 1
ATOM 3111 C C . ILE B 1 150 ? -10.586 7.766 15.273 1 98.62 150 ILE B C 1
ATOM 3113 O O . ILE B 1 150 ? -9.781 6.832 15.336 1 98.62 150 ILE B O 1
ATOM 3117 N N . GLU B 1 151 ? -11.523 8 16.156 1 98.31 151 GLU B N 1
ATOM 3118 C CA . GLU B 1 151 ? -11.594 7.188 17.359 1 98.31 151 GLU B CA 1
ATOM 3119 C C . GLU B 1 151 ? -11.875 5.727 17.031 1 98.31 151 GLU B C 1
ATOM 3121 O O . GLU B 1 151 ? -11.227 4.828 17.578 1 98.31 151 GLU B O 1
ATOM 3126 N N . SER B 1 152 ? -12.781 5.496 16.172 1 98.12 152 SER B N 1
ATOM 3127 C CA . SER B 1 152 ? -13.094 4.137 15.75 1 98.12 152 SER B CA 1
ATOM 3128 C C . SER B 1 152 ? -11.883 3.471 15.102 1 98.12 152 SER B C 1
ATOM 3130 O O . SER B 1 152 ? -11.562 2.32 15.414 1 98.12 152 SER B O 1
ATOM 3132 N N . LEU B 1 153 ? -11.234 4.188 14.242 1 98.38 153 LEU B N 1
ATOM 3133 C CA . LEU B 1 153 ? -10.094 3.65 13.516 1 98.38 153 LEU B CA 1
ATOM 3134 C C . LEU B 1 153 ? -8.945 3.307 14.461 1 98.38 153 LEU B C 1
ATOM 3136 O O . LEU B 1 153 ? -8.281 2.281 14.297 1 98.38 153 LEU B O 1
ATOM 3140 N N . ILE B 1 154 ? -8.703 4.145 15.484 1 97.88 154 ILE B N 1
ATOM 3141 C CA . ILE B 1 154 ? -7.676 3.883 16.484 1 97.88 154 ILE B CA 1
ATOM 3142 C C . ILE B 1 154 ? -8.016 2.611 17.25 1 97.88 154 ILE B C 1
ATOM 3144 O O . ILE B 1 154 ? -7.16 1.748 17.453 1 97.88 154 ILE B O 1
ATOM 3148 N N . THR B 1 155 ? -9.266 2.484 17.641 1 97.12 155 THR B N 1
ATOM 3149 C CA . THR B 1 155 ? -9.742 1.343 18.406 1 97.12 155 THR B CA 1
ATOM 3150 C C . THR B 1 155 ? -9.508 0.04 17.656 1 97.12 155 THR B C 1
ATOM 3152 O O . THR B 1 155 ? -9.18 -0.985 18.25 1 97.12 155 THR B O 1
ATOM 3155 N N . TYR B 1 156 ? -9.633 0.107 16.375 1 97.06 156 TYR B N 1
ATOM 3156 C CA . TYR B 1 156 ? -9.539 -1.105 15.57 1 97.06 156 TYR B CA 1
ATOM 3157 C C . TYR B 1 156 ? -8.156 -1.247 14.953 1 97.06 156 TYR B C 1
ATOM 3159 O O . TYR B 1 156 ? -7.965 -2.012 14 1 97.06 156 TYR B O 1
ATOM 3167 N N . GLY B 1 157 ? -7.234 -0.395 15.359 1 96.44 157 GLY B N 1
ATOM 3168 C CA . GLY B 1 157 ? -5.832 -0.623 15.055 1 96.44 157 GLY B CA 1
ATOM 3169 C C . GLY B 1 157 ? -5.371 0.084 13.797 1 96.44 157 GLY B C 1
ATOM 3170 O O . GLY B 1 157 ? -4.43 -0.36 13.133 1 96.44 157 GLY B O 1
ATOM 3171 N N . GLY B 1 158 ? -6 1.101 13.398 1 96.12 158 GLY B N 1
ATOM 3172 C CA . GLY B 1 158 ? -5.508 1.891 12.273 1 96.12 158 GLY B CA 1
ATOM 3173 C C . GLY B 1 158 ? -4.105 2.426 12.492 1 96.12 158 GLY B C 1
ATOM 3174 O O . GLY B 1 158 ? -3.701 2.678 13.633 1 96.12 158 GLY B O 1
ATOM 3175 N N . ASP B 1 159 ? -3.318 2.518 11.406 1 96.31 159 ASP B N 1
ATOM 3176 C CA . ASP B 1 159 ? -1.975 3.086 11.469 1 96.31 159 ASP B CA 1
ATOM 3177 C C . ASP B 1 159 ? -2.027 4.609 11.594 1 96.31 159 ASP B C 1
ATOM 3179 O O . ASP B 1 159 ? -2.256 5.309 10.609 1 96.31 159 ASP B O 1
ATOM 3183 N N . ILE B 1 160 ? -1.72 5.09 12.68 1 97.5 160 ILE B N 1
ATOM 3184 C CA . ILE B 1 160 ? -1.888 6.496 13.016 1 97.5 160 ILE B CA 1
ATOM 3185 C C . ILE B 1 160 ? -0.79 7.32 12.344 1 97.5 160 ILE B C 1
ATOM 3187 O O . ILE B 1 160 ? -0.947 8.531 12.141 1 97.5 160 ILE B O 1
ATOM 3191 N N . ASP B 1 161 ? 0.297 6.73 11.969 1 97.44 161 ASP B N 1
ATOM 3192 C CA . ASP B 1 161 ? 1.431 7.449 11.391 1 97.44 161 ASP B CA 1
ATOM 3193 C C . ASP B 1 161 ? 1.653 7.043 9.938 1 97.44 161 ASP B C 1
ATOM 3195 O O . ASP B 1 161 ? 2.777 7.113 9.43 1 97.44 161 ASP B O 1
ATOM 3199 N N . HIS B 1 162 ? 0.51 6.461 9.273 1 96.62 162 HIS B N 1
ATOM 3200 C CA . HIS B 1 162 ? 0.629 6.152 7.855 1 96.62 162 HIS B CA 1
ATOM 3201 C C . HIS B 1 162 ? 1.06 7.383 7.059 1 96.62 162 HIS B C 1
ATOM 3203 O O . HIS B 1 162 ? 0.282 8.328 6.895 1 96.62 162 HIS B O 1
ATOM 3209 N N . ASN B 1 163 ? 2.309 7.41 6.637 1 95.31 163 ASN B N 1
ATOM 3210 C CA . ASN B 1 163 ? 2.922 8.555 5.973 1 95.31 163 ASN B CA 1
ATOM 3211 C C . ASN B 1 163 ? 3.059 8.328 4.473 1 95.31 163 ASN B C 1
ATOM 3213 O O . ASN B 1 163 ? 3.748 7.402 4.039 1 95.31 163 ASN B O 1
ATOM 3217 N N . ILE B 1 164 ? 2.334 9.086 3.711 1 93.44 164 ILE B N 1
ATOM 3218 C CA . ILE B 1 164 ? 2.404 8.922 2.264 1 93.44 164 ILE B CA 1
ATOM 3219 C C . ILE B 1 164 ? 2.9 10.219 1.625 1 93.44 164 ILE B C 1
ATOM 3221 O O . ILE B 1 164 ? 2.76 11.297 2.205 1 93.44 164 ILE B O 1
ATOM 3225 N N . ASN B 1 165 ? 3.449 10.141 0.428 1 87.94 165 ASN B N 1
ATOM 3226 C CA . ASN B 1 165 ? 4.195 11.219 -0.206 1 87.94 165 ASN B CA 1
ATOM 3227 C C . ASN B 1 165 ? 3.311 12.438 -0.463 1 87.94 165 ASN B C 1
ATOM 3229 O O . ASN B 1 165 ? 3.729 13.57 -0.237 1 87.94 165 ASN B O 1
ATOM 3233 N N . HIS B 1 166 ? 2.09 12.258 -0.838 1 89.88 166 HIS B N 1
ATOM 3234 C CA . HIS B 1 166 ? 1.289 13.375 -1.329 1 89.88 166 HIS B CA 1
ATOM 3235 C C . HIS B 1 166 ? 0.477 14.008 -0.203 1 89.88 166 HIS B C 1
ATOM 3237 O O . HIS B 1 166 ? 0.078 15.172 -0.298 1 89.88 166 HIS B O 1
ATOM 3243 N N . LEU B 1 167 ? 0.273 13.258 0.945 1 95.88 167 LEU B N 1
ATOM 3244 C CA . LEU B 1 167 ? -0.624 13.789 1.966 1 95.88 167 LEU B CA 1
ATOM 3245 C C . LEU B 1 167 ? 0.092 13.914 3.307 1 95.88 167 LEU B C 1
ATOM 3247 O O . LEU B 1 167 ? -0.399 14.586 4.215 1 95.88 167 LEU B O 1
ATOM 3251 N N . GLY B 1 168 ? 1.255 13.273 3.379 1 97.06 168 GLY B N 1
ATOM 3252 C CA . GLY B 1 168 ? 1.856 13.18 4.699 1 97.06 168 GLY B CA 1
ATOM 3253 C C . GLY B 1 168 ? 1.1 12.258 5.641 1 97.06 168 GLY B C 1
ATOM 3254 O O . GLY B 1 168 ? 0.516 11.266 5.207 1 97.06 168 GLY B O 1
ATOM 3255 N N . THR B 1 169 ? 1.188 12.586 6.934 1 98.44 169 THR B N 1
ATOM 3256 C CA . THR B 1 169 ? 0.539 11.758 7.945 1 98.44 169 THR B CA 1
ATOM 3257 C C . THR B 1 169 ? -0.863 12.273 8.25 1 98.44 169 THR B C 1
ATOM 3259 O O . THR B 1 169 ? -1.199 13.406 7.906 1 98.44 169 THR B O 1
ATOM 3262 N N . PRO B 1 170 ? -1.66 11.352 8.93 1 98.75 170 PRO B N 1
ATOM 3263 C CA . PRO B 1 170 ? -2.959 11.844 9.391 1 98.75 170 PRO B CA 1
ATOM 3264 C C . PRO B 1 170 ? -2.838 13.078 10.289 1 98.75 170 PRO B C 1
ATOM 3266 O O . PRO B 1 170 ? -3.627 14.016 10.164 1 98.75 170 PRO B O 1
ATOM 3269 N N . LEU B 1 171 ? -1.831 13.125 11.109 1 98.81 171 LEU B N 1
ATOM 3270 C CA . LEU B 1 171 ? -1.607 14.289 11.961 1 98.81 171 LEU B CA 1
ATOM 3271 C C . LEU B 1 171 ? -1.343 15.531 11.117 1 98.81 171 LEU B C 1
ATOM 3273 O O . LEU B 1 171 ? -1.906 16.594 11.383 1 98.81 171 LEU B O 1
ATOM 3277 N N . TYR B 1 172 ? -0.49 15.359 10.133 1 98.69 172 TYR B N 1
ATOM 3278 C CA . TYR B 1 172 ? -0.195 16.469 9.227 1 98.69 172 TYR B CA 1
ATOM 3279 C C . TYR B 1 172 ? -1.471 17 8.594 1 98.69 172 TYR B C 1
ATOM 3281 O O . TYR B 1 172 ? -1.669 18.219 8.516 1 98.69 172 TYR B O 1
ATOM 3289 N N . GLN B 1 173 ? -2.352 16.094 8.141 1 98.69 173 GLN B N 1
ATOM 3290 C CA . GLN B 1 173 ? -3.605 16.484 7.512 1 98.69 173 GLN B CA 1
ATOM 3291 C C . GLN B 1 173 ? -4.5 17.234 8.5 1 98.69 173 GLN B C 1
ATOM 3293 O O . GLN B 1 173 ? -5.113 18.25 8.156 1 98.69 173 GLN B O 1
ATOM 3298 N N . ALA B 1 174 ? -4.621 16.734 9.703 1 98.62 174 ALA B N 1
ATOM 3299 C CA . ALA B 1 174 ? -5.41 17.391 10.727 1 98.62 174 ALA B CA 1
ATOM 3300 C C . ALA B 1 174 ? -4.898 18.812 10.984 1 98.62 174 ALA B C 1
ATOM 3302 O O . ALA B 1 174 ? -5.688 19.75 11.141 1 98.62 174 ALA B O 1
ATOM 3303 N N . CYS B 1 175 ? -3.592 19 11.016 1 98.25 175 CYS B N 1
ATOM 3304 C CA . CYS B 1 175 ? -2.967 20.297 11.25 1 98.25 175 CYS B CA 1
ATOM 3305 C C . CYS B 1 175 ? -3.191 21.219 10.07 1 98.25 175 CYS B C 1
ATOM 3307 O O . CYS B 1 175 ? -3.574 22.391 10.25 1 98.25 175 CYS B O 1
ATOM 3309 N N . LYS B 1 176 ? -2.924 20.688 8.945 1 97.62 176 LYS B N 1
ATOM 3310 C CA . LYS B 1 176 ? -3.064 21.469 7.723 1 97.62 176 LYS B CA 1
ATOM 3311 C C . LYS B 1 176 ? -4.477 22.047 7.598 1 97.62 176 LYS B C 1
ATOM 3313 O O . LYS B 1 176 ? -4.652 23.188 7.176 1 97.62 176 LYS B O 1
ATOM 3318 N N . HIS B 1 177 ? -5.473 21.281 8.008 1 97.81 177 HIS B N 1
ATOM 3319 C CA . HIS B 1 177 ? -6.867 21.688 7.855 1 97.81 177 HIS B CA 1
ATOM 3320 C C . HIS B 1 177 ? -7.434 22.219 9.172 1 97.81 177 HIS B C 1
ATOM 3322 O O . HIS B 1 177 ? -8.648 22.406 9.297 1 97.81 177 HIS B O 1
ATOM 3328 N N . GLN B 1 178 ? -6.617 22.406 10.18 1 96.5 178 GLN B N 1
ATOM 3329 C CA . GLN B 1 178 ? -6.895 23.141 11.414 1 96.5 178 GLN B CA 1
ATOM 3330 C C . GLN B 1 178 ? -7.965 22.438 12.242 1 96.5 178 GLN B C 1
ATOM 3332 O O . GLN B 1 178 ? -8.875 23.094 12.766 1 96.5 178 GLN B O 1
ATOM 3337 N N . HIS B 1 179 ? -7.906 21.141 12.281 1 97.75 179 HIS B N 1
ATOM 3338 C CA . HIS B 1 179 ? -8.773 20.359 13.164 1 97.75 179 HIS B CA 1
ATOM 3339 C C . HIS B 1 179 ? -8.062 20 14.461 1 97.75 179 HIS B C 1
ATOM 3341 O O . HIS B 1 179 ? -7.504 18.906 14.586 1 97.75 179 HIS B O 1
ATOM 3347 N N . VAL B 1 180 ? -8.18 20.844 15.445 1 97.88 180 VAL B N 1
ATOM 3348 C CA . VAL B 1 180 ? -7.414 20.766 16.688 1 97.88 180 VAL B CA 1
ATOM 3349 C C . VAL B 1 180 ? -7.805 19.516 17.453 1 97.88 180 VAL B C 1
ATOM 3351 O O . VAL B 1 180 ? -6.941 18.797 17.984 1 97.88 180 VAL B O 1
ATOM 3354 N N . ASP B 1 181 ? -9.102 19.234 17.484 1 98.19 181 ASP B N 1
ATOM 3355 C CA . ASP B 1 181 ? -9.562 18.078 18.266 1 98.19 181 ASP B CA 1
ATOM 3356 C C . ASP B 1 181 ? -9.023 16.781 17.672 1 98.19 181 ASP B C 1
ATOM 3358 O O . ASP B 1 181 ? -8.633 15.875 18.422 1 98.19 181 ASP B O 1
ATOM 3362 N N . CYS B 1 182 ? -9.047 16.719 16.375 1 98.56 182 CYS B N 1
ATOM 3363 C CA . CYS B 1 182 ? -8.5 15.531 15.719 1 98.56 182 CYS B CA 1
ATOM 3364 C C . CYS B 1 182 ? -7.008 15.398 15.984 1 98.56 182 CYS B C 1
ATOM 3366 O O . CYS B 1 182 ? -6.523 14.312 16.297 1 98.56 182 CYS B O 1
ATOM 3368 N N . ALA B 1 183 ? -6.273 16.469 15.883 1 98.69 183 ALA B N 1
ATOM 3369 C CA . ALA B 1 183 ? -4.836 16.469 16.141 1 98.69 183 ALA B CA 1
ATOM 3370 C C . ALA B 1 183 ? -4.543 16.016 17.578 1 98.69 183 ALA B C 1
ATOM 3372 O O . ALA B 1 183 ? -3.664 15.188 17.797 1 98.69 183 ALA B O 1
ATOM 3373 N N . LYS B 1 184 ? -5.281 16.547 18.453 1 98.56 184 LYS B N 1
ATOM 3374 C CA . LYS B 1 184 ? -5.105 16.203 19.859 1 98.56 184 LYS B CA 1
ATOM 3375 C C . LYS B 1 184 ? -5.32 14.703 20.094 1 98.56 184 LYS B C 1
ATOM 3377 O O . LYS B 1 184 ? -4.52 14.055 20.766 1 98.56 184 LYS B O 1
ATOM 3382 N N . ARG B 1 185 ? -6.363 14.156 19.547 1 98.5 185 ARG B N 1
ATOM 3383 C CA . ARG B 1 185 ? -6.668 12.742 19.719 1 98.5 185 ARG B CA 1
ATOM 3384 C C . ARG B 1 185 ? -5.578 11.867 19.125 1 98.5 185 ARG B C 1
ATOM 3386 O O . ARG B 1 185 ? -5.18 10.859 19.719 1 98.5 185 ARG B O 1
ATOM 3393 N N . LEU B 1 186 ? -5.129 12.211 17.938 1 98.75 186 LEU B N 1
ATOM 3394 C CA . LEU B 1 186 ? -4.047 11.469 17.297 1 98.75 186 LEU B CA 1
ATOM 3395 C C . LEU B 1 186 ? -2.787 11.5 18.156 1 98.75 186 LEU B C 1
ATOM 3397 O O . LEU B 1 186 ? -2.16 10.461 18.391 1 98.75 186 LEU B O 1
ATOM 3401 N N . LEU B 1 187 ? -2.445 12.633 18.734 1 98.69 187 LEU B N 1
ATOM 3402 C CA . LEU B 1 187 ? -1.26 12.781 19.562 1 98.69 187 LEU B CA 1
ATOM 3403 C C . LEU B 1 187 ? -1.398 11.977 20.859 1 98.69 187 LEU B C 1
ATOM 3405 O O . LEU B 1 187 ? -0.459 11.297 21.266 1 98.69 187 LEU B O 1
ATOM 3409 N N . GLN B 1 188 ? -2.549 12.023 21.406 1 98.25 188 GLN B N 1
ATOM 3410 C CA . GLN B 1 188 ? -2.816 11.273 22.625 1 98.25 188 GLN B CA 1
ATOM 3411 C C . GLN B 1 188 ? -2.719 9.773 22.375 1 98.25 188 GLN B C 1
ATOM 3413 O O . GLN B 1 188 ? -2.461 9 23.312 1 98.25 188 GLN B O 1
ATOM 3418 N N . SER B 1 189 ? -2.916 9.391 21.188 1 98.25 189 SER B N 1
ATOM 3419 C CA . SER B 1 189 ? -2.889 7.973 20.844 1 98.25 189 SER B CA 1
ATOM 3420 C C . SER B 1 189 ? -1.498 7.543 20.375 1 98.25 189 SER B C 1
ATOM 3422 O O . SER B 1 189 ? -1.299 6.398 19.969 1 98.25 189 SER B O 1
ATOM 3424 N N . GLY B 1 190 ? -0.595 8.477 20.344 1 97.88 190 GLY B N 1
ATOM 3425 C CA . GLY B 1 190 ? 0.792 8.094 20.125 1 97.88 190 GLY B CA 1
ATOM 3426 C C . GLY B 1 190 ? 1.319 8.508 18.766 1 97.88 190 GLY B C 1
ATOM 3427 O O . GLY B 1 190 ? 2.377 8.047 18.328 1 97.88 190 GLY B O 1
ATOM 3428 N N . ALA B 1 191 ? 0.652 9.336 18.062 1 98.44 191 ALA B N 1
ATOM 3429 C CA . ALA B 1 191 ? 1.151 9.82 16.781 1 98.44 191 ALA B CA 1
ATOM 3430 C C . ALA B 1 191 ? 2.486 10.547 16.938 1 98.44 191 ALA B C 1
ATOM 3432 O O . ALA B 1 191 ? 2.684 11.281 17.922 1 98.44 191 ALA B O 1
ATOM 3433 N N . ASN B 1 192 ? 3.406 10.328 16 1 98.25 192 ASN B N 1
ATOM 3434 C CA . ASN B 1 192 ? 4.684 11.039 16.016 1 98.25 192 ASN B CA 1
ATOM 3435 C C . ASN B 1 192 ? 4.516 12.5 15.609 1 98.25 192 ASN B C 1
ATOM 3437 O O . ASN B 1 192 ? 4.227 12.797 14.445 1 98.25 192 ASN B O 1
ATOM 3441 N N . VAL B 1 193 ? 4.734 13.398 16.484 1 98.44 193 VAL B N 1
ATOM 3442 C CA . VAL B 1 193 ? 4.43 14.812 16.328 1 98.44 193 VAL B CA 1
ATOM 3443 C C . VAL B 1 193 ? 5.375 15.438 15.305 1 98.44 193 VAL B C 1
ATOM 3445 O O . VAL B 1 193 ? 5.094 16.5 14.758 1 98.44 193 VAL B O 1
ATOM 3448 N N . ASN B 1 194 ? 6.465 14.805 15.039 1 97.88 194 ASN B N 1
ATOM 3449 C CA . ASN B 1 194 ? 7.484 15.398 14.18 1 97.88 194 ASN B CA 1
ATOM 3450 C C . ASN B 1 194 ? 7.438 14.812 12.766 1 97.88 194 ASN B C 1
ATOM 3452 O O . ASN B 1 194 ? 8.188 15.234 11.891 1 97.88 194 ASN B O 1
ATOM 3456 N N . LEU B 1 195 ? 6.523 13.797 12.555 1 96.94 195 LEU B N 1
ATOM 3457 C CA . LEU B 1 195 ? 6.359 13.203 11.234 1 96.94 195 LEU B CA 1
ATOM 3458 C C . LEU B 1 195 ? 5.242 13.898 10.461 1 96.94 195 LEU B C 1
ATOM 3460 O O . LEU B 1 195 ? 4.086 13.891 10.891 1 96.94 195 LEU B O 1
ATOM 3464 N N . GLY B 1 196 ? 5.637 14.508 9.352 1 96.75 196 GLY B N 1
ATOM 3465 C CA . GLY B 1 196 ? 4.672 15.234 8.539 1 96.75 196 GLY B CA 1
ATOM 3466 C C . GLY B 1 196 ? 4.664 14.797 7.086 1 96.75 196 GLY B C 1
ATOM 3467 O O . GLY B 1 196 ? 4.5 13.617 6.789 1 96.75 196 GLY B O 1
ATOM 3468 N N . LYS B 1 197 ? 4.801 15.688 6.238 1 96.12 197 LYS B N 1
ATOM 3469 C CA . LYS B 1 197 ? 4.91 15.453 4.805 1 96.12 197 LYS B CA 1
ATOM 3470 C C . LYS B 1 197 ? 6.32 15.758 4.301 1 96.12 197 LYS B C 1
ATOM 3472 O O . LYS B 1 197 ? 6.645 16.906 4.016 1 96.12 197 LYS B O 1
ATOM 3477 N N . GLY B 1 198 ? 7.105 14.688 4.148 1 90.25 198 GLY B N 1
ATOM 3478 C CA . GLY B 1 198 ? 8.516 14.93 3.877 1 90.25 198 GLY B CA 1
ATOM 3479 C C . GLY B 1 198 ? 9.211 15.695 4.984 1 90.25 198 GLY B C 1
ATOM 3480 O O . GLY B 1 198 ? 9.164 15.297 6.148 1 90.25 198 GLY B O 1
ATOM 3481 N N . LEU B 1 199 ? 9.781 16.828 4.613 1 92.38 199 LEU B N 1
ATOM 3482 C CA . LEU B 1 199 ? 10.492 17.656 5.59 1 92.38 199 LEU B CA 1
ATOM 3483 C C . LEU B 1 199 ? 9.594 18.766 6.125 1 92.38 199 LEU B C 1
ATOM 3485 O O . LEU B 1 199 ? 10.039 19.594 6.926 1 92.38 199 LEU B O 1
ATOM 3489 N N . ASP B 1 200 ? 8.359 18.719 5.691 1 96.56 200 ASP B N 1
ATOM 3490 C CA . ASP B 1 200 ? 7.371 19.656 6.199 1 96.56 200 ASP B CA 1
ATOM 3491 C C . ASP B 1 200 ? 6.652 19.094 7.422 1 96.56 200 ASP B C 1
ATOM 3493 O O . ASP B 1 200 ? 5.664 18.375 7.289 1 96.56 200 ASP B O 1
ATOM 3497 N N . SER B 1 201 ? 7.035 19.531 8.539 1 97.5 201 SER B N 1
ATOM 3498 C CA . SER B 1 201 ? 6.492 18.969 9.773 1 97.5 201 SER B CA 1
ATOM 3499 C C . SER B 1 201 ? 5.133 19.594 10.102 1 97.5 201 SER B C 1
ATOM 3501 O O . SER B 1 201 ? 4.762 20.625 9.547 1 97.5 201 SER B O 1
ATOM 3503 N N . PRO B 1 202 ? 4.41 18.875 11.008 1 98.25 202 PRO B N 1
ATOM 3504 C CA . PRO B 1 202 ? 3.148 19.469 11.461 1 98.25 202 PRO B CA 1
ATOM 3505 C C . PRO B 1 202 ? 3.322 20.891 12 1 98.25 202 PRO B C 1
ATOM 3507 O O . PRO B 1 202 ? 2.49 21.75 11.727 1 98.25 202 PRO B O 1
ATOM 3510 N N . LEU B 1 203 ? 4.391 21.172 12.625 1 97.12 203 LEU B N 1
ATOM 3511 C CA . LEU B 1 203 ? 4.621 22.516 13.172 1 97.12 203 LEU B CA 1
ATOM 3512 C C . LEU B 1 203 ? 4.863 23.516 12.055 1 97.12 203 LEU B C 1
ATOM 3514 O O . LEU B 1 203 ? 4.461 24.688 12.164 1 97.12 203 LEU B O 1
ATOM 3518 N N . HIS B 1 204 ? 5.527 23.078 10.977 1 96.75 204 HIS B N 1
ATOM 3519 C CA . HIS B 1 204 ? 5.715 23.953 9.828 1 96.75 204 HIS B CA 1
ATOM 3520 C C . HIS B 1 204 ? 4.375 24.422 9.258 1 96.75 204 HIS B C 1
ATOM 3522 O O . HIS B 1 204 ? 4.168 25.609 9.031 1 96.75 204 HIS B O 1
ATOM 3528 N N . VAL B 1 205 ? 3.512 23.453 9.031 1 96.31 205 VAL B N 1
ATOM 3529 C CA . VAL B 1 205 ? 2.242 23.766 8.383 1 96.31 205 VAL B CA 1
ATOM 3530 C C . VAL B 1 205 ? 1.385 24.625 9.312 1 96.31 205 VAL B C 1
ATOM 3532 O O . VAL B 1 205 ? 0.689 25.531 8.859 1 96.31 205 VAL B O 1
ATOM 3535 N N . VAL B 1 206 ? 1.374 24.328 10.555 1 95.94 206 VAL B N 1
ATOM 3536 C CA . VAL B 1 206 ? 0.622 25.094 11.547 1 95.94 206 VAL B CA 1
ATOM 3537 C C . VAL B 1 206 ? 1.148 26.531 11.602 1 95.94 206 VAL B C 1
ATOM 3539 O O . VAL B 1 206 ? 0.37 27.484 11.711 1 95.94 206 VAL B O 1
ATOM 3542 N N . ALA B 1 207 ? 2.439 26.672 11.57 1 93.5 207 ALA B N 1
ATOM 3543 C CA . ALA B 1 207 ? 3.059 28 11.57 1 93.5 207 ALA B CA 1
ATOM 3544 C C . ALA B 1 207 ? 2.578 28.828 10.383 1 93.5 207 ALA B C 1
ATOM 3546 O O . ALA B 1 207 ? 2.201 29.984 10.539 1 93.5 207 ALA B O 1
ATOM 3547 N N . ARG B 1 208 ? 2.547 28.234 9.281 1 92.81 208 ARG B N 1
ATOM 3548 C CA . ARG B 1 208 ? 2.09 28.922 8.078 1 92.81 208 ARG B CA 1
ATOM 3549 C C . ARG B 1 208 ? 0.636 29.359 8.219 1 92.81 208 ARG B C 1
ATOM 3551 O O . ARG B 1 208 ? 0.249 30.422 7.719 1 92.81 208 ARG B O 1
ATOM 3558 N N . GLY B 1 209 ? -0.13 28.578 8.867 1 90.06 209 GLY B N 1
ATOM 3559 C CA . GLY B 1 209 ? -1.547 28.859 9.039 1 90.06 209 GLY B CA 1
ATOM 3560 C C . GLY B 1 209 ? -1.836 29.781 10.219 1 90.06 209 GLY B C 1
ATOM 3561 O O . GLY B 1 209 ? -2.975 30.203 10.406 1 90.06 209 GLY B O 1
ATOM 3562 N N . SER B 1 210 ? -0.854 30.062 11.055 1 86.94 210 SER B N 1
ATOM 3563 C CA . SER B 1 210 ? -0.923 30.969 12.188 1 86.94 210 SER B CA 1
ATOM 3564 C C . SER B 1 210 ? -1.976 30.516 13.195 1 86.94 210 SER B C 1
ATOM 3566 O O . SER B 1 210 ? -2.789 31.328 13.656 1 86.94 210 SER B O 1
ATOM 3568 N N . ASN B 1 211 ? -2.098 29.25 13.445 1 89.62 211 ASN B N 1
ATOM 3569 C CA . ASN B 1 211 ? -2.977 28.703 14.477 1 89.62 211 ASN B CA 1
ATOM 3570 C C . ASN B 1 211 ? -2.244 28.531 15.805 1 89.62 211 ASN B C 1
ATOM 3572 O O . ASN B 1 211 ? -1.471 27.594 15.984 1 89.62 211 ASN B O 1
ATOM 3576 N N . ASP B 1 212 ? -2.527 29.406 16.703 1 90.75 212 ASP B N 1
ATOM 3577 C CA . ASP B 1 212 ? -1.791 29.453 17.969 1 90.75 212 ASP B CA 1
ATOM 3578 C C . ASP B 1 212 ? -2.125 28.25 18.844 1 90.75 212 ASP B C 1
ATOM 3580 O O . ASP B 1 212 ? -1.237 27.672 19.469 1 90.75 212 ASP B O 1
ATOM 3584 N N . LYS B 1 213 ? -3.396 27.859 18.906 1 93.62 213 LYS B N 1
ATOM 3585 C CA . LYS B 1 213 ? -3.809 26.734 19.734 1 93.62 213 LYS B CA 1
ATOM 3586 C C . LYS B 1 213 ? -3.133 25.438 19.266 1 93.62 213 LYS B C 1
ATOM 3588 O O . LYS B 1 213 ? -2.631 24.672 20.094 1 93.62 213 LYS B O 1
ATOM 3593 N N . MET B 1 214 ? -3.107 25.281 17.969 1 96 214 MET B N 1
ATOM 3594 C CA . MET B 1 214 ? -2.49 24.094 17.391 1 96 214 MET B CA 1
ATOM 3595 C C . MET B 1 214 ? -0.983 24.094 17.625 1 96 214 MET B C 1
ATOM 3597 O O . MET B 1 214 ? -0.396 23.047 17.922 1 96 214 MET B O 1
ATOM 3601 N N . ALA B 1 215 ? -0.354 25.219 17.5 1 95.06 215 ALA B N 1
ATOM 3602 C CA . ALA B 1 215 ? 1.082 25.328 17.734 1 95.06 215 ALA B CA 1
ATOM 3603 C C . ALA B 1 215 ? 1.43 24.953 19.172 1 95.06 215 ALA B C 1
ATOM 3605 O O . ALA B 1 215 ? 2.348 24.156 19.406 1 95.06 215 ALA B O 1
ATOM 3606 N N . CYS B 1 216 ? 0.671 25.469 20.125 1 95.12 216 CYS B N 1
ATOM 3607 C CA . CYS B 1 216 ? 0.884 25.141 21.531 1 95.12 216 CYS B CA 1
ATOM 3608 C C . CYS B 1 216 ? 0.722 23.656 21.781 1 95.12 216 CYS B C 1
ATOM 3610 O O . CYS B 1 216 ? 1.542 23.031 22.469 1 95.12 216 CYS B O 1
ATOM 3612 N N . LEU B 1 217 ? -0.292 23.109 21.188 1 96.88 217 LEU B N 1
ATOM 3613 C CA . LEU B 1 217 ? -0.562 21.672 21.328 1 96.88 217 LEU B CA 1
ATOM 3614 C C . LEU B 1 217 ? 0.62 20.844 20.844 1 96.88 217 LEU B C 1
ATOM 3616 O O . LEU B 1 217 ? 1.1 19.969 21.547 1 96.88 217 LEU B O 1
ATOM 3620 N N . LEU B 1 218 ? 1.108 21.109 19.625 1 97.75 218 LEU B N 1
ATOM 3621 C CA . LEU B 1 218 ? 2.207 20.359 19.031 1 97.75 218 LEU B CA 1
ATOM 3622 C C . LEU B 1 218 ? 3.475 20.5 19.875 1 97.75 218 LEU B C 1
ATOM 3624 O O . LEU B 1 218 ? 4.168 19.5 20.125 1 97.75 218 LEU B O 1
ATOM 3628 N N . ILE B 1 219 ? 3.785 21.656 20.359 1 95.69 219 ILE B N 1
ATOM 3629 C CA . ILE B 1 219 ? 4.984 21.906 21.156 1 95.69 219 ILE B CA 1
ATOM 3630 C C . ILE B 1 219 ? 4.887 21.156 22.469 1 95.69 219 ILE B C 1
ATOM 3632 O O . ILE B 1 219 ? 5.863 20.562 22.938 1 95.69 219 ILE B O 1
ATOM 3636 N N . ASP B 1 220 ? 3.701 21.172 23.062 1 95.81 220 ASP B N 1
ATOM 3637 C CA . ASP B 1 220 ? 3.48 20.453 24.312 1 95.81 220 ASP B CA 1
ATOM 3638 C C . ASP B 1 220 ? 3.721 18.953 24.141 1 95.81 220 ASP B C 1
ATOM 3640 O O . ASP B 1 220 ? 4.117 18.281 25.094 1 95.81 220 ASP B O 1
ATOM 3644 N N . PHE B 1 221 ? 3.496 18.422 22.953 1 97.62 221 PHE B N 1
ATOM 3645 C CA . PHE B 1 221 ? 3.678 17 22.688 1 97.62 221 PHE B CA 1
ATOM 3646 C C . PHE B 1 221 ? 5.074 16.734 22.141 1 97.62 221 PHE B C 1
ATOM 3648 O O . PHE B 1 221 ? 5.371 15.609 21.719 1 97.62 221 PHE B O 1
ATOM 3655 N N . GLY B 1 222 ? 5.91 17.797 22.031 1 96.44 222 GLY B N 1
ATOM 3656 C CA . GLY B 1 222 ? 7.32 17.562 21.766 1 96.44 222 GLY B CA 1
ATOM 3657 C C . GLY B 1 222 ? 7.715 17.891 20.344 1 96.44 222 GLY B C 1
ATOM 3658 O O . GLY B 1 222 ? 8.727 17.391 19.844 1 96.44 222 GLY B O 1
ATOM 3659 N N . ALA B 1 223 ? 7 18.688 19.688 1 97.5 223 ALA B N 1
ATOM 3660 C CA . ALA B 1 223 ? 7.359 19.078 18.328 1 97.5 223 ALA B CA 1
ATOM 3661 C C . ALA B 1 223 ? 8.719 19.781 18.297 1 97.5 223 ALA B C 1
ATOM 3663 O O . ALA B 1 223 ? 9.031 20.578 19.188 1 97.5 223 ALA B O 1
ATOM 3664 N N . ASP B 1 224 ? 9.547 19.484 17.312 1 96.19 224 ASP B N 1
ATOM 3665 C CA . ASP B 1 224 ? 10.859 20.094 17.141 1 96.19 224 ASP B CA 1
ATOM 3666 C C . ASP B 1 224 ? 10.742 21.469 16.484 1 96.19 224 ASP B C 1
ATOM 3668 O O . ASP B 1 224 ? 10.523 21.578 15.273 1 96.19 224 ASP B O 1
ATOM 3672 N N . MET B 1 225 ? 10.977 22.484 17.234 1 94.75 225 MET B N 1
ATOM 3673 C CA . MET B 1 225 ? 10.828 23.859 16.781 1 94.75 225 MET B CA 1
ATOM 3674 C C . MET B 1 225 ? 11.969 24.25 15.844 1 94.75 225 MET B C 1
ATOM 3676 O O . MET B 1 225 ? 11.891 25.266 15.156 1 94.75 225 MET B O 1
ATOM 3680 N N . HIS B 1 226 ? 13.016 23.391 15.828 1 94.31 226 HIS B N 1
ATOM 3681 C CA . HIS B 1 226 ? 14.203 23.734 15.055 1 94.31 226 HIS B CA 1
ATOM 3682 C C . HIS B 1 226 ? 14.297 22.891 13.789 1 94.31 226 HIS B C 1
ATOM 3684 O O . HIS B 1 226 ? 15.258 23.016 13.023 1 94.31 226 HIS B O 1
ATOM 3690 N N . ALA B 1 227 ? 13.305 22.031 13.602 1 94.31 227 ALA B N 1
ATOM 3691 C CA . ALA B 1 227 ? 13.312 21.219 12.391 1 94.31 227 ALA B CA 1
ATOM 3692 C C . ALA B 1 227 ? 13.305 22.094 11.141 1 94.31 227 ALA B C 1
ATOM 3694 O O . ALA B 1 227 ? 12.609 23.109 11.094 1 94.31 227 ALA B O 1
ATOM 3695 N N . LYS B 1 228 ? 14.023 21.688 10.102 1 94.56 228 LYS B N 1
ATOM 3696 C CA . LYS B 1 228 ? 14.094 22.469 8.867 1 94.56 228 LYS B CA 1
ATOM 3697 C C . LYS B 1 228 ? 13.336 21.766 7.738 1 94.56 228 LYS B C 1
ATOM 3699 O O . LYS B 1 228 ? 13.398 20.547 7.609 1 94.56 228 LYS B O 1
ATOM 3704 N N . ASP B 1 229 ? 12.641 22.562 6.977 1 93.94 229 ASP B N 1
ATOM 3705 C CA . ASP B 1 229 ? 11.953 22.016 5.816 1 93.94 229 ASP B CA 1
ATOM 3706 C C . ASP B 1 229 ? 12.883 21.938 4.613 1 93.94 229 ASP B C 1
ATOM 3708 O O . ASP B 1 229 ? 14.109 22.031 4.758 1 93.94 229 ASP B O 1
ATOM 3712 N N . ILE B 1 230 ? 12.305 21.719 3.445 1 87 230 ILE B N 1
ATOM 3713 C CA . ILE B 1 230 ? 13.094 21.484 2.242 1 87 230 ILE B CA 1
ATOM 3714 C C . ILE B 1 230 ? 13.844 22.75 1.854 1 87 230 ILE B C 1
ATOM 3716 O O . ILE B 1 230 ? 14.906 22.672 1.228 1 87 230 ILE B O 1
ATOM 3720 N N . ASP B 1 231 ? 13.352 23.922 2.252 1 92.75 231 ASP B N 1
ATOM 3721 C CA . ASP B 1 231 ? 13.969 25.203 1.941 1 92.75 231 ASP B CA 1
ATOM 3722 C C . ASP B 1 231 ? 14.93 25.625 3.047 1 92.75 231 ASP B C 1
ATOM 3724 O O . ASP B 1 231 ? 15.453 26.75 3.023 1 92.75 231 ASP B O 1
ATOM 3728 N N . GLY B 1 232 ? 15.047 24.781 4.035 1 93.94 232 GLY B N 1
ATOM 3729 C CA . GLY B 1 232 ? 15.945 25.078 5.141 1 93.94 232 GLY B CA 1
ATOM 3730 C C . GLY B 1 232 ? 15.328 26.016 6.164 1 93.94 232 GLY B C 1
ATOM 3731 O O . GLY B 1 232 ? 16.047 26.625 6.965 1 93.94 232 GLY B O 1
ATOM 3732 N N . LYS B 1 233 ? 14.023 26.141 6.129 1 95.19 233 LYS B N 1
ATOM 3733 C CA . LYS B 1 233 ? 13.336 27.062 7.035 1 95.19 233 LYS B CA 1
ATOM 3734 C C . LYS B 1 233 ? 12.773 26.312 8.242 1 95.19 233 LYS B C 1
ATOM 3736 O O . LYS B 1 233 ? 12.227 25.219 8.109 1 95.19 233 LYS B O 1
ATOM 3741 N N . ARG B 1 234 ? 12.992 27.016 9.391 1 95.12 234 ARG B N 1
ATOM 3742 C CA . ARG B 1 234 ? 12.344 26.531 10.609 1 95.12 234 ARG B CA 1
ATOM 3743 C C . ARG B 1 234 ? 10.898 27.016 10.695 1 95.12 234 ARG B C 1
ATOM 3745 O O . ARG B 1 234 ? 10.523 27.984 10.031 1 95.12 234 ARG B O 1
ATOM 3752 N N . PRO B 1 235 ? 10.109 26.312 11.492 1 94.88 235 PRO B N 1
ATOM 3753 C CA . PRO B 1 235 ? 8.727 26.781 11.625 1 94.88 235 PRO B CA 1
ATOM 3754 C C . PRO B 1 235 ? 8.633 28.266 11.961 1 94.88 235 PRO B C 1
ATOM 3756 O O . PRO B 1 235 ? 7.816 28.984 11.375 1 94.88 235 PRO B O 1
ATOM 3759 N N . VAL B 1 236 ? 9.461 28.812 12.82 1 91.06 236 VAL B N 1
ATOM 3760 C CA . VAL B 1 236 ? 9.422 30.188 13.266 1 91.06 236 VAL B CA 1
ATOM 3761 C C . VAL B 1 236 ? 9.742 31.125 12.094 1 91.06 236 VAL B C 1
ATOM 3763 O O . VAL B 1 236 ? 9.273 32.25 12.055 1 91.06 236 VAL B O 1
ATOM 3766 N N . ASP B 1 237 ? 10.516 30.578 11.148 1 92.75 237 ASP B N 1
ATOM 3767 C CA . ASP B 1 237 ? 10.906 31.375 9.992 1 92.75 237 ASP B CA 1
ATOM 3768 C C . ASP B 1 237 ? 9.727 31.578 9.039 1 92.75 237 ASP B C 1
ATOM 3770 O O . ASP B 1 237 ? 9.781 32.406 8.148 1 92.75 237 ASP B O 1
ATOM 3774 N N . LEU B 1 238 ? 8.656 30.844 9.234 1 93.12 238 LEU B N 1
ATOM 3775 C CA . LEU B 1 238 ? 7.516 30.859 8.32 1 93.12 238 LEU B CA 1
ATOM 3776 C C . LEU B 1 238 ? 6.402 31.75 8.859 1 93.12 238 LEU B C 1
ATOM 3778 O O . LEU B 1 238 ? 5.344 31.875 8.234 1 93.12 238 LEU B O 1
ATOM 3782 N N . VAL B 1 239 ? 6.617 32.25 9.93 1 89.88 239 VAL B N 1
ATOM 3783 C CA . VAL B 1 239 ? 5.59 33.031 10.594 1 89.88 239 VAL B CA 1
ATOM 3784 C C . VAL B 1 239 ? 5.949 34.531 10.516 1 89.88 239 VAL B C 1
ATOM 3786 O O . VAL B 1 239 ? 7.121 34.875 10.609 1 89.88 239 VAL B O 1
ATOM 3789 N N . SER B 1 240 ? 4.891 35.312 10.328 1 87.31 240 SER B N 1
ATOM 3790 C CA . SER B 1 240 ? 5.105 36.75 10.391 1 87.31 240 SER B CA 1
ATOM 3791 C C . SER B 1 240 ? 5.414 37.219 11.812 1 87.31 240 SER B C 1
ATOM 3793 O O . SER B 1 240 ? 4.887 36.656 12.773 1 87.31 240 SER B O 1
ATOM 3795 N N . PRO B 1 241 ? 6.242 38.219 11.898 1 83.31 241 PRO B N 1
ATOM 3796 C CA . PRO B 1 241 ? 6.578 38.719 13.234 1 83.31 241 PRO B CA 1
ATOM 3797 C C . PRO B 1 241 ? 5.348 39.188 14.016 1 83.31 241 PRO B C 1
ATOM 3799 O O . PRO B 1 241 ? 5.355 39.156 15.25 1 83.31 241 PRO B O 1
ATOM 3802 N N . GLU B 1 242 ? 4.266 39.531 13.344 1 84.88 242 GLU B N 1
ATOM 3803 C CA . GLU B 1 242 ? 3.062 40.031 14 1 84.88 242 GLU B CA 1
ATOM 3804 C C . GLU B 1 242 ? 2.125 38.906 14.391 1 84.88 242 GLU B C 1
ATOM 3806 O O . GLU B 1 242 ? 1.146 39.094 15.109 1 84.88 242 GLU B O 1
ATOM 3811 N N . SER B 1 243 ? 2.482 37.688 14.039 1 85.69 243 SER B N 1
ATOM 3812 C CA . SER B 1 243 ? 1.601 36.562 14.305 1 85.69 243 SER B CA 1
ATOM 3813 C C . SER B 1 243 ? 1.682 36.125 15.758 1 85.69 243 SER B C 1
ATOM 3815 O O . SER B 1 243 ? 2.76 36.125 16.359 1 85.69 243 SER B O 1
ATOM 3817 N N . PRO B 1 244 ? 0.567 35.812 16.359 1 84.75 244 PRO B N 1
ATOM 3818 C CA . PRO B 1 244 ? 0.557 35.281 17.719 1 84.75 244 PRO B CA 1
ATOM 3819 C C . PRO B 1 244 ? 1.424 34.062 17.891 1 84.75 244 PRO B C 1
ATOM 3821 O O . PRO B 1 244 ? 1.915 33.781 18.984 1 84.75 244 PRO B O 1
ATOM 3824 N N . VAL B 1 245 ? 1.604 33.344 16.812 1 87.06 245 VAL B N 1
ATOM 3825 C CA . VAL B 1 245 ? 2.398 32.125 16.844 1 87.06 245 VAL B CA 1
ATOM 3826 C C . VAL B 1 245 ? 3.861 32.469 17.125 1 87.06 245 VAL B C 1
ATOM 3828 O O . VAL B 1 245 ? 4.566 31.703 17.797 1 87.06 245 VAL B O 1
ATOM 3831 N N . THR B 1 246 ? 4.273 33.562 16.609 1 85.75 246 THR B N 1
ATOM 3832 C CA . THR B 1 246 ? 5.645 34 16.844 1 85.75 246 THR B CA 1
ATOM 3833 C C . THR B 1 246 ? 5.91 34.188 18.328 1 85.75 246 THR B C 1
ATOM 3835 O O . THR B 1 246 ? 6.984 33.844 18.828 1 85.75 246 THR B O 1
ATOM 3838 N N . GLN B 1 247 ? 4.973 34.75 19.047 1 85.31 247 GLN B N 1
ATOM 3839 C CA . GLN B 1 247 ? 5.113 34.938 20.484 1 85.31 247 GLN B CA 1
ATOM 3840 C C . GLN B 1 247 ? 5.258 33.625 21.219 1 85.31 247 GLN B C 1
ATOM 3842 O O . GLN B 1 247 ? 6.031 33.5 22.172 1 85.31 247 GLN B O 1
ATOM 3847 N N . ILE B 1 248 ? 4.527 32.656 20.781 1 87.62 248 ILE B N 1
ATOM 3848 C CA . ILE B 1 248 ? 4.582 31.344 21.375 1 87.62 248 ILE B CA 1
ATOM 3849 C C . ILE B 1 248 ? 5.977 30.734 21.172 1 87.62 248 ILE B C 1
ATOM 3851 O O . ILE B 1 248 ? 6.562 30.203 22.109 1 87.62 248 ILE B O 1
ATOM 3855 N N . PHE B 1 249 ? 6.496 30.891 20 1 86.94 249 PHE B N 1
ATOM 3856 C CA . PHE B 1 249 ? 7.82 30.359 19.703 1 86.94 249 PHE B CA 1
ATOM 3857 C C . PHE B 1 249 ? 8.883 31.047 20.562 1 86.94 249 PHE B C 1
ATOM 3859 O O . PHE B 1 249 ? 9.797 30.391 21.062 1 86.94 249 PHE B O 1
ATOM 3866 N N . MET B 1 250 ? 8.75 32.312 20.766 1 82.94 250 MET B N 1
ATOM 3867 C CA . MET B 1 250 ? 9.703 33.094 21.562 1 82.94 250 MET B CA 1
ATOM 3868 C C . MET B 1 250 ? 9.641 32.688 23.031 1 82.94 250 MET B C 1
ATOM 3870 O O . MET B 1 250 ? 10.672 32.531 23.688 1 82.94 250 MET B O 1
ATOM 3874 N N . GLU B 1 251 ? 8.484 32.531 23.469 1 83.25 251 GLU B N 1
ATOM 3875 C CA . GLU B 1 251 ? 8.289 32.156 24.875 1 83.25 251 GLU B CA 1
ATOM 3876 C C . GLU B 1 251 ? 8.797 30.75 25.156 1 83.25 251 GLU B C 1
ATOM 3878 O O . GLU B 1 251 ? 9.383 30.5 26.203 1 83.25 251 GLU B O 1
ATOM 3883 N N . ARG B 1 252 ? 8.594 29.891 24.172 1 82.94 252 ARG B N 1
ATOM 3884 C CA . ARG B 1 252 ? 8.938 28.484 24.406 1 82.94 252 ARG B CA 1
ATOM 3885 C C . ARG B 1 252 ? 10.422 28.234 24.125 1 82.94 252 ARG B C 1
ATOM 3887 O O . ARG B 1 252 ? 11.016 27.328 24.688 1 82.94 252 ARG B O 1
ATOM 3894 N N . GLU B 1 253 ? 11 28.922 23.188 1 74.44 253 GLU B N 1
ATOM 3895 C CA . GLU B 1 253 ? 12.438 28.828 22.969 1 74.44 253 GLU B CA 1
ATOM 3896 C C . GLU B 1 253 ? 13.219 29.328 24.172 1 74.44 253 GLU B C 1
ATOM 3898 O O . GLU B 1 253 ? 14.25 28.766 24.547 1 74.44 253 GLU B O 1
ATOM 3903 N N . ASP B 1 254 ? 12.812 30.469 24.656 1 64.06 254 ASP B N 1
ATOM 3904 C CA . ASP B 1 254 ? 13.43 31.031 25.859 1 64.06 254 ASP B CA 1
ATOM 3905 C C . ASP B 1 254 ? 13.328 30.062 27.031 1 64.06 254 ASP B C 1
ATOM 3907 O O . ASP B 1 254 ? 14.266 29.922 27.812 1 64.06 254 ASP B O 1
ATOM 3911 N N . LEU B 1 255 ? 12.219 29.406 27.078 1 56.44 255 LEU B N 1
ATOM 3912 C CA . LEU B 1 255 ? 12.055 28.438 28.156 1 56.44 255 LEU B CA 1
ATOM 3913 C C . LEU B 1 255 ? 13 27.25 27.953 1 56.44 255 LEU B C 1
ATOM 3915 O O . LEU B 1 255 ? 13.523 26.703 28.922 1 56.44 255 LEU B O 1
ATOM 3919 N N . HIS B 1 256 ? 13.047 26.812 26.703 1 56.25 256 HIS B N 1
ATOM 3920 C CA . HIS B 1 256 ? 13.969 25.719 26.438 1 56.25 256 HIS B CA 1
ATOM 3921 C C . HIS B 1 256 ? 15.422 26.172 26.594 1 56.25 256 HIS B C 1
ATOM 3923 O O . HIS B 1 256 ? 16.281 25.375 26.984 1 56.25 256 HIS B O 1
ATOM 3929 N N . ALA B 1 257 ? 15.75 27.406 26.281 1 50.94 257 ALA B N 1
ATOM 3930 C CA . ALA B 1 257 ? 17.078 27.969 26.531 1 50.94 257 ALA B CA 1
ATOM 3931 C C . ALA B 1 257 ? 17.297 28.203 28.031 1 50.94 257 ALA B C 1
ATOM 3933 O O . ALA B 1 257 ? 18.422 28.141 28.5 1 50.94 257 ALA B O 1
ATOM 3934 N N . ILE B 1 258 ? 16.25 28.594 28.75 1 49.25 258 ILE B N 1
ATOM 3935 C CA . ILE B 1 258 ? 16.406 28.844 30.188 1 49.25 258 ILE B CA 1
ATOM 3936 C C . ILE B 1 258 ? 16.359 27.516 30.938 1 49.25 258 ILE B C 1
ATOM 3938 O O . ILE B 1 258 ? 15.469 26.688 30.703 1 49.25 258 ILE B O 1
ATOM 3942 N N . GLY B 1 259 ? 17.234 26.531 30.828 1 44.75 259 GLY B N 1
ATOM 3943 C CA . GLY B 1 259 ? 17.375 25.312 31.609 1 44.75 259 GLY B CA 1
ATOM 3944 C C . GLY B 1 259 ? 16.297 25.141 32.656 1 44.75 259 GLY B C 1
ATOM 3945 O O . GLY B 1 259 ? 15.477 26.047 32.875 1 44.75 259 GLY B O 1
ATOM 3946 N N . PRO B 1 260 ? 15.938 23.859 33.125 1 43.16 260 PRO B N 1
ATOM 3947 C CA . PRO B 1 260 ? 15.016 23.656 34.25 1 43.16 260 PRO B CA 1
ATOM 3948 C C . PRO B 1 260 ? 15.148 24.734 35.312 1 43.16 260 PRO B C 1
ATOM 3950 O O . PRO B 1 260 ? 16.266 25.047 35.75 1 43.16 260 PRO B O 1
ATOM 3953 N N . VAL B 1 261 ? 14.461 25.766 35.281 1 36.72 261 VAL B N 1
ATOM 3954 C CA . VAL B 1 261 ? 14.484 26.594 36.5 1 36.72 261 VAL B CA 1
ATOM 3955 C C . VAL B 1 261 ? 14.359 25.703 37.75 1 36.72 261 VAL B C 1
ATOM 3957 O O . VAL B 1 261 ? 13.43 24.906 37.844 1 36.72 261 VAL B O 1
ATOM 3960 N N . HIS B 1 262 ? 15.484 25.109 38.25 1 36 262 HIS B N 1
ATOM 3961 C CA . HIS B 1 262 ? 15.492 24.531 39.594 1 36 262 HIS B CA 1
ATOM 3962 C C . HIS B 1 262 ? 14.641 25.359 40.531 1 36 262 HIS B C 1
ATOM 3964 O O . HIS B 1 262 ? 14.844 26.562 40.656 1 36 262 HIS B O 1
ATOM 3970 N N . PRO B 1 263 ? 13.445 24.828 40.844 1 35.22 263 PRO B N 1
ATOM 3971 C CA . PRO B 1 263 ? 12.93 25.531 42 1 35.22 263 PRO B CA 1
ATOM 3972 C C . PRO B 1 263 ? 13.945 25.594 43.156 1 35.22 263 PRO B C 1
ATOM 3974 O O . PRO B 1 263 ? 14.82 24.734 43.25 1 35.22 263 PRO B O 1
#

Organism: Dipodomys ordii (NCBI:txid10020)

Nearest PDB structures (foldseek):
  4uuc-assembly1_A  TM=5.451E-01  e=7.915E-20  Homo sapiens
  5ma5-assembly2_C  TM=5.162E-01  e=8.391E-12  synthetic construct
  5mak-assembly2_C  TM=4.731E-01  e=5.490E-12  synthetic construct
  7z7e-assembly1_B  TM=6.097E-01  e=3.502E-09  synthetic construct
  5kba-assembly1_B  TM=4.994E-01  e=1.311E-08  synthetic construct

Radius of gyration: 28.96 Å; Cα contacts (8 Å, |Δi|>4): 959; chains: 2; bounding box: 88×97×86 Å